Protein AF-A0A2V9PB78-F1 (afdb_monomer_lite)

Secondary structure (DSSP, 8-state):
----PPPPP-PPP-PPPP-SEEEEEEE-SSS-HHHHHHHHHHHTTHHHHHHHHHHHTT--GGG--EEEEE----SSTT-TTS--HHHHHHHHHHHHHTT---EEEEE---GGGGTBSS-SHHHHHHHHT--SB-TTS-B-EEEETTSSEEE----TTSTTTT-EEEHHHHS-SEEEEEEEEEEETTTEEE-HHHHGGGGS-HHHHHHHHHHT--HHHHHHHHHHHS--SEEEEEEEEEE-STTTTTS--EEEEEEEEEESSHHHHHHHHHHHTT--GGGSHHHHHHHHHT-S-SSEEEES--PPPTT--PPPHHHHHHHHHHHTSHHHHHHHHHHH----TTTS-BS-HHHHHHHHHHHHHHS-TTT-HHHHHHHHHHHHHHHHHHHHHHHHHHHH-GGGPPPEE---SS-GGG--HHHHHHHHHHHHHHHHHHHTSPPPTTS-EEEEETTEEEEE-----SS-HHHHHTTS-GGGTTTTSTTEEEEEEEEEEE-TTS-EEEEEEEEEE--SSGGGGGGTPPPEEEEEEEEEEEETTEEEEEEEEEEESSS--S---EEEEEE---

Sequence (566 aa):
MPSKKRNKPRRAARTRAWKADRVVIVETQSQDKRSLLRETLHQSGFWLRLKERTQQAVLRADQLRILIKPDMETFDLNSPTGTDIELVEHLIDLLHNEGYTHVAVGSAADGWDRWLENRDVRVLAELAGYHYITPCQRPYDFLDLSEELVPAEFSREGALSGRSLASAWVDAHFRINFAKNKTHEEFCFALALQNLLSVLPKADQEYLALIRVHPADLCLEILRKCPPHFNLIDAFTSNHGSAGTREPHPFETRTLIASADTLLADWAASLKMGIDPYASPVNARSLQEVGLPKDYEIAGSLSPYPGWINVPPLLVHSVRQRNEWAGFARIATPWMQTINRELFPFKSVLDDQLNAFLTEYLSHPDSNFAVYSALMALNYSVAFAGGALEAYRINYSKELLRWKETPLGFDTADYAAADYKAVVAYMMPLQRIIAETPPEPNGLRWRYLDNSVLFEFSHLTPVPFRKFVARVDITRSVQSMNDYIGGASVPIARDNKGKIIYQAERNIYLPQPNWMVFFCGKHIDVCKLEFIEYKPRSHKIFWRTIKSLNSSADFDDGIVTFAAEG

Radius of gyration: 28.36 Å; chains: 1; bounding box: 66×84×101 Å

Structure (mmCIF, N/CA/C/O backbone):
data_AF-A0A2V9PB78-F1
#
_entry.id   AF-A0A2V9PB78-F1
#
loop_
_atom_site.group_PDB
_atom_site.id
_atom_site.type_symbol
_atom_site.label_atom_id
_atom_site.label_alt_id
_atom_site.label_comp_id
_atom_site.label_asym_id
_atom_site.label_entity_id
_atom_site.label_seq_id
_atom_site.pdbx_PDB_ins_code
_atom_site.Cartn_x
_atom_site.Cartn_y
_atom_site.Cartn_z
_atom_site.occupancy
_atom_site.B_iso_or_equiv
_atom_site.auth_seq_id
_atom_site.auth_comp_id
_atom_site.auth_asym_id
_atom_site.auth_atom_id
_atom_site.pdbx_PDB_model_num
ATOM 1 N N . MET A 1 1 ? 24.397 -54.146 -53.623 1.00 40.12 1 MET A N 1
ATOM 2 C CA . MET A 1 1 ? 23.136 -53.742 -52.963 1.00 40.12 1 MET A CA 1
ATOM 3 C C . MET A 1 1 ? 23.423 -53.348 -51.515 1.00 40.12 1 MET A C 1
ATOM 5 O O . MET A 1 1 ? 23.647 -54.246 -50.715 1.00 40.12 1 MET A O 1
ATOM 9 N N . PRO A 1 2 ? 23.476 -52.050 -51.164 1.00 35.44 2 PRO A N 1
ATOM 10 C CA . PRO A 1 2 ? 23.656 -51.607 -49.784 1.00 35.44 2 PRO A CA 1
ATOM 11 C C . PRO A 1 2 ? 22.346 -51.104 -49.152 1.00 35.44 2 PRO A C 1
ATOM 13 O O . PRO A 1 2 ? 21.493 -50.497 -49.799 1.00 35.44 2 PRO A O 1
ATOM 16 N N . SER A 1 3 ? 22.200 -51.402 -47.862 1.00 32.75 3 SER A N 1
ATOM 17 C CA . SER A 1 3 ? 21.001 -51.263 -47.034 1.00 32.75 3 SER A CA 1
ATOM 18 C C . SER A 1 3 ? 20.547 -49.813 -46.807 1.00 32.75 3 SER A C 1
ATOM 20 O O . SER A 1 3 ? 21.317 -48.979 -46.327 1.00 32.75 3 SER A O 1
ATOM 22 N N . LYS A 1 4 ? 19.256 -49.544 -47.037 1.00 37.62 4 LYS A N 1
ATOM 23 C CA . LYS A 1 4 ? 18.568 -48.296 -46.665 1.00 37.62 4 LYS A CA 1
ATOM 24 C C . LYS A 1 4 ? 18.436 -48.179 -45.137 1.00 37.62 4 LYS A C 1
ATOM 26 O O . LYS A 1 4 ? 17.645 -48.897 -44.529 1.00 37.62 4 LYS A O 1
ATOM 31 N N . LYS A 1 5 ? 19.156 -47.237 -44.516 1.00 36.25 5 LYS A N 1
ATOM 32 C CA . LYS A 1 5 ? 18.896 -46.785 -43.136 1.00 36.25 5 LYS A CA 1
ATOM 33 C C . LYS A 1 5 ? 17.703 -45.821 -43.133 1.00 36.25 5 LYS A C 1
ATOM 35 O O . LYS A 1 5 ? 17.753 -44.755 -43.736 1.00 36.25 5 LYS A O 1
ATOM 40 N N . ARG A 1 6 ? 16.620 -46.213 -42.454 1.00 35.25 6 ARG A N 1
ATOM 41 C CA . ARG A 1 6 ? 15.451 -45.370 -42.150 1.00 35.25 6 ARG A CA 1
ATOM 42 C C . ARG A 1 6 ? 15.825 -44.336 -41.080 1.00 35.25 6 ARG A C 1
ATOM 44 O O . ARG A 1 6 ? 16.120 -44.712 -39.948 1.00 35.25 6 ARG A O 1
ATOM 51 N N . ASN A 1 7 ? 15.754 -43.052 -41.427 1.00 32.84 7 ASN A N 1
ATOM 52 C CA . ASN A 1 7 ? 15.768 -41.948 -40.467 1.00 32.84 7 ASN A CA 1
ATOM 53 C C . ASN A 1 7 ? 14.489 -41.987 -39.617 1.00 32.84 7 ASN A C 1
ATOM 55 O O . ASN A 1 7 ? 13.382 -41.897 -40.146 1.00 32.84 7 ASN A O 1
ATOM 59 N N . LYS A 1 8 ? 14.644 -42.125 -38.296 1.00 31.11 8 LYS A N 1
ATOM 60 C CA . LYS A 1 8 ? 13.576 -41.867 -37.319 1.00 31.11 8 LYS A CA 1
ATOM 61 C C . LYS A 1 8 ? 13.483 -40.353 -37.077 1.00 31.11 8 LYS A C 1
ATOM 63 O O . LYS A 1 8 ? 14.529 -39.716 -36.946 1.00 31.11 8 LYS A O 1
ATOM 68 N N . PRO A 1 9 ? 12.279 -39.770 -36.975 1.00 31.03 9 PRO A N 1
ATOM 69 C CA . PRO A 1 9 ? 12.132 -38.359 -36.652 1.00 31.03 9 PRO A CA 1
ATOM 70 C C . PRO A 1 9 ? 12.566 -38.107 -35.202 1.00 31.03 9 PRO A C 1
ATOM 72 O O . PRO A 1 9 ? 12.203 -38.852 -34.286 1.00 31.03 9 PRO A O 1
ATOM 75 N N . ARG A 1 10 ? 13.363 -37.050 -35.002 1.00 30.64 10 ARG A N 1
ATOM 76 C CA . ARG A 1 10 ? 13.700 -36.494 -33.686 1.00 30.64 10 ARG A CA 1
ATOM 77 C C . ARG A 1 10 ? 12.395 -36.143 -32.964 1.00 30.64 10 ARG A C 1
ATOM 79 O O . ARG A 1 10 ? 11.655 -35.274 -33.410 1.00 30.64 10 ARG A O 1
ATOM 86 N N . ARG A 1 11 ? 12.116 -36.837 -31.858 1.00 31.23 11 ARG A N 1
ATOM 87 C CA . ARG A 1 11 ? 11.050 -36.476 -30.915 1.00 31.23 11 ARG A CA 1
ATOM 88 C C . ARG A 1 11 ? 11.314 -35.057 -30.410 1.00 31.23 11 ARG A C 1
ATOM 90 O O . ARG A 1 11 ? 12.346 -34.819 -29.788 1.00 31.23 11 ARG A O 1
ATOM 97 N N . ALA A 1 12 ? 10.376 -34.157 -30.687 1.00 31.66 12 ALA A N 1
ATOM 98 C CA . ALA A 1 12 ? 10.293 -32.844 -30.069 1.00 31.66 12 ALA A CA 1
ATOM 99 C C . ALA A 1 12 ? 10.340 -32.985 -28.539 1.00 31.66 12 ALA A C 1
ATOM 101 O O . ALA A 1 12 ? 9.688 -33.866 -27.965 1.00 31.66 12 ALA A O 1
ATOM 102 N N . ALA A 1 13 ? 11.143 -32.140 -27.896 1.00 31.56 13 ALA A N 1
ATOM 103 C CA . ALA A 1 13 ? 11.184 -32.017 -26.450 1.00 31.56 13 ALA A CA 1
ATOM 104 C C . ALA A 1 13 ? 9.777 -31.653 -25.955 1.00 31.56 13 ALA A C 1
ATOM 106 O O . ALA A 1 13 ? 9.238 -30.608 -26.309 1.00 31.56 13 ALA A O 1
ATOM 107 N N . ARG A 1 14 ? 9.159 -32.542 -25.170 1.00 32.75 14 ARG A N 1
ATOM 108 C CA . ARG A 1 14 ? 7.933 -32.229 -24.430 1.00 32.75 14 ARG A CA 1
ATOM 109 C C . ARG A 1 14 ? 8.310 -31.166 -23.401 1.00 32.75 14 ARG A C 1
ATOM 111 O O . ARG A 1 14 ? 9.043 -31.467 -22.461 1.00 32.75 14 ARG A O 1
ATOM 118 N N . THR A 1 15 ? 7.845 -29.942 -23.607 1.00 35.62 15 THR A N 1
ATOM 119 C CA . THR A 1 15 ? 7.873 -28.859 -22.626 1.00 35.62 15 THR A CA 1
ATOM 120 C C . THR A 1 15 ? 7.206 -29.352 -21.343 1.00 35.62 15 THR A C 1
ATOM 122 O O . THR A 1 15 ? 6.037 -29.740 -21.341 1.00 35.62 15 THR A O 1
ATOM 125 N N . ARG A 1 16 ? 7.976 -29.424 -20.251 1.00 38.06 16 ARG A N 1
ATOM 126 C CA . ARG A 1 16 ? 7.430 -29.633 -18.906 1.00 38.06 16 ARG A CA 1
ATOM 127 C C . ARG A 1 16 ? 6.540 -28.429 -18.597 1.00 38.06 16 ARG A C 1
ATOM 129 O O . ARG A 1 16 ? 7.023 -27.304 -18.643 1.00 38.06 16 ARG A O 1
ATOM 136 N N . ALA A 1 17 ? 5.269 -28.674 -18.289 1.00 43.56 17 ALA A N 1
ATOM 137 C CA . ALA A 1 17 ? 4.449 -27.694 -17.593 1.00 43.56 17 ALA A CA 1
ATOM 138 C C . ALA A 1 17 ? 5.159 -27.350 -16.275 1.00 43.56 17 ALA A C 1
ATOM 140 O O . ALA A 1 17 ? 5.562 -28.256 -15.534 1.00 43.56 17 ALA A O 1
ATOM 141 N N . TRP A 1 18 ? 5.392 -26.063 -16.034 1.00 51.88 18 TRP A N 1
ATOM 142 C CA . TRP A 1 18 ? 6.033 -25.593 -14.813 1.00 51.88 18 TRP A CA 1
ATOM 143 C C . TRP A 1 18 ? 5.043 -25.790 -13.670 1.00 51.88 18 TRP A C 1
ATOM 145 O O . TRP A 1 18 ? 3.908 -25.333 -13.742 1.00 51.88 18 TRP A O 1
ATOM 155 N N . LYS A 1 19 ? 5.445 -26.562 -12.658 1.00 61.31 19 LYS A N 1
ATOM 156 C CA . LYS A 1 19 ? 4.567 -26.947 -11.544 1.00 61.31 19 LYS A CA 1
ATOM 157 C C . LYS A 1 19 ? 4.681 -26.000 -10.340 1.00 61.31 19 LYS A C 1
ATOM 159 O O . LYS A 1 19 ? 3.859 -26.097 -9.442 1.00 61.31 19 LYS A O 1
ATOM 164 N N . ALA A 1 20 ? 5.697 -25.138 -10.336 1.00 73.94 20 ALA A N 1
ATOM 165 C CA . ALA A 1 20 ? 6.033 -24.193 -9.275 1.00 73.94 20 ALA A CA 1
ATOM 166 C C . ALA A 1 20 ? 6.054 -22.769 -9.845 1.00 73.94 20 ALA A C 1
ATOM 168 O O . ALA A 1 20 ? 6.386 -22.586 -11.025 1.00 73.94 20 ALA A O 1
ATOM 169 N N . ASP A 1 21 ? 5.722 -21.777 -9.020 1.00 87.56 21 ASP A N 1
ATOM 170 C CA . ASP A 1 21 ? 5.887 -20.379 -9.408 1.00 87.56 21 ASP A CA 1
ATOM 171 C C . ASP A 1 21 ? 7.371 -20.023 -9.497 1.00 87.56 21 ASP A C 1
ATOM 173 O O . ASP A 1 21 ? 8.231 -20.632 -8.866 1.00 87.56 21 ASP A O 1
ATOM 177 N N . ARG A 1 22 ? 7.709 -19.073 -10.364 1.00 94.81 22 ARG A N 1
ATOM 178 C CA . ARG A 1 22 ? 9.102 -18.755 -10.672 1.00 94.81 22 ARG A CA 1
ATOM 179 C C . ARG A 1 22 ? 9.277 -17.257 -10.743 1.00 94.81 22 ARG A C 1
ATOM 181 O O . ARG A 1 22 ? 8.531 -16.597 -11.465 1.00 94.81 22 ARG A O 1
ATOM 188 N N . VAL A 1 23 ? 10.310 -16.767 -10.071 1.00 98.12 23 VAL A N 1
ATOM 189 C CA . VAL A 1 23 ? 10.873 -15.445 -10.332 1.00 98.12 23 VAL A CA 1
ATOM 190 C C . VAL A 1 23 ? 12.183 -15.599 -11.082 1.00 98.12 23 VAL A C 1
ATOM 192 O O . VAL A 1 23 ? 13.010 -16.453 -10.755 1.00 98.12 23 VAL A O 1
ATOM 195 N N . VAL A 1 24 ? 12.357 -14.789 -12.117 1.00 98.56 24 VAL A N 1
ATOM 196 C CA . VAL A 1 24 ? 13.597 -14.722 -12.888 1.00 98.56 24 VAL A CA 1
ATOM 197 C C . VAL A 1 24 ? 14.224 -13.351 -12.719 1.00 98.56 24 VAL A C 1
ATOM 199 O O . VAL A 1 24 ? 13.522 -12.344 -12.730 1.00 98.56 24 VAL A O 1
ATOM 202 N N . ILE A 1 25 ? 15.540 -13.335 -12.566 1.00 98.75 25 ILE A N 1
ATOM 203 C CA . ILE A 1 25 ? 16.384 -12.151 -12.473 1.00 98.75 25 ILE A CA 1
ATOM 204 C C . ILE A 1 25 ? 17.374 -12.275 -13.623 1.00 98.75 25 ILE A C 1
ATOM 206 O O . ILE A 1 25 ? 18.265 -13.128 -13.593 1.00 98.75 25 ILE A O 1
ATOM 210 N N . VAL A 1 26 ? 17.194 -11.459 -14.656 1.00 98.50 26 VAL A N 1
ATOM 211 C CA . VAL A 1 26 ? 18.079 -11.461 -15.821 1.00 98.50 26 VAL A CA 1
ATOM 212 C C . VAL A 1 26 ? 18.915 -10.197 -15.786 1.00 98.50 26 VAL A C 1
ATOM 214 O O . VAL A 1 26 ? 18.379 -9.095 -15.740 1.00 98.50 26 VAL A O 1
ATOM 217 N N . GLU A 1 27 ? 20.230 -10.374 -15.815 1.00 97.50 27 GLU A N 1
ATOM 218 C CA . GLU A 1 27 ? 21.219 -9.299 -15.793 1.00 97.50 27 GLU A CA 1
ATOM 219 C C . GLU A 1 27 ? 22.000 -9.308 -17.107 1.00 97.50 27 GLU A C 1
ATOM 221 O O . GLU A 1 27 ? 22.216 -10.362 -17.715 1.00 97.50 27 GLU A O 1
ATOM 226 N N . THR A 1 28 ? 22.459 -8.143 -17.553 1.00 96.69 28 THR A N 1
ATOM 227 C CA . THR A 1 28 ? 23.296 -8.043 -18.749 1.00 96.69 28 THR A CA 1
ATOM 228 C C . THR A 1 28 ? 24.375 -6.985 -18.606 1.00 96.69 28 THR A C 1
ATOM 230 O O . THR A 1 28 ? 24.238 -6.005 -17.884 1.00 96.69 28 THR A O 1
ATOM 233 N N . GLN A 1 29 ? 25.464 -7.175 -19.346 1.00 94.19 29 GLN A N 1
ATOM 234 C CA . GLN A 1 29 ? 26.477 -6.140 -19.553 1.00 94.19 29 GLN A CA 1
ATOM 235 C C . GLN A 1 29 ? 26.189 -5.304 -20.810 1.00 94.19 29 GLN A C 1
ATOM 237 O O . GLN A 1 29 ? 26.839 -4.287 -21.028 1.00 94.19 29 GLN A O 1
ATOM 242 N N . SER A 1 30 ? 25.224 -5.711 -21.639 1.00 94.81 30 SER A N 1
ATOM 243 C CA . SER A 1 30 ? 24.812 -4.980 -22.840 1.00 94.81 30 SER A CA 1
ATOM 244 C C . SER A 1 30 ? 23.937 -3.773 -22.497 1.00 94.81 30 SER A C 1
ATOM 246 O O . SER A 1 30 ? 23.193 -3.804 -21.523 1.00 94.81 30 SER A O 1
ATOM 248 N N . GLN A 1 31 ? 23.966 -2.744 -23.346 1.00 93.56 31 GLN A N 1
ATOM 249 C CA . GLN A 1 31 ? 23.009 -1.631 -23.294 1.00 93.56 31 GLN A CA 1
ATOM 250 C C . GLN A 1 31 ? 21.668 -1.955 -23.993 1.00 93.56 31 GLN A C 1
ATOM 252 O O . GLN A 1 31 ? 20.752 -1.139 -24.027 1.00 93.56 31 GLN A O 1
ATOM 257 N N . ASP A 1 32 ? 21.531 -3.156 -24.563 1.00 96.12 32 ASP A N 1
ATOM 258 C CA . ASP A 1 32 ? 20.322 -3.590 -25.268 1.00 96.12 32 ASP A CA 1
ATOM 259 C C . ASP A 1 32 ? 19.234 -4.092 -24.301 1.00 96.12 32 ASP A C 1
ATOM 261 O O . ASP A 1 32 ? 19.076 -5.296 -24.056 1.00 96.12 32 ASP A O 1
ATOM 265 N N . LYS A 1 33 ? 18.448 -3.145 -23.780 1.00 96.94 33 LYS A N 1
ATOM 266 C CA . LYS A 1 33 ? 17.302 -3.417 -22.901 1.00 96.94 33 LYS A CA 1
ATOM 267 C C . LYS A 1 33 ? 16.194 -4.244 -23.583 1.00 96.94 33 LYS A C 1
ATOM 269 O O . LYS A 1 33 ? 15.503 -5.014 -22.919 1.00 96.94 33 LYS A O 1
ATOM 274 N N . ARG A 1 34 ? 16.053 -4.173 -24.917 1.00 97.88 34 ARG A N 1
ATOM 275 C CA . ARG A 1 34 ? 15.040 -4.938 -25.674 1.00 97.88 34 ARG A CA 1
ATOM 276 C C . ARG A 1 34 ? 15.370 -6.426 -25.702 1.00 97.88 34 ARG A C 1
ATOM 278 O O . ARG A 1 34 ? 14.489 -7.264 -25.508 1.00 97.88 34 ARG A O 1
ATOM 285 N N . SER A 1 35 ? 16.638 -6.771 -25.926 1.00 97.94 35 SER A N 1
ATOM 286 C CA . SER A 1 35 ? 17.098 -8.162 -25.815 1.00 97.94 35 SER A CA 1
ATOM 287 C C . SER A 1 35 ? 16.960 -8.692 -24.393 1.00 97.94 35 SER A C 1
ATOM 289 O O . SER A 1 35 ? 16.519 -9.829 -24.221 1.00 97.94 35 SER A O 1
ATOM 291 N N . LEU A 1 36 ? 17.264 -7.867 -23.386 1.00 98.44 36 LEU A N 1
ATOM 292 C CA . LEU A 1 36 ? 17.078 -8.238 -21.984 1.00 98.44 36 LEU A CA 1
ATOM 293 C C . LEU A 1 36 ? 15.610 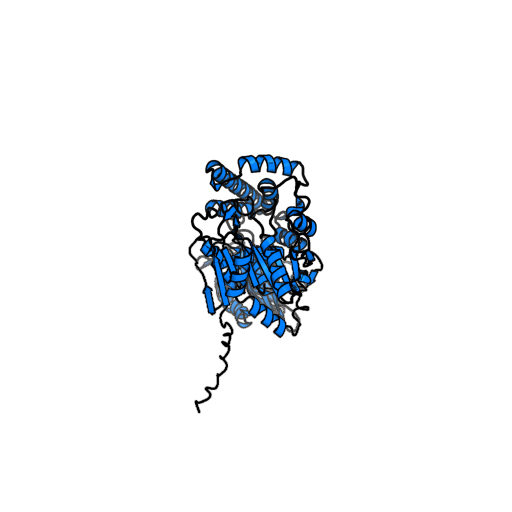-8.564 -21.672 1.00 98.44 36 LEU A C 1
ATOM 295 O O . LEU A 1 36 ? 15.330 -9.583 -21.038 1.00 98.44 36 LEU A O 1
ATOM 299 N N . LEU A 1 37 ? 14.667 -7.754 -22.167 1.00 98.75 37 LEU A N 1
ATOM 300 C CA . LEU A 1 37 ? 13.236 -8.008 -22.001 1.00 98.75 37 LEU A CA 1
ATOM 301 C C . LEU A 1 37 ? 12.811 -9.323 -22.661 1.00 98.75 37 LEU A C 1
ATOM 303 O O . LEU A 1 37 ? 12.153 -10.138 -22.017 1.00 98.75 37 LEU A O 1
ATOM 307 N N . ARG A 1 38 ? 13.227 -9.579 -23.909 1.00 98.62 38 ARG A N 1
ATOM 308 C CA . ARG A 1 38 ? 12.923 -10.845 -24.603 1.00 98.62 38 ARG A CA 1
ATOM 309 C C . ARG A 1 38 ? 13.403 -12.061 -23.814 1.00 98.62 38 ARG A C 1
ATOM 311 O O . ARG A 1 38 ? 12.644 -13.017 -23.652 1.00 98.62 38 ARG A O 1
ATOM 318 N N . GLU A 1 39 ? 14.631 -12.008 -23.305 1.00 98.44 39 GLU A N 1
ATOM 319 C CA . GLU A 1 39 ? 15.200 -13.091 -22.501 1.00 98.44 39 GLU A CA 1
ATOM 320 C C . GLU A 1 39 ? 14.431 -13.275 -21.187 1.00 98.44 39 GLU A C 1
ATOM 322 O O . GLU A 1 39 ? 14.071 -14.394 -20.825 1.00 98.44 39 GLU A O 1
ATOM 327 N N . THR A 1 40 ? 14.085 -12.177 -20.517 1.00 98.69 40 THR A N 1
ATOM 328 C CA . THR A 1 40 ? 13.307 -12.190 -19.271 1.00 98.69 40 THR A CA 1
ATOM 329 C C . THR A 1 40 ? 11.928 -12.823 -19.467 1.00 98.69 40 THR A C 1
ATOM 331 O O . THR A 1 40 ? 11.527 -13.701 -18.697 1.00 98.69 40 THR A O 1
ATOM 334 N N . LEU A 1 41 ? 11.205 -12.449 -20.527 1.00 98.56 41 LEU A N 1
ATOM 335 C CA . LEU A 1 41 ? 9.899 -13.031 -20.865 1.00 98.56 41 LEU A CA 1
ATOM 336 C C . LEU A 1 41 ? 10.014 -14.522 -21.215 1.00 98.56 41 LEU A C 1
ATOM 338 O O . LEU A 1 41 ? 9.157 -15.326 -20.841 1.00 98.56 41 LEU A O 1
ATOM 342 N N . HIS A 1 42 ? 11.085 -14.915 -21.905 1.00 97.62 42 HIS A N 1
ATOM 343 C CA . HIS A 1 42 ? 11.340 -16.315 -22.226 1.00 97.62 42 HIS A CA 1
ATOM 344 C C . HIS A 1 42 ? 11.625 -17.145 -20.963 1.00 97.62 42 HIS A C 1
ATOM 346 O O . HIS A 1 42 ? 10.954 -18.154 -20.732 1.00 97.62 42 HIS A O 1
ATOM 352 N N . GLN A 1 43 ? 12.562 -16.714 -20.111 1.00 97.25 43 GLN A N 1
ATOM 353 C CA . GLN A 1 43 ? 12.942 -17.456 -18.904 1.00 97.25 43 GLN A CA 1
ATOM 354 C C . GLN A 1 43 ? 11.812 -17.534 -17.872 1.00 97.25 43 GLN A C 1
ATOM 356 O O . GLN A 1 43 ? 11.655 -18.558 -17.206 1.00 97.25 43 GLN A O 1
ATOM 361 N N . SER A 1 44 ? 11.008 -16.481 -17.736 1.00 97.31 44 SER A N 1
ATOM 362 C CA . SER A 1 44 ? 9.880 -16.445 -16.791 1.00 97.31 44 SER A CA 1
ATOM 363 C C . SER A 1 44 ? 8.689 -17.312 -17.204 1.00 97.31 44 SER A C 1
ATOM 365 O O . SER A 1 44 ? 7.760 -17.503 -16.417 1.00 97.31 44 SER A O 1
ATOM 367 N N . GLY A 1 45 ? 8.682 -17.834 -18.435 1.00 96.25 45 GLY A N 1
ATOM 368 C CA . GLY A 1 45 ? 7.544 -18.576 -18.969 1.00 96.25 45 GLY A CA 1
ATOM 369 C C . GLY A 1 45 ? 6.332 -17.691 -19.278 1.00 96.25 45 GLY A C 1
ATOM 370 O O . GLY A 1 45 ? 5.218 -18.208 -19.361 1.00 96.25 45 GLY A O 1
ATOM 371 N N . PHE A 1 46 ? 6.532 -16.383 -19.478 1.00 98.00 46 PHE A N 1
ATOM 372 C CA . PHE A 1 46 ? 5.476 -15.414 -19.795 1.00 98.00 46 PHE A CA 1
ATOM 373 C C . PHE A 1 46 ? 4.546 -15.903 -20.916 1.00 98.00 46 PHE A C 1
ATOM 375 O O . PHE A 1 46 ? 3.328 -15.973 -20.750 1.00 98.00 46 PHE A O 1
ATOM 382 N N . TRP A 1 47 ? 5.128 -16.337 -22.038 1.00 97.81 47 TRP A N 1
ATOM 383 C CA . TRP A 1 47 ? 4.380 -16.795 -23.211 1.00 97.81 47 TRP A CA 1
ATOM 384 C C . TRP A 1 47 ? 3.545 -18.049 -22.954 1.00 97.81 47 TRP A C 1
ATOM 386 O O . TRP A 1 47 ? 2.482 -18.214 -23.553 1.00 97.81 47 TRP A O 1
ATOM 396 N N . LEU A 1 48 ? 4.016 -18.941 -22.077 1.00 95.75 48 LEU A N 1
ATOM 397 C CA . LEU A 1 48 ? 3.261 -20.129 -21.687 1.00 95.75 48 LEU A CA 1
ATOM 398 C C . LEU A 1 48 ? 2.012 -19.716 -20.907 1.00 95.75 48 LEU A C 1
ATOM 400 O O . LEU A 1 48 ? 0.916 -20.135 -21.265 1.00 95.75 48 LEU A O 1
ATOM 404 N N . ARG A 1 49 ? 2.164 -18.829 -19.918 1.00 94.75 49 ARG A N 1
ATOM 405 C CA . ARG A 1 49 ? 1.050 -18.337 -19.094 1.00 94.75 49 ARG A CA 1
ATOM 406 C C . ARG A 1 49 ? 0.021 -17.567 -19.911 1.00 94.75 49 ARG A C 1
ATOM 408 O O . ARG A 1 49 ? -1.178 -17.745 -19.717 1.00 94.75 49 ARG A O 1
ATOM 415 N N . LEU A 1 50 ? 0.473 -16.757 -20.866 1.00 96.56 50 LEU A N 1
ATOM 416 C CA . LEU A 1 50 ? -0.422 -16.035 -21.767 1.00 96.56 50 LEU A CA 1
ATOM 417 C C . LEU A 1 50 ? -1.244 -17.002 -22.640 1.00 96.56 50 LEU A C 1
ATOM 419 O O . LEU A 1 50 ? -2.461 -16.848 -22.771 1.00 96.56 50 LEU A O 1
ATOM 423 N N . LYS A 1 51 ? -0.608 -18.060 -23.167 1.00 96.94 51 LYS A N 1
ATOM 424 C CA . LYS A 1 51 ? -1.288 -19.127 -23.925 1.00 96.94 51 LYS A CA 1
ATOM 425 C C . LYS A 1 51 ? -2.272 -19.911 -23.056 1.00 96.94 51 LYS A C 1
ATOM 427 O O . LYS A 1 51 ? -3.401 -20.138 -23.484 1.00 96.94 51 LYS A O 1
ATOM 432 N N . GLU A 1 52 ? -1.879 -20.282 -21.840 1.00 95.69 52 GLU A N 1
ATOM 433 C CA . GLU A 1 52 ? -2.751 -20.957 -20.871 1.00 95.69 52 GLU A CA 1
ATOM 434 C C . GLU A 1 52 ? -3.971 -20.099 -20.533 1.00 95.69 52 GLU A C 1
ATOM 436 O O . GLU A 1 52 ? -5.097 -20.593 -20.573 1.00 95.69 52 GLU A O 1
ATOM 441 N N . ARG A 1 53 ? -3.781 -18.797 -20.288 1.00 95.56 53 ARG A N 1
ATOM 442 C CA . ARG A 1 53 ? -4.891 -17.880 -20.017 1.00 95.56 53 ARG A CA 1
ATOM 443 C C . ARG A 1 53 ? -5.838 -17.757 -21.204 1.00 95.56 53 ARG A C 1
ATOM 445 O O . ARG A 1 53 ? -7.051 -17.782 -21.019 1.00 95.56 53 ARG A O 1
ATOM 452 N N . THR A 1 54 ? -5.295 -17.665 -22.412 1.00 96.75 54 THR A N 1
ATOM 453 C CA . THR A 1 54 ? -6.079 -17.606 -23.655 1.00 96.75 54 THR A CA 1
ATOM 454 C C . THR A 1 54 ? -6.950 -18.848 -23.824 1.00 96.75 54 THR A C 1
ATOM 456 O O . THR A 1 54 ? -8.132 -18.744 -24.146 1.00 96.75 54 THR A O 1
ATOM 459 N N . GLN A 1 55 ? -6.390 -20.024 -23.532 1.00 96.00 55 GLN A N 1
ATOM 460 C CA . GLN A 1 55 ? -7.119 -21.291 -23.564 1.00 96.00 55 GLN A CA 1
ATOM 461 C C . GLN A 1 55 ? -8.190 -21.371 -22.471 1.00 96.00 55 GLN A C 1
ATOM 463 O O . GLN A 1 55 ? -9.312 -21.778 -22.757 1.00 96.00 55 GLN A O 1
ATOM 468 N N . GLN A 1 56 ? -7.872 -20.955 -21.241 1.00 95.00 56 GLN A N 1
ATOM 469 C CA . GLN A 1 56 ? -8.823 -20.926 -20.122 1.00 95.00 56 GLN A CA 1
ATOM 470 C C . GLN A 1 56 ? -9.999 -19.981 -20.380 1.00 95.00 56 GLN A C 1
ATOM 472 O O . GLN A 1 56 ? -11.130 -20.307 -20.035 1.00 95.00 56 GLN A O 1
ATOM 477 N N . ALA A 1 57 ? -9.739 -18.828 -20.998 1.00 94.56 57 ALA A N 1
ATOM 478 C CA . ALA A 1 57 ? -10.769 -17.870 -21.382 1.00 94.56 57 ALA A CA 1
ATOM 479 C C . ALA A 1 57 ? -11.561 -18.304 -22.630 1.00 94.56 57 ALA A C 1
ATOM 481 O O . ALA A 1 57 ? -12.575 -17.689 -22.942 1.00 94.56 57 ALA A O 1
ATOM 482 N N . VAL A 1 58 ? -11.123 -19.359 -23.334 1.00 96.50 58 VAL A N 1
ATOM 483 C CA . VAL A 1 58 ? -11.716 -19.840 -24.595 1.00 96.50 58 VAL A CA 1
ATOM 484 C C . VAL A 1 58 ? -11.756 -18.726 -25.653 1.00 96.50 58 VAL A C 1
ATOM 486 O O . VAL A 1 58 ? -12.754 -18.511 -26.337 1.00 96.50 58 VAL A O 1
ATOM 489 N N . LEU A 1 59 ? -10.646 -17.997 -25.782 1.00 96.56 59 LEU A N 1
ATOM 490 C CA . LEU A 1 59 ? -10.499 -16.875 -26.709 1.00 96.56 59 LEU A CA 1
ATOM 491 C C . LEU A 1 59 ? -9.431 -17.160 -27.762 1.00 96.56 59 LEU A C 1
ATOM 493 O O . LEU A 1 59 ? -8.565 -18.020 -27.593 1.00 96.56 59 LEU A O 1
ATOM 497 N N . ARG A 1 60 ? -9.469 -16.401 -28.857 1.00 96.19 60 ARG A N 1
ATOM 498 C CA . ARG A 1 60 ? -8.313 -16.263 -29.746 1.00 96.19 60 ARG A CA 1
ATOM 499 C C . ARG A 1 60 ? -7.327 -15.237 -29.177 1.00 96.19 60 ARG A C 1
ATOM 501 O O . ARG A 1 60 ? -7.706 -14.386 -28.374 1.00 96.19 60 ARG A O 1
ATOM 508 N N . ALA A 1 61 ? -6.068 -15.298 -29.615 1.00 95.94 61 ALA A N 1
ATOM 509 C CA . ALA A 1 61 ? -5.033 -14.348 -29.189 1.00 95.94 61 ALA A CA 1
ATOM 510 C C . ALA A 1 61 ? -5.435 -12.890 -29.486 1.00 95.94 61 ALA A C 1
ATOM 512 O O . ALA A 1 61 ? -5.329 -12.028 -28.617 1.00 95.94 61 ALA A O 1
ATOM 513 N N . ASP A 1 62 ? -6.028 -12.653 -30.657 1.00 96.44 62 ASP A N 1
ATOM 514 C CA . ASP A 1 62 ? -6.560 -11.362 -31.107 1.00 96.44 62 ASP A CA 1
ATOM 515 C C . ASP A 1 62 ? -7.878 -10.963 -30.421 1.00 96.44 62 ASP A C 1
ATOM 517 O O . ASP A 1 62 ? -8.526 -10.025 -30.851 1.00 96.44 62 ASP A O 1
ATOM 521 N N . GLN A 1 63 ? -8.327 -11.679 -29.392 1.00 97.44 63 GLN A N 1
ATOM 522 C CA . GLN A 1 63 ? -9.506 -11.329 -28.588 1.00 97.44 63 GLN A CA 1
ATOM 523 C C . GLN A 1 63 ? -9.166 -11.216 -27.096 1.00 97.44 63 GLN A C 1
ATOM 525 O O . GLN A 1 63 ? -10.003 -10.828 -26.275 1.00 97.44 63 GLN A O 1
ATOM 530 N N . LEU A 1 64 ? -7.940 -11.576 -26.714 1.00 98.25 64 LEU A N 1
ATOM 531 C CA . LEU A 1 64 ? -7.483 -11.481 -25.341 1.00 98.25 64 LEU A CA 1
ATOM 532 C C . LEU A 1 64 ? -7.187 -10.012 -25.010 1.00 98.25 64 LEU A C 1
ATOM 534 O O . LEU A 1 64 ? -6.244 -9.439 -25.542 1.00 98.25 64 LEU A O 1
ATOM 538 N N . ARG A 1 65 ? -7.971 -9.417 -24.106 1.00 98.50 65 ARG A N 1
ATOM 539 C CA . ARG A 1 65 ? -7.742 -8.067 -23.584 1.00 98.50 65 ARG A CA 1
ATOM 540 C C . ARG A 1 65 ? -6.579 -8.099 -22.599 1.00 98.50 65 ARG A C 1
ATOM 542 O O . ARG A 1 65 ? -6.700 -8.714 -21.534 1.00 98.50 65 ARG A O 1
ATOM 549 N N . ILE A 1 66 ? -5.475 -7.463 -22.969 1.00 98.69 66 ILE A N 1
ATOM 550 C CA . ILE A 1 66 ? -4.269 -7.340 -22.153 1.00 98.69 66 ILE A CA 1
ATOM 551 C C . ILE A 1 66 ? -4.156 -5.895 -21.680 1.00 98.69 66 ILE A C 1
ATOM 553 O O . ILE A 1 66 ? -4.145 -4.981 -22.499 1.00 98.69 66 ILE A O 1
ATOM 557 N N . LEU A 1 67 ? -4.036 -5.700 -20.368 1.00 98.81 67 LEU A N 1
ATOM 558 C CA . LEU A 1 67 ? -3.757 -4.395 -19.775 1.00 98.81 67 LEU A CA 1
ATOM 559 C C . LEU A 1 67 ? -2.346 -4.384 -19.183 1.00 98.81 67 LEU A C 1
ATOM 561 O O . LEU A 1 67 ? -2.007 -5.256 -18.378 1.00 98.81 67 LEU A O 1
ATOM 565 N N . ILE A 1 68 ? -1.545 -3.390 -19.563 1.00 98.75 68 ILE A N 1
ATOM 566 C CA . ILE A 1 68 ? -0.218 -3.117 -19.008 1.00 98.75 68 ILE A CA 1
ATOM 567 C C . ILE A 1 68 ? -0.322 -1.897 -18.088 1.00 98.75 68 ILE A C 1
ATOM 569 O O . ILE A 1 68 ? -0.704 -0.818 -18.531 1.00 98.75 68 ILE A O 1
ATOM 573 N N . LYS A 1 69 ? 0.041 -2.057 -16.813 1.00 98.31 69 LYS A N 1
ATOM 574 C CA . LYS A 1 69 ? 0.137 -0.970 -15.832 1.00 98.31 69 LYS A CA 1
ATOM 575 C C . LYS A 1 69 ? 1.605 -0.619 -15.566 1.00 98.31 69 LYS A C 1
ATOM 577 O O . LYS A 1 69 ? 2.224 -1.273 -14.724 1.00 98.31 69 LYS A O 1
ATOM 582 N N . PRO A 1 70 ? 2.179 0.377 -16.262 1.00 97.88 70 PRO A N 1
ATOM 583 C CA . PRO A 1 70 ? 3.510 0.893 -15.957 1.00 97.88 70 PRO A CA 1
ATOM 584 C C . PRO A 1 70 ? 3.489 1.755 -14.693 1.00 97.88 70 PRO A C 1
ATOM 586 O O . PRO A 1 70 ? 2.443 2.293 -14.340 1.00 97.88 70 PRO A O 1
ATOM 589 N N . ASP A 1 71 ? 4.619 1.927 -1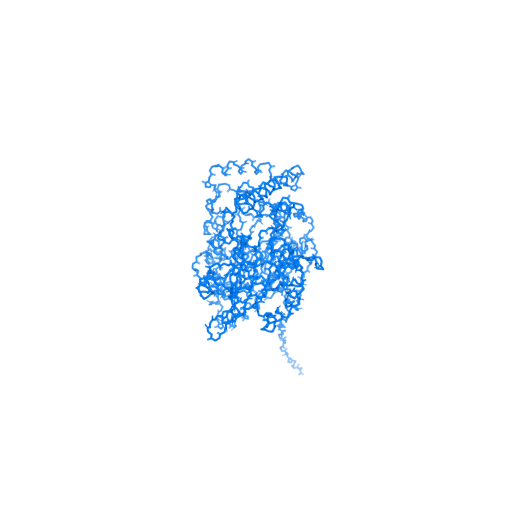4.014 1.00 96.00 71 ASP A N 1
ATOM 590 C CA . ASP A 1 71 ? 4.775 2.989 -13.016 1.00 96.00 71 ASP A CA 1
ATOM 591 C C . ASP A 1 71 ? 4.896 4.346 -13.732 1.00 96.00 71 ASP A C 1
ATOM 593 O O . ASP A 1 71 ? 5.790 4.537 -14.559 1.00 96.00 71 ASP A O 1
ATOM 597 N N . MET A 1 72 ? 3.972 5.263 -13.429 1.00 93.88 72 MET A N 1
ATOM 598 C CA . MET A 1 72 ? 3.850 6.590 -14.049 1.00 93.88 72 MET A CA 1
ATOM 599 C C . MET A 1 72 ? 4.212 7.723 -13.076 1.00 93.88 72 MET A C 1
ATOM 601 O O . MET A 1 72 ? 3.879 8.883 -13.315 1.00 93.88 72 MET A O 1
ATOM 605 N N . GLU A 1 73 ? 4.895 7.419 -11.968 1.00 91.00 73 GLU A N 1
ATOM 606 C CA . GLU A 1 73 ? 5.388 8.426 -11.025 1.00 91.00 73 GLU A CA 1
ATOM 607 C C . GLU A 1 73 ? 6.627 9.146 -11.595 1.00 91.00 73 GLU A C 1
ATOM 609 O O . GLU A 1 73 ? 7.763 8.957 -11.157 1.00 91.00 73 GLU A O 1
ATOM 614 N N . THR A 1 74 ? 6.410 9.958 -12.631 1.00 91.06 74 THR A N 1
ATOM 615 C CA . THR A 1 74 ? 7.429 10.766 -13.310 1.00 91.06 74 THR A CA 1
ATOM 616 C C . THR A 1 74 ? 7.158 12.255 -13.114 1.00 91.06 74 THR A C 1
ATOM 618 O O . THR A 1 74 ? 6.008 12.698 -13.100 1.00 91.06 74 THR A O 1
ATOM 621 N N . PHE A 1 75 ? 8.233 13.029 -12.958 1.00 91.19 75 PHE A N 1
ATOM 622 C CA . PHE A 1 75 ? 8.199 14.490 -12.796 1.00 91.19 75 PHE A CA 1
ATOM 623 C C . PHE A 1 75 ? 9.217 15.201 -13.697 1.00 91.19 75 PHE A C 1
ATOM 625 O O . PHE A 1 75 ? 9.431 16.404 -13.567 1.00 91.19 75 PHE A O 1
ATOM 632 N N . ASP A 1 76 ? 9.848 14.454 -14.602 1.00 91.00 76 ASP A N 1
ATOM 633 C CA . ASP A 1 76 ? 10.804 14.940 -15.592 1.00 91.00 76 ASP A CA 1
ATOM 634 C C . ASP A 1 76 ? 10.839 13.979 -16.795 1.00 91.00 76 ASP A C 1
ATOM 636 O O . ASP A 1 76 ? 10.387 12.830 -16.696 1.00 91.00 76 ASP A O 1
ATOM 640 N N . LEU A 1 77 ? 11.383 14.439 -17.923 1.00 86.31 77 LEU A N 1
ATOM 641 C CA . LEU A 1 77 ? 11.581 13.627 -19.125 1.00 86.31 77 LEU A CA 1
ATOM 642 C C . LEU A 1 77 ? 12.607 12.532 -18.865 1.00 86.31 77 LEU A C 1
ATOM 644 O O . LEU A 1 77 ? 13.681 12.785 -18.327 1.00 86.31 77 LEU A O 1
ATOM 648 N N . ASN A 1 78 ? 12.300 11.312 -19.310 1.00 83.25 78 ASN A N 1
ATOM 649 C CA . ASN A 1 78 ? 13.173 10.145 -19.140 1.00 83.25 78 ASN A CA 1
ATOM 650 C C . ASN A 1 78 ? 13.578 9.890 -17.674 1.00 83.25 78 ASN A C 1
ATOM 652 O O . ASN A 1 78 ? 14.651 9.342 -17.408 1.00 83.25 78 ASN A O 1
ATOM 656 N N . SER A 1 79 ? 12.731 10.292 -16.719 1.00 89.69 79 SER A N 1
ATOM 657 C CA . SER A 1 79 ? 13.016 10.116 -15.299 1.00 89.69 79 SER A CA 1
ATOM 658 C C . SER A 1 79 ? 13.169 8.627 -14.943 1.00 89.69 79 SER A C 1
ATOM 660 O O . SER A 1 79 ? 12.294 7.825 -15.282 1.00 89.69 79 SER A O 1
ATOM 662 N N . PRO A 1 80 ? 14.206 8.237 -14.175 1.00 92.06 80 PRO A N 1
ATOM 663 C CA . PRO A 1 80 ? 14.347 6.885 -13.635 1.00 92.06 80 PRO A CA 1
ATOM 664 C C . PRO A 1 80 ? 13.312 6.571 -12.540 1.00 92.06 80 PRO A C 1
ATOM 666 O O . PRO A 1 80 ? 13.345 5.486 -11.970 1.00 92.06 80 PRO A O 1
ATOM 669 N N . THR A 1 81 ? 12.406 7.492 -12.201 1.00 92.69 81 THR A N 1
ATOM 670 C CA . THR A 1 81 ? 11.360 7.270 -11.189 1.00 92.69 81 THR A CA 1
ATOM 671 C C . THR A 1 81 ? 10.145 6.506 -11.723 1.00 92.69 81 THR A C 1
ATOM 673 O O . THR A 1 81 ? 9.404 5.942 -10.918 1.00 92.69 81 THR A O 1
ATOM 676 N N . GLY A 1 82 ? 9.963 6.446 -13.048 1.00 94.50 82 GLY A N 1
ATOM 677 C CA . GLY A 1 82 ? 8.912 5.674 -13.718 1.00 94.50 82 GLY A CA 1
ATOM 678 C C . GLY A 1 82 ? 9.466 4.568 -14.615 1.00 94.50 82 GLY A C 1
ATOM 679 O O . GLY A 1 82 ? 10.677 4.464 -14.842 1.00 94.50 82 GLY A O 1
ATOM 680 N N . THR A 1 83 ? 8.571 3.718 -15.112 1.00 96.88 83 THR A N 1
ATOM 681 C CA . THR A 1 83 ? 8.920 2.608 -16.011 1.00 96.88 83 THR A CA 1
ATOM 682 C C . THR A 1 83 ? 9.386 3.129 -17.368 1.00 96.88 83 THR A C 1
ATOM 684 O O . THR A 1 83 ? 8.767 4.020 -17.946 1.00 96.88 83 THR A O 1
ATOM 687 N N . ASP A 1 84 ? 10.462 2.545 -17.898 1.00 96.69 84 ASP A N 1
ATOM 688 C CA . ASP A 1 84 ? 10.996 2.897 -19.213 1.00 96.69 84 ASP A CA 1
ATOM 689 C C . ASP A 1 84 ? 9.991 2.586 -20.339 1.00 96.69 84 ASP A C 1
ATOM 691 O O . ASP A 1 84 ? 9.596 1.436 -20.562 1.00 96.69 84 ASP A O 1
ATOM 695 N N . ILE A 1 85 ? 9.602 3.625 -21.077 1.00 96.31 85 ILE A N 1
ATOM 696 C CA . ILE A 1 85 ? 8.611 3.564 -22.161 1.00 96.31 85 ILE A CA 1
ATOM 697 C C . ILE A 1 85 ? 9.071 2.637 -23.279 1.00 96.31 85 ILE A C 1
ATOM 699 O O . ILE A 1 85 ? 8.264 1.892 -23.834 1.00 96.31 85 ILE A O 1
ATOM 703 N N . GLU A 1 86 ? 10.371 2.611 -23.574 1.00 96.75 86 GLU A N 1
ATOM 704 C CA . GLU A 1 86 ? 10.910 1.742 -24.613 1.00 96.75 86 GLU A CA 1
ATOM 705 C C . GLU A 1 86 ? 10.677 0.265 -24.270 1.00 96.75 86 GLU A C 1
ATOM 707 O O . GLU A 1 86 ? 10.425 -0.547 -25.161 1.00 96.75 86 GLU A O 1
ATOM 712 N N . LEU A 1 87 ? 10.720 -0.100 -22.985 1.00 98.31 87 LEU A N 1
ATOM 713 C CA . LEU A 1 87 ? 10.401 -1.458 -22.547 1.00 98.31 87 LEU A CA 1
ATOM 714 C C . LEU A 1 87 ? 8.906 -1.762 -22.668 1.00 98.31 87 LEU A C 1
ATOM 716 O O . LEU A 1 87 ? 8.547 -2.870 -23.073 1.00 98.31 87 LEU A O 1
ATOM 720 N N . VAL A 1 88 ? 8.042 -0.799 -22.343 1.00 98.38 88 VAL A N 1
ATOM 721 C CA . VAL A 1 88 ? 6.584 -0.950 -22.457 1.00 98.38 88 VAL A CA 1
ATOM 722 C C . VAL A 1 88 ? 6.174 -1.115 -23.919 1.00 98.38 88 VAL A C 1
ATOM 724 O O . VAL A 1 88 ? 5.521 -2.098 -24.264 1.00 98.38 88 VAL A O 1
ATOM 727 N N . GLU A 1 89 ? 6.608 -0.222 -24.806 1.00 98.38 89 GLU A N 1
ATOM 728 C CA . GLU A 1 89 ? 6.280 -0.302 -26.232 1.00 98.38 89 GLU A CA 1
ATOM 729 C C . GLU A 1 89 ? 6.915 -1.525 -26.899 1.00 98.38 89 GLU A C 1
ATOM 731 O O . GLU A 1 89 ? 6.279 -2.180 -27.727 1.00 98.38 89 GLU A O 1
ATOM 736 N N . HIS A 1 90 ? 8.123 -1.923 -26.483 1.00 98.62 90 HIS A N 1
ATOM 737 C CA . HIS A 1 90 ? 8.707 -3.163 -26.980 1.00 98.62 90 HIS A CA 1
ATOM 738 C C . HIS A 1 90 ? 7.919 -4.403 -26.530 1.00 98.62 90 HIS A C 1
ATOM 740 O O . HIS A 1 90 ? 7.791 -5.355 -27.300 1.00 98.62 90 HIS A O 1
ATOM 746 N N . LEU A 1 91 ? 7.355 -4.412 -25.317 1.00 98.81 91 LEU A N 1
ATOM 747 C CA . LEU A 1 91 ? 6.453 -5.480 -24.879 1.00 98.81 91 LEU A CA 1
ATOM 748 C C . LEU A 1 91 ? 5.195 -5.545 -25.757 1.00 98.81 91 LEU A C 1
ATOM 750 O O . LEU A 1 91 ? 4.797 -6.640 -26.153 1.00 98.81 91 LEU A O 1
ATOM 754 N N . ILE A 1 92 ? 4.606 -4.396 -26.099 1.00 98.75 92 ILE A N 1
ATOM 755 C CA . ILE A 1 92 ? 3.455 -4.313 -27.013 1.00 98.75 92 ILE A CA 1
ATOM 756 C C . ILE A 1 92 ? 3.822 -4.900 -28.382 1.00 98.75 92 ILE A C 1
ATOM 758 O O . ILE A 1 92 ? 3.096 -5.747 -28.904 1.00 98.75 92 ILE A O 1
ATOM 762 N N . ASP A 1 93 ? 4.988 -4.544 -28.929 1.00 98.69 93 ASP A N 1
ATOM 763 C CA . ASP A 1 93 ? 5.471 -5.104 -30.196 1.00 98.69 93 ASP A CA 1
ATOM 764 C C . ASP A 1 93 ? 5.604 -6.630 -30.145 1.00 98.69 93 ASP A C 1
ATOM 766 O O . ASP A 1 93 ? 5.185 -7.331 -31.071 1.00 98.69 93 ASP A O 1
ATOM 770 N N . LEU A 1 94 ? 6.167 -7.165 -29.058 1.00 98.69 94 LEU A N 1
ATOM 771 C CA . LEU A 1 94 ? 6.309 -8.607 -28.860 1.00 98.69 94 LEU A CA 1
ATOM 772 C C . LEU A 1 94 ? 4.944 -9.303 -28.753 1.00 98.69 94 LEU A C 1
ATOM 774 O O . LEU A 1 94 ? 4.757 -10.362 -29.351 1.00 98.69 94 LEU A O 1
ATOM 778 N N . LEU A 1 95 ? 3.986 -8.709 -28.037 1.00 98.69 95 LEU A N 1
ATOM 779 C CA . LEU A 1 95 ? 2.618 -9.219 -27.923 1.00 98.69 95 LEU A CA 1
ATOM 780 C C . LEU A 1 95 ? 1.917 -9.264 -29.288 1.00 98.69 95 LEU A C 1
ATOM 782 O O . LEU A 1 95 ? 1.371 -10.305 -29.662 1.00 98.69 95 LEU A O 1
ATOM 786 N N . HIS A 1 96 ? 2.005 -8.183 -30.068 1.00 98.50 96 HIS A N 1
ATOM 787 C CA . HIS A 1 96 ? 1.416 -8.113 -31.408 1.00 98.50 96 HIS A CA 1
ATOM 788 C C . HIS A 1 96 ? 2.041 -9.137 -32.362 1.00 98.50 96 HIS A C 1
ATOM 790 O O . HIS A 1 96 ? 1.330 -9.741 -33.166 1.00 98.50 96 HIS A O 1
ATOM 796 N N . ASN A 1 97 ? 3.352 -9.375 -32.265 1.00 97.94 97 ASN A N 1
ATOM 797 C CA . ASN A 1 97 ? 4.038 -10.378 -33.084 1.00 97.94 97 ASN A CA 1
ATOM 798 C C . ASN A 1 97 ? 3.575 -11.815 -32.782 1.00 97.94 97 ASN A C 1
ATOM 800 O O . ASN A 1 97 ? 3.575 -12.652 -33.682 1.00 97.94 97 ASN A O 1
ATOM 804 N N . GLU A 1 98 ? 3.124 -12.090 -31.556 1.00 97.81 98 GLU A N 1
ATOM 805 C CA . GLU A 1 98 ? 2.505 -13.367 -31.165 1.00 97.81 98 GLU A CA 1
ATOM 806 C C . GLU A 1 98 ? 0.978 -13.401 -31.405 1.00 97.81 98 GLU A C 1
ATOM 808 O O . GLU A 1 98 ? 0.316 -14.386 -31.074 1.00 97.81 98 GLU A O 1
ATOM 813 N N . GLY A 1 99 ? 0.410 -12.352 -32.012 1.00 97.62 99 GLY A N 1
ATOM 814 C CA . GLY A 1 99 ? -1.003 -12.266 -32.396 1.00 97.62 99 GLY A CA 1
ATOM 815 C C . GLY A 1 99 ? -1.933 -11.660 -31.342 1.00 97.62 99 GLY A C 1
ATOM 816 O O . GLY A 1 99 ? -3.144 -11.652 -31.553 1.00 97.62 99 GLY A O 1
ATOM 817 N N . TYR A 1 100 ? -1.403 -11.143 -30.232 1.00 98.25 100 TYR A N 1
ATOM 818 C CA . TYR A 1 100 ? -2.184 -10.446 -29.210 1.00 98.25 100 TYR A CA 1
ATOM 819 C C . TYR A 1 100 ? -2.259 -8.957 -29.541 1.00 98.25 100 TYR A C 1
ATOM 821 O O . TYR A 1 100 ? -1.317 -8.214 -29.284 1.00 98.25 100 TYR A O 1
ATOM 829 N N . THR A 1 101 ? -3.367 -8.531 -30.143 1.00 97.25 101 THR A N 1
ATOM 830 C CA . THR A 1 101 ? -3.532 -7.165 -30.674 1.00 97.25 101 THR A CA 1
ATOM 831 C C . THR A 1 101 ? -4.424 -6.265 -29.824 1.00 97.25 101 THR A C 1
ATOM 833 O O . THR A 1 101 ? -4.471 -5.066 -30.063 1.00 97.25 101 THR A O 1
ATOM 836 N N . HIS A 1 102 ? -5.149 -6.819 -28.847 1.00 97.75 102 HIS A N 1
ATOM 837 C CA . HIS A 1 102 ? -5.962 -6.043 -27.906 1.00 97.75 102 HIS A CA 1
ATOM 838 C C . HIS A 1 102 ? -5.140 -5.714 -26.661 1.00 97.75 102 HIS A C 1
ATOM 840 O O . HIS A 1 102 ? -5.362 -6.277 -25.586 1.00 97.75 102 HIS A O 1
ATOM 846 N N . VAL A 1 103 ? -4.158 -4.832 -26.839 1.00 98.19 103 VAL A N 1
ATOM 847 C CA . VAL A 1 103 ? -3.255 -4.383 -25.779 1.00 98.19 103 VAL A CA 1
ATOM 848 C C . VAL A 1 103 ? -3.540 -2.922 -25.460 1.00 98.19 103 VAL A C 1
ATOM 850 O O . VAL A 1 103 ? -3.535 -2.076 -26.349 1.00 98.19 103 VAL A O 1
ATOM 853 N N . ALA A 1 104 ? -3.773 -2.639 -24.184 1.00 98.31 104 ALA A N 1
ATOM 854 C CA . ALA A 1 104 ? -3.900 -1.288 -23.663 1.00 98.31 104 ALA A CA 1
ATOM 855 C C . ALA A 1 104 ? -2.864 -1.052 -22.563 1.00 98.31 104 ALA A C 1
ATOM 857 O O . ALA A 1 104 ? -2.468 -1.973 -21.842 1.00 98.31 104 ALA A O 1
ATOM 858 N N . VAL A 1 105 ? -2.455 0.199 -22.423 1.00 98.44 105 VAL A N 1
ATOM 859 C CA . VAL A 1 105 ? -1.694 0.708 -21.285 1.00 98.44 105 VAL A CA 1
ATOM 860 C C . VAL A 1 105 ? -2.670 1.468 -20.395 1.00 98.44 105 VAL A C 1
ATOM 862 O O . VAL A 1 105 ? -3.606 2.078 -20.899 1.00 98.44 105 VAL A O 1
ATOM 865 N N . GLY A 1 106 ? -2.513 1.430 -19.077 1.00 96.62 106 GLY A N 1
ATOM 866 C CA . GLY A 1 106 ? -3.373 2.227 -18.205 1.00 96.62 106 GLY A CA 1
ATOM 867 C C . GLY A 1 106 ? -2.683 2.689 -16.941 1.00 96.62 106 GLY A C 1
ATOM 868 O O . GLY A 1 106 ? -1.793 2.010 -16.437 1.00 96.62 106 GLY A O 1
ATOM 869 N N . SER A 1 107 ? -3.117 3.834 -16.423 1.00 95.19 107 SER A N 1
ATOM 870 C CA . SER A 1 107 ? -2.746 4.365 -15.108 1.00 95.19 107 SER A CA 1
ATOM 871 C C . SER A 1 107 ? -3.926 5.130 -14.519 1.00 95.19 107 SER A C 1
ATOM 873 O O . SER A 1 107 ? -4.768 5.603 -15.270 1.00 95.19 107 SER A O 1
ATOM 875 N N . ALA A 1 108 ? -4.019 5.250 -13.198 1.00 92.12 108 ALA A N 1
ATOM 876 C CA . ALA A 1 108 ? -4.971 6.166 -12.574 1.00 92.12 108 ALA A CA 1
ATOM 877 C C . ALA A 1 108 ? -4.347 7.555 -12.398 1.00 92.12 108 ALA A C 1
ATOM 879 O O . ALA A 1 108 ? -3.133 7.668 -12.198 1.00 92.12 108 ALA A O 1
ATOM 880 N N . ALA A 1 109 ? -5.186 8.591 -12.412 1.00 86.88 109 ALA A N 1
ATOM 881 C CA . ALA A 1 109 ? -4.825 9.900 -11.892 1.00 86.88 109 ALA A CA 1
ATOM 882 C C . ALA A 1 109 ? -4.415 9.798 -10.411 1.00 86.88 109 ALA A C 1
ATOM 884 O O . ALA A 1 109 ? -4.991 9.039 -9.624 1.00 86.88 109 ALA A O 1
ATOM 885 N N . ASP A 1 110 ? -3.404 10.574 -10.036 1.00 82.44 110 ASP A N 1
ATOM 886 C CA . ASP A 1 110 ? -2.833 10.595 -8.695 1.00 82.44 110 ASP A CA 1
ATOM 887 C C . ASP A 1 110 ? -3.191 11.886 -7.943 1.00 82.44 110 ASP A C 1
ATOM 889 O O . ASP A 1 110 ? -3.850 12.792 -8.454 1.00 82.44 110 ASP A O 1
ATOM 893 N N . GLY A 1 111 ? -2.777 11.965 -6.678 1.00 81.94 111 GLY A N 1
ATOM 894 C CA . GLY A 1 111 ? -3.006 13.145 -5.846 1.00 81.94 111 GLY A CA 1
ATOM 895 C C . GLY A 1 111 ? -2.128 14.353 -6.196 1.00 81.94 111 GLY A C 1
ATOM 896 O O . GLY A 1 111 ? -2.275 15.392 -5.544 1.00 81.94 111 GLY A O 1
ATOM 897 N N . TRP A 1 112 ? -1.205 14.236 -7.161 1.00 86.81 112 TRP A N 1
ATOM 898 C CA . TRP A 1 112 ? -0.287 15.316 -7.536 1.00 86.81 112 TRP A CA 1
ATOM 899 C C . TRP A 1 112 ? -0.980 16.397 -8.360 1.00 86.81 112 TRP A C 1
ATOM 901 O O . TRP A 1 112 ? -0.610 17.569 -8.284 1.00 86.81 112 TRP A O 1
ATOM 911 N N . ASP A 1 113 ? -2.057 16.044 -9.057 1.00 87.50 113 ASP A N 1
ATOM 912 C CA . ASP A 1 113 ? -2.866 16.982 -9.833 1.00 87.50 113 ASP A CA 1
ATOM 913 C C . ASP A 1 113 ? -3.533 18.086 -8.991 1.00 87.50 113 ASP A C 1
ATOM 915 O O . ASP A 1 113 ? -4.050 19.065 -9.523 1.00 87.50 113 ASP A O 1
ATOM 919 N N . ARG A 1 114 ? -3.522 17.968 -7.660 1.00 86.25 114 ARG A N 1
ATOM 920 C CA . ARG A 1 114 ? -4.029 19.001 -6.750 1.00 86.25 114 ARG A CA 1
ATOM 921 C C . ARG A 1 114 ? -3.169 20.255 -6.752 1.00 86.25 114 ARG A C 1
ATOM 923 O O . ARG A 1 114 ? -3.681 21.333 -6.465 1.00 86.25 114 ARG A O 1
ATOM 930 N N . TRP A 1 115 ? -1.881 20.107 -7.035 1.00 90.94 115 TRP A N 1
ATOM 931 C CA . TRP A 1 115 ? -0.900 21.183 -6.926 1.00 90.94 115 TRP A CA 1
ATOM 932 C C . TRP A 1 115 ? -0.011 21.315 -8.169 1.00 90.94 115 TRP A C 1
ATOM 934 O O . TRP A 1 115 ? 0.627 22.354 -8.318 1.00 90.94 115 TRP A O 1
ATOM 944 N N . LEU A 1 116 ? -0.048 20.348 -9.093 1.00 93.81 116 LEU A N 1
ATOM 945 C CA . LEU A 1 116 ? 0.559 20.426 -10.424 1.00 93.81 116 LEU A CA 1
ATOM 946 C C . LEU A 1 116 ? -0.491 20.461 -11.533 1.00 93.81 116 LEU A C 1
ATOM 948 O O . LEU A 1 116 ? -1.512 19.774 -11.469 1.00 93.81 116 LEU A O 1
ATOM 952 N N . GLU A 1 117 ? -0.201 21.223 -12.578 1.00 94.50 117 GLU A N 1
ATOM 953 C CA . GLU A 1 117 ? -0.850 21.094 -13.880 1.00 94.50 117 GLU A CA 1
ATOM 954 C C . GLU A 1 117 ? -0.271 19.908 -14.670 1.00 94.50 117 GLU A C 1
ATOM 956 O O . GLU A 1 117 ? 0.747 19.321 -14.299 1.00 94.50 117 GLU A O 1
ATOM 961 N N . ASN A 1 118 ? -0.928 19.551 -15.779 1.00 94.19 118 ASN A N 1
ATOM 962 C CA . ASN A 1 118 ? -0.494 18.493 -16.702 1.00 94.19 118 ASN A CA 1
ATOM 963 C C . ASN A 1 118 ? -0.351 17.093 -16.065 1.00 94.19 118 ASN A C 1
ATOM 965 O O . ASN A 1 118 ? 0.472 16.281 -16.483 1.00 94.19 118 ASN A O 1
ATOM 969 N N . ARG A 1 119 ? -1.174 16.805 -15.049 1.00 92.94 119 ARG A N 1
ATOM 970 C CA . ARG A 1 119 ? -1.254 15.499 -14.366 1.00 92.94 119 ARG A CA 1
ATOM 971 C C . ARG A 1 119 ? -2.445 14.637 -14.786 1.00 92.94 119 ARG A C 1
ATOM 973 O O . ARG A 1 119 ? -2.627 13.555 -14.236 1.00 92.94 119 ARG A O 1
ATOM 980 N N . ASP A 1 120 ? -3.246 15.102 -15.744 1.00 92.19 120 ASP A N 1
ATOM 981 C CA . ASP A 1 120 ? -4.217 14.237 -16.422 1.00 92.19 120 ASP A CA 1
ATOM 982 C C . ASP A 1 120 ? -3.493 13.018 -17.009 1.00 92.19 120 ASP A C 1
ATOM 984 O O . ASP A 1 120 ? -2.385 13.156 -17.526 1.00 92.19 120 ASP A O 1
ATOM 988 N N . VAL A 1 121 ? -4.097 11.831 -16.931 1.00 93.44 121 VAL A N 1
ATOM 989 C CA . VAL A 1 121 ? -3.419 10.576 -17.288 1.00 93.44 121 VAL A CA 1
ATOM 990 C C . VAL A 1 121 ? -2.914 10.578 -18.730 1.00 93.44 121 VAL A C 1
ATOM 992 O O . VAL A 1 121 ? -1.803 10.112 -18.989 1.00 93.44 121 VAL A O 1
ATOM 995 N N . ARG A 1 122 ? -3.694 11.116 -19.673 1.00 92.88 122 ARG A N 1
ATOM 996 C CA . ARG A 1 122 ? -3.316 11.140 -21.093 1.00 92.88 122 ARG A CA 1
ATOM 997 C C . ARG A 1 122 ? -2.251 12.194 -21.356 1.00 92.88 122 ARG A C 1
ATOM 999 O O . ARG A 1 122 ? -1.292 11.926 -22.074 1.00 92.88 122 ARG A O 1
ATOM 1006 N N . VAL A 1 123 ? -2.384 13.362 -20.728 1.00 94.12 123 VAL A N 1
ATOM 1007 C CA . VAL A 1 123 ? -1.366 14.420 -20.811 1.00 94.12 123 VAL A CA 1
ATOM 1008 C C . VAL A 1 123 ? -0.038 13.931 -20.234 1.00 94.12 123 VAL A C 1
ATOM 1010 O O . VAL A 1 123 ? 1.000 14.080 -20.870 1.00 94.12 123 VAL A O 1
ATOM 1013 N N . LEU A 1 124 ? -0.062 13.284 -19.067 1.00 93.88 124 LEU A N 1
ATOM 1014 C CA . LEU A 1 124 ? 1.121 12.707 -18.436 1.00 93.88 124 LEU A CA 1
ATOM 1015 C C . LEU A 1 124 ? 1.759 11.625 -19.313 1.00 93.88 124 LEU A C 1
ATOM 1017 O O . LEU A 1 124 ? 2.981 11.576 -19.411 1.00 93.88 124 LEU A O 1
ATOM 1021 N N . ALA A 1 125 ? 0.959 10.774 -19.962 1.00 94.56 125 ALA A N 1
ATOM 1022 C CA . ALA A 1 125 ? 1.470 9.776 -20.895 1.00 94.56 125 ALA A CA 1
ATOM 1023 C C . ALA A 1 125 ? 2.201 10.430 -22.080 1.00 94.56 125 ALA A C 1
ATOM 1025 O O . ALA A 1 125 ? 3.336 10.059 -22.381 1.00 94.56 125 ALA A O 1
ATOM 1026 N N . GLU A 1 126 ? 1.600 11.440 -22.710 1.00 94.12 126 GLU A N 1
ATOM 1027 C CA . GLU A 1 126 ? 2.224 12.169 -23.819 1.00 94.12 126 GLU A CA 1
ATOM 1028 C C . GLU A 1 126 ? 3.517 12.872 -23.382 1.00 94.12 126 GLU A C 1
ATOM 1030 O O . GLU A 1 126 ? 4.551 12.718 -24.031 1.00 94.12 126 GLU A O 1
ATOM 1035 N N . LEU A 1 127 ? 3.491 13.569 -22.240 1.00 93.19 127 LEU A N 1
ATOM 1036 C CA . LEU A 1 127 ? 4.667 14.237 -21.677 1.00 93.19 127 LEU A CA 1
ATOM 1037 C C . LEU A 1 127 ? 5.766 13.257 -21.269 1.00 93.19 127 LEU A C 1
ATOM 1039 O O . LEU A 1 127 ? 6.942 13.585 -21.387 1.00 93.19 127 LEU A O 1
ATOM 1043 N N . ALA A 1 128 ? 5.411 12.060 -20.800 1.00 90.75 128 ALA A N 1
ATOM 1044 C CA . ALA A 1 128 ? 6.390 11.026 -20.497 1.00 90.75 128 ALA A CA 1
ATOM 1045 C C . ALA A 1 128 ? 7.076 10.512 -21.776 1.00 90.75 128 ALA A C 1
ATOM 1047 O O . ALA A 1 128 ? 8.240 10.120 -21.708 1.00 90.75 128 ALA A O 1
ATOM 1048 N N . GLY A 1 129 ? 6.386 10.552 -22.923 1.00 92.44 129 GLY A N 1
ATOM 1049 C CA . GLY A 1 129 ? 6.897 10.130 -24.231 1.00 92.44 129 GLY A CA 1
ATOM 1050 C C . GLY A 1 129 ? 6.093 9.014 -24.905 1.00 92.44 129 GLY A C 1
ATOM 1051 O O . GLY A 1 129 ? 6.577 8.422 -25.866 1.00 92.44 129 GLY A O 1
ATOM 1052 N N . TYR A 1 130 ? 4.890 8.692 -24.421 1.00 94.06 130 TYR A N 1
ATOM 1053 C CA . TYR A 1 130 ? 4.000 7.757 -25.111 1.00 94.06 130 TYR A CA 1
ATOM 1054 C C . TYR A 1 130 ? 3.377 8.431 -26.337 1.00 94.06 130 TYR A C 1
ATOM 1056 O O . TYR A 1 130 ? 2.838 9.534 -26.256 1.00 94.06 130 TYR A O 1
ATOM 1064 N N . HIS A 1 131 ? 3.406 7.737 -27.474 1.00 93.38 131 HIS A N 1
ATOM 1065 C CA . HIS A 1 131 ? 2.866 8.247 -28.739 1.00 93.38 131 HIS A CA 1
ATOM 1066 C C . HIS A 1 131 ? 1.618 7.500 -29.223 1.00 93.38 131 HIS A C 1
ATOM 1068 O O . HIS A 1 131 ? 1.149 7.759 -30.331 1.00 93.38 131 HIS A O 1
ATOM 1074 N N . TYR A 1 132 ? 1.078 6.572 -28.422 1.00 95.69 132 TYR A N 1
ATOM 1075 C CA . TYR A 1 132 ? -0.099 5.745 -28.756 1.00 95.69 132 TYR A CA 1
ATOM 1076 C C . TYR A 1 132 ? 0.100 4.834 -29.986 1.00 95.69 132 TYR A C 1
ATOM 1078 O O . TYR A 1 132 ? -0.815 4.160 -30.462 1.00 95.69 132 TYR A O 1
ATOM 1086 N N . ILE A 1 133 ? 1.326 4.797 -30.506 1.00 97.00 133 ILE A N 1
ATOM 1087 C CA . ILE A 1 133 ? 1.791 3.923 -31.568 1.00 97.00 133 ILE A CA 1
ATOM 1088 C C . ILE A 1 133 ? 3.253 3.584 -31.300 1.00 97.00 133 ILE A C 1
ATOM 1090 O O . ILE A 1 133 ? 4.076 4.469 -31.082 1.00 97.00 133 ILE A O 1
ATOM 1094 N N . THR A 1 134 ? 3.584 2.298 -31.317 1.00 97.38 134 THR A N 1
ATOM 1095 C CA . THR A 1 134 ? 4.962 1.855 -31.088 1.00 97.38 134 THR A CA 1
ATOM 1096 C C . THR A 1 134 ? 5.872 2.212 -32.275 1.00 97.38 134 THR A C 1
ATOM 1098 O O . THR A 1 134 ? 5.391 2.422 -33.399 1.00 97.38 134 THR A O 1
ATOM 1101 N N . PRO A 1 135 ? 7.209 2.165 -32.111 1.00 95.62 135 PRO A N 1
ATOM 1102 C CA . PRO A 1 135 ? 8.153 2.337 -33.214 1.00 95.62 135 PRO A CA 1
ATOM 1103 C C . PRO A 1 135 ? 7.946 1.340 -34.365 1.00 95.62 135 PRO A C 1
ATOM 1105 O O . PRO A 1 135 ? 8.239 1.659 -35.518 1.00 95.62 135 PRO A O 1
ATOM 1108 N N . CYS A 1 136 ? 7.402 0.148 -34.090 1.00 96.81 136 CYS A N 1
ATOM 1109 C CA . CYS A 1 136 ? 7.025 -0.835 -35.110 1.00 96.81 136 CYS A CA 1
ATOM 1110 C C . CYS A 1 136 ? 5.605 -0.633 -35.675 1.00 96.81 136 CYS A C 1
ATOM 1112 O O . CYS A 1 136 ? 5.054 -1.554 -36.284 1.00 96.81 136 CYS A O 1
ATOM 1114 N N . GLN A 1 137 ? 5.030 0.565 -35.522 1.00 97.44 137 GLN A N 1
ATOM 1115 C CA . GLN A 1 137 ? 3.729 0.967 -36.066 1.00 97.44 137 GLN A CA 1
ATOM 1116 C C . GLN A 1 137 ? 2.560 0.126 -35.527 1.00 97.44 137 GLN A C 1
ATOM 1118 O O . GLN A 1 137 ? 1.640 -0.235 -36.266 1.00 97.44 137 GLN A O 1
ATOM 1123 N N . ARG A 1 138 ? 2.601 -0.231 -34.236 1.00 97.31 138 ARG A N 1
ATOM 1124 C CA . ARG A 1 138 ? 1.504 -0.932 -33.556 1.00 97.31 138 ARG A CA 1
ATOM 1125 C C . ARG A 1 138 ? 0.705 0.066 -32.714 1.00 97.31 138 ARG A C 1
ATOM 1127 O O . ARG A 1 138 ? 1.279 0.622 -31.783 1.00 97.31 138 ARG A O 1
ATOM 1134 N N . PRO A 1 139 ? -0.574 0.330 -33.030 1.00 96.94 139 PRO A N 1
ATOM 1135 C CA . PRO A 1 139 ? -1.388 1.222 -32.215 1.00 96.94 139 PRO A CA 1
ATOM 1136 C C . PRO A 1 139 ? -1.740 0.561 -30.879 1.00 96.94 139 PRO A C 1
ATOM 1138 O O . PRO A 1 139 ? -1.923 -0.658 -30.827 1.00 96.94 139 PRO A O 1
ATOM 1141 N N . TYR A 1 140 ? -1.862 1.370 -29.831 1.00 97.50 140 TYR A N 1
ATOM 1142 C CA . TYR A 1 140 ? -2.355 0.962 -28.517 1.00 97.50 140 TYR A CA 1
ATOM 1143 C C . TYR A 1 140 ? -3.083 2.125 -27.838 1.00 97.50 140 TYR A C 1
ATOM 1145 O O . TYR A 1 140 ? -2.793 3.293 -28.100 1.00 97.50 140 TYR A O 1
ATOM 1153 N N . ASP A 1 141 ? -4.004 1.799 -26.936 1.00 96.56 141 ASP A N 1
ATOM 1154 C CA . ASP A 1 141 ? -4.722 2.797 -26.144 1.00 96.56 141 ASP A CA 1
ATOM 1155 C C . ASP A 1 141 ? -4.009 3.062 -24.813 1.00 96.56 141 ASP A C 1
ATOM 1157 O O . ASP A 1 141 ? -3.420 2.150 -24.225 1.00 96.56 141 ASP A O 1
ATOM 1161 N N . PHE A 1 142 ? -4.112 4.296 -24.312 1.00 96.94 142 PHE A N 1
ATOM 1162 C CA . PHE A 1 142 ? -3.738 4.655 -22.942 1.00 96.94 142 PHE A CA 1
ATOM 1163 C C . PHE A 1 142 ? -4.997 5.041 -22.155 1.00 96.94 142 PHE A C 1
ATOM 1165 O O . PHE A 1 142 ? -5.667 6.022 -22.478 1.00 96.94 142 PHE A O 1
ATOM 1172 N N . LEU A 1 143 ? -5.337 4.247 -21.143 1.00 96.88 143 LEU A N 1
ATOM 1173 C CA . LEU A 1 143 ? -6.593 4.325 -20.399 1.00 96.88 143 LEU A CA 1
ATOM 1174 C C . LEU A 1 143 ? -6.391 4.985 -19.029 1.00 96.88 143 LEU A C 1
ATOM 1176 O O . LEU A 1 143 ? -5.427 4.671 -18.326 1.00 96.88 143 LEU A O 1
ATOM 1180 N N . ASP A 1 144 ? -7.332 5.841 -18.621 1.00 95.88 144 ASP A N 1
ATOM 1181 C CA . ASP A 1 144 ? -7.411 6.330 -17.241 1.00 95.88 144 ASP A CA 1
ATOM 1182 C C . ASP A 1 144 ? -8.176 5.323 -16.376 1.00 95.88 144 ASP A C 1
ATOM 1184 O O . ASP A 1 144 ? -9.368 5.081 -16.564 1.00 95.88 144 ASP A O 1
ATOM 1188 N N . LEU A 1 145 ? -7.488 4.733 -15.400 1.00 96.06 145 LEU A N 1
ATOM 1189 C CA . LEU A 1 145 ? -8.068 3.772 -14.459 1.00 96.06 145 LEU A CA 1
ATOM 1190 C C . LEU A 1 145 ? -8.907 4.436 -13.347 1.00 96.06 145 LEU A C 1
ATOM 1192 O O . LEU A 1 145 ? -9.390 3.751 -12.445 1.00 96.06 145 LEU A O 1
ATOM 1196 N N . SER A 1 146 ? -9.097 5.754 -13.405 1.00 93.31 146 SER A N 1
ATOM 1197 C CA . SER A 1 146 ? -10.058 6.503 -12.585 1.00 93.31 146 SER A CA 1
ATOM 1198 C C . SER A 1 146 ? -11.427 6.653 -13.247 1.00 93.31 146 SER A C 1
ATOM 1200 O O . SER A 1 146 ? -12.363 7.117 -12.593 1.00 93.31 146 SER A O 1
ATOM 1202 N N . GLU A 1 147 ? -11.557 6.256 -14.512 1.00 92.81 147 GLU A N 1
ATOM 1203 C CA . GLU A 1 147 ? -12.795 6.320 -15.285 1.00 92.81 147 GLU A CA 1
ATOM 1204 C C . GLU A 1 147 ? -13.437 4.929 -15.444 1.00 92.81 147 GLU A C 1
ATOM 1206 O O . GLU A 1 147 ? -12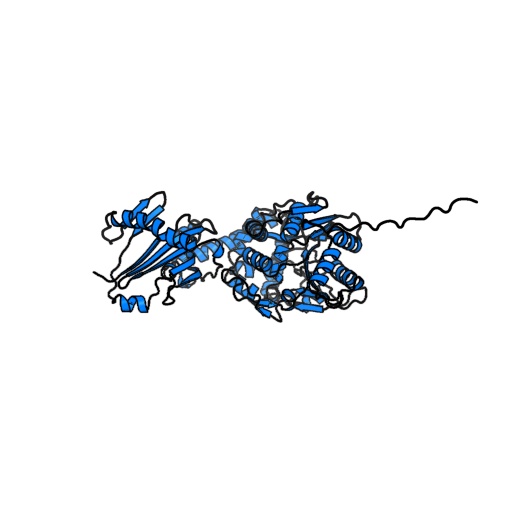.856 3.903 -15.088 1.00 92.81 147 GLU A O 1
ATOM 1211 N N . GLU A 1 148 ? -14.677 4.893 -15.947 1.00 94.56 148 GLU A N 1
ATOM 1212 C CA . GLU A 1 148 ? -15.432 3.655 -16.222 1.00 94.56 148 GLU A CA 1
ATOM 1213 C C . GLU A 1 148 ? -15.459 2.656 -15.050 1.00 94.56 148 GLU A C 1
ATOM 1215 O O . GLU A 1 148 ? -15.177 1.462 -15.182 1.00 94.56 148 GLU A O 1
ATOM 1220 N N . LEU A 1 149 ? -15.799 3.165 -13.868 1.00 95.56 149 LEU A N 1
ATOM 1221 C CA . LEU A 1 149 ? -15.764 2.394 -12.633 1.00 95.56 149 LEU A CA 1
ATOM 1222 C C . LEU A 1 149 ? -16.888 1.356 -12.566 1.00 95.56 149 LEU A C 1
ATOM 1224 O O . LEU A 1 149 ? -18.064 1.671 -12.760 1.00 95.56 149 LEU A O 1
ATOM 1228 N N . VAL A 1 150 ? -16.522 0.126 -12.211 1.00 95.44 150 VAL A N 1
ATOM 1229 C CA . VAL A 1 150 ? -17.444 -0.981 -11.944 1.00 95.44 150 VAL A CA 1
ATOM 1230 C C . VAL A 1 150 ? -17.284 -1.473 -10.504 1.00 95.44 150 VAL A C 1
ATOM 1232 O O . VAL A 1 150 ? -16.170 -1.439 -9.965 1.00 95.44 150 VAL A O 1
ATOM 1235 N N . PRO A 1 151 ? -18.366 -1.956 -9.860 1.00 92.94 151 PRO A N 1
ATOM 1236 C CA . PRO A 1 151 ? -18.273 -2.542 -8.531 1.00 92.94 151 PRO A CA 1
ATOM 1237 C C . PRO A 1 151 ? -17.243 -3.669 -8.515 1.00 92.94 151 PRO A C 1
ATOM 1239 O O . PRO A 1 151 ? -17.393 -4.677 -9.202 1.00 92.94 151 PRO A O 1
ATOM 1242 N N . ALA A 1 152 ? -16.198 -3.501 -7.709 1.00 88.81 152 ALA A N 1
ATOM 1243 C CA . ALA A 1 152 ? -15.115 -4.468 -7.633 1.00 88.81 152 ALA A CA 1
ATOM 1244 C C . ALA A 1 152 ? -15.383 -5.565 -6.599 1.00 88.81 152 ALA A C 1
ATOM 1246 O O . ALA A 1 152 ? -14.535 -6.425 -6.443 1.00 88.81 152 ALA A O 1
ATOM 1247 N N . GLU A 1 153 ? -16.533 -5.555 -5.907 1.00 88.31 153 GLU A N 1
ATOM 1248 C CA . GLU A 1 153 ? -16.977 -6.576 -4.939 1.00 88.31 153 GLU A CA 1
ATOM 1249 C C . GLU A 1 153 ? -15.912 -6.974 -3.897 1.00 88.31 153 GLU A C 1
ATOM 1251 O O . GLU A 1 153 ? -15.655 -8.161 -3.656 1.00 88.31 153 GLU A O 1
ATOM 1256 N N . PHE A 1 154 ? -15.260 -5.981 -3.294 1.00 89.12 154 PHE A N 1
ATOM 1257 C CA . PHE A 1 154 ? -14.376 -6.201 -2.150 1.00 89.12 154 PHE A CA 1
ATOM 1258 C C . PHE A 1 154 ? -15.141 -6.769 -0.942 1.00 89.12 154 PHE A C 1
ATOM 1260 O O . PHE A 1 154 ? -16.361 -6.607 -0.823 1.00 89.12 154 PHE A O 1
ATOM 1267 N N . SER A 1 155 ? -14.418 -7.453 -0.048 1.00 83.62 155 SER A N 1
ATOM 1268 C CA . SER A 1 155 ? -14.988 -8.015 1.184 1.00 83.62 155 SER A CA 1
ATOM 1269 C C . SER A 1 155 ? -15.596 -6.906 2.046 1.00 83.62 155 SER A C 1
ATOM 1271 O O . SER A 1 155 ? -15.103 -5.778 2.077 1.00 83.62 155 SER A O 1
ATOM 1273 N N . ARG A 1 156 ? -16.685 -7.227 2.756 1.00 77.62 156 ARG A N 1
ATOM 1274 C CA . ARG A 1 156 ? -17.392 -6.253 3.602 1.00 77.62 156 ARG A CA 1
ATOM 1275 C C . ARG A 1 156 ? -16.558 -5.806 4.798 1.00 77.62 156 ARG A C 1
ATOM 1277 O O . ARG A 1 156 ? -16.786 -4.723 5.326 1.00 77.62 156 ARG A O 1
ATOM 1284 N N . GLU A 1 157 ? -15.628 -6.655 5.206 1.00 77.38 157 GLU A N 1
ATOM 1285 C CA . GLU A 1 157 ? -14.705 -6.489 6.321 1.00 77.38 157 GLU A CA 1
ATOM 1286 C C . GLU A 1 157 ? -13.460 -5.666 5.931 1.00 77.38 157 GLU A C 1
ATOM 1288 O O . GLU A 1 157 ? -12.727 -5.213 6.815 1.00 77.38 157 GLU A O 1
ATOM 1293 N N . GLY A 1 158 ? -13.227 -5.486 4.624 1.00 79.25 158 GLY A N 1
ATOM 1294 C CA . GLY A 1 158 ? -12.081 -4.795 4.040 1.00 79.25 158 GLY A CA 1
ATOM 1295 C C . GLY A 1 158 ? -12.238 -3.274 3.929 1.00 79.25 158 GLY A C 1
ATOM 1296 O O . GLY A 1 158 ? -13.335 -2.719 3.931 1.00 79.25 158 GLY A O 1
ATOM 1297 N N . ALA A 1 159 ? -11.113 -2.581 3.819 1.00 80.19 159 ALA A N 1
ATOM 1298 C CA . ALA A 1 159 ? -10.986 -1.144 3.674 1.00 80.19 159 ALA A CA 1
ATOM 1299 C C . ALA A 1 159 ? -11.487 -0.638 2.317 1.00 80.19 159 ALA A C 1
ATOM 1301 O O . ALA A 1 159 ? -11.868 0.526 2.202 1.00 80.19 159 ALA A O 1
ATOM 1302 N N . LEU A 1 160 ? -11.512 -1.504 1.300 1.00 87.38 160 LEU A N 1
ATOM 1303 C CA . LEU A 1 160 ? -12.091 -1.207 -0.007 1.00 87.38 160 LEU A CA 1
ATOM 1304 C C . LEU A 1 160 ? -13.556 -1.659 -0.120 1.00 87.38 160 LEU A C 1
ATOM 1306 O O . LEU A 1 160 ? -14.120 -1.668 -1.214 1.00 87.38 160 LEU A O 1
ATOM 1310 N N . SER A 1 161 ? -14.212 -1.998 0.995 1.00 85.88 161 SER A N 1
ATOM 1311 C CA . SER A 1 161 ? -15.634 -2.359 1.021 1.00 85.88 161 SER A CA 1
ATOM 1312 C C . SER A 1 161 ? -16.503 -1.305 0.320 1.00 85.88 161 SER A C 1
ATOM 1314 O O . SER A 1 161 ? -16.429 -0.105 0.599 1.00 85.88 161 SER A O 1
ATOM 1316 N N . GLY A 1 162 ? -17.317 -1.762 -0.638 1.00 85.19 162 GLY A N 1
ATOM 1317 C CA . GLY A 1 162 ? -18.198 -0.910 -1.445 1.00 85.19 162 GLY A CA 1
ATOM 1318 C C . GLY A 1 162 ? -17.498 -0.050 -2.505 1.00 85.19 162 GLY A C 1
ATOM 1319 O O . GLY A 1 162 ? -18.174 0.725 -3.181 1.00 85.19 162 GLY A O 1
ATOM 1320 N N . ARG A 1 163 ? -16.177 -0.174 -2.673 1.00 90.00 163 ARG A N 1
ATOM 1321 C CA . ARG A 1 163 ? -15.400 0.587 -3.660 1.00 90.00 163 ARG A CA 1
ATOM 1322 C C . ARG A 1 163 ? -15.416 -0.069 -5.034 1.00 90.00 163 ARG A C 1
ATOM 1324 O O . ARG A 1 163 ? -15.732 -1.252 -5.193 1.00 90.00 163 ARG A O 1
ATOM 1331 N N . SER A 1 164 ? -15.094 0.739 -6.036 1.00 93.00 164 SER A N 1
ATOM 1332 C CA . SER A 1 164 ? -15.096 0.348 -7.445 1.00 93.00 164 SER A CA 1
ATOM 1333 C C . SER A 1 164 ? -13.688 0.432 -8.025 1.00 93.00 164 SER A C 1
ATOM 1335 O O . SER A 1 164 ? -12.829 1.129 -7.496 1.00 93.00 164 SER A O 1
ATOM 1337 N N . LEU A 1 165 ? -13.453 -0.288 -9.116 1.00 95.75 165 LEU A N 1
ATOM 1338 C CA . LEU A 1 165 ? -12.230 -0.201 -9.914 1.00 95.75 165 LEU A CA 1
ATOM 1339 C C . LEU A 1 165 ? -12.617 0.035 -11.373 1.00 95.75 165 LEU A C 1
ATOM 1341 O O . LEU A 1 165 ? -13.746 -0.267 -11.758 1.00 95.75 165 LEU A O 1
ATOM 1345 N N . ALA A 1 166 ? -11.692 0.526 -12.195 1.00 96.88 166 ALA A N 1
ATOM 1346 C CA . ALA A 1 166 ? -11.933 0.634 -13.630 1.00 96.88 166 ALA A CA 1
ATOM 1347 C C . ALA A 1 166 ? -12.270 -0.729 -14.252 1.00 96.88 166 ALA A C 1
ATOM 1349 O O . ALA A 1 166 ? -11.584 -1.732 -14.003 1.00 96.88 166 ALA A O 1
ATOM 1350 N N . SER A 1 167 ? -13.286 -0.736 -15.117 1.00 97.00 167 SER A N 1
ATOM 1351 C CA . SER A 1 167 ? -13.672 -1.882 -15.949 1.00 97.00 167 SER A CA 1
ATOM 1352 C C . SER A 1 167 ? -12.457 -2.462 -16.676 1.00 97.00 167 SER A C 1
ATOM 1354 O O . SER A 1 167 ? -12.238 -3.669 -16.653 1.00 97.00 167 SER A O 1
ATOM 1356 N N . ALA A 1 168 ? -11.586 -1.600 -17.210 1.00 97.12 168 ALA A N 1
ATOM 1357 C CA . ALA A 1 168 ? -10.363 -1.986 -17.901 1.00 97.12 168 ALA A CA 1
ATOM 1358 C C . ALA A 1 168 ? -9.451 -2.889 -17.054 1.00 97.12 168 ALA A C 1
ATOM 1360 O O . ALA A 1 168 ? -8.858 -3.823 -17.590 1.00 97.12 168 ALA A O 1
ATOM 1361 N N . TRP A 1 169 ? -9.353 -2.661 -15.738 1.00 97.50 169 TRP A N 1
ATOM 1362 C CA . TRP A 1 169 ? -8.572 -3.521 -14.843 1.00 97.50 169 TRP A CA 1
ATOM 1363 C C . TRP A 1 169 ? -9.327 -4.798 -14.469 1.00 97.50 169 TRP A C 1
ATOM 1365 O O . TRP A 1 169 ? -8.757 -5.894 -14.499 1.00 97.50 169 TRP A O 1
ATOM 1375 N N . VAL A 1 170 ? -10.606 -4.673 -14.108 1.00 96.50 170 VAL A N 1
ATOM 1376 C CA . VAL A 1 170 ? -11.434 -5.799 -13.647 1.00 96.50 170 VAL A CA 1
ATOM 1377 C C . VAL A 1 170 ? -11.646 -6.822 -14.766 1.00 96.50 170 VAL A C 1
ATOM 1379 O O . VAL A 1 170 ? -11.406 -8.014 -14.558 1.00 96.50 170 VAL A O 1
ATOM 1382 N N . ASP A 1 171 ? -11.989 -6.344 -15.961 1.00 96.06 171 ASP A N 1
ATOM 1383 C CA . ASP A 1 171 ? -12.390 -7.141 -17.122 1.00 96.06 171 ASP A CA 1
ATOM 1384 C C . ASP A 1 171 ? -11.213 -7.581 -18.007 1.00 96.06 171 ASP A C 1
ATOM 1386 O O . ASP A 1 171 ? -11.397 -8.375 -18.943 1.00 96.06 171 ASP A O 1
ATOM 1390 N N . ALA A 1 172 ? -9.997 -7.089 -17.740 1.00 97.75 172 ALA A N 1
ATOM 1391 C CA . ALA A 1 172 ? -8.798 -7.534 -18.440 1.00 97.75 172 ALA A CA 1
ATOM 1392 C C . ALA A 1 172 ? -8.626 -9.053 -18.305 1.00 97.75 172 ALA A C 1
ATOM 1394 O O . ALA A 1 172 ? -8.562 -9.618 -17.207 1.00 97.75 172 ALA A O 1
ATOM 1395 N N . HIS A 1 173 ? -8.478 -9.729 -19.445 1.00 98.31 173 HIS A N 1
ATOM 1396 C CA . HIS A 1 173 ? -8.228 -11.166 -19.463 1.00 98.31 173 HIS A CA 1
ATOM 1397 C C . HIS A 1 173 ? -6.810 -11.477 -18.982 1.00 98.31 173 HIS A C 1
ATOM 1399 O O . HIS A 1 173 ? -6.597 -12.518 -18.364 1.00 98.31 173 HIS A O 1
ATOM 1405 N N . PHE A 1 174 ? -5.857 -10.574 -19.221 1.00 98.56 174 PHE A N 1
ATOM 1406 C CA . PHE A 1 174 ? -4.491 -10.668 -18.721 1.00 98.56 174 PHE A CA 1
ATOM 1407 C C . PHE A 1 174 ? -4.010 -9.293 -18.238 1.00 98.56 174 PHE A C 1
ATOM 1409 O O . PHE A 1 174 ? -4.184 -8.291 -18.923 1.00 98.56 174 PHE A O 1
ATOM 1416 N N . ARG A 1 175 ? -3.412 -9.246 -17.045 1.00 98.62 175 ARG A N 1
ATOM 1417 C CA . ARG A 1 175 ? -2.985 -8.016 -16.359 1.00 98.62 175 ARG A CA 1
ATOM 1418 C C . ARG A 1 175 ? -1.488 -8.089 -16.137 1.00 98.62 175 ARG A C 1
ATOM 1420 O O . ARG A 1 175 ? -1.035 -9.027 -15.478 1.00 98.62 175 ARG A O 1
ATOM 1427 N N . ILE A 1 176 ? -0.755 -7.124 -16.671 1.00 98.81 176 ILE A N 1
ATOM 1428 C CA . ILE A 1 176 ? 0.694 -7.013 -16.534 1.00 98.81 176 ILE A CA 1
ATOM 1429 C C . ILE A 1 176 ? 0.979 -5.791 -15.675 1.00 98.81 176 ILE A C 1
ATOM 1431 O O . ILE A 1 176 ? 0.672 -4.671 -16.065 1.00 98.81 176 ILE A O 1
ATOM 1435 N N . ASN A 1 177 ? 1.566 -6.007 -14.509 1.00 98.81 177 ASN A N 1
ATOM 1436 C CA . ASN A 1 177 ? 2.045 -4.941 -13.645 1.00 98.81 177 ASN A CA 1
ATOM 1437 C C . ASN A 1 177 ? 3.528 -4.702 -13.945 1.00 98.81 177 ASN A C 1
ATOM 1439 O O . ASN A 1 177 ? 4.337 -5.598 -13.717 1.00 98.81 177 ASN A O 1
ATOM 1443 N N . PHE A 1 178 ? 3.881 -3.544 -14.497 1.00 98.69 178 PHE A N 1
ATOM 1444 C CA . PHE A 1 178 ? 5.242 -3.228 -14.925 1.00 98.69 178 PHE A CA 1
ATOM 1445 C C . PHE A 1 178 ? 5.816 -2.106 -14.056 1.00 98.69 178 PHE A C 1
ATOM 1447 O O . PHE A 1 178 ? 5.783 -0.938 -14.429 1.00 98.69 178 PHE A O 1
ATOM 1454 N N . ALA A 1 179 ? 6.304 -2.464 -12.874 1.00 98.38 179 ALA A N 1
ATOM 1455 C CA . ALA A 1 179 ? 6.772 -1.515 -11.874 1.00 98.38 179 ALA A CA 1
ATOM 1456 C C . ALA A 1 179 ? 8.208 -1.045 -12.128 1.00 98.38 179 ALA A C 1
ATOM 1458 O O . ALA A 1 179 ? 8.975 -1.705 -12.833 1.00 98.38 179 ALA A O 1
ATOM 1459 N N . LYS A 1 180 ? 8.586 0.067 -11.493 1.00 98.06 180 LYS A N 1
ATOM 1460 C CA . LYS A 1 180 ? 9.957 0.570 -11.476 1.00 98.06 180 LYS A CA 1
ATOM 1461 C C . LYS A 1 180 ? 10.725 0.057 -10.258 1.00 98.06 180 LYS A C 1
ATOM 1463 O O . LYS A 1 180 ? 10.167 -0.040 -9.171 1.00 98.06 180 LYS A O 1
ATOM 1468 N N . ASN A 1 181 ? 12.011 -0.249 -10.418 1.00 98.44 181 ASN A N 1
ATOM 1469 C CA . ASN A 1 181 ? 12.913 -0.566 -9.312 1.00 98.44 181 ASN A CA 1
ATOM 1470 C C . ASN A 1 181 ? 13.444 0.718 -8.664 1.00 98.44 181 ASN A C 1
ATOM 1472 O O . ASN A 1 181 ? 14.399 1.319 -9.172 1.00 98.44 181 ASN A O 1
ATOM 1476 N N . LYS A 1 182 ? 12.836 1.134 -7.545 1.00 97.88 182 LYS A N 1
ATOM 1477 C CA . LYS A 1 182 ? 13.262 2.342 -6.830 1.00 97.88 182 LYS A CA 1
ATOM 1478 C C . LYS A 1 182 ? 13.218 2.247 -5.308 1.00 97.88 182 LYS A C 1
ATOM 1480 O O . LYS A 1 182 ? 12.437 1.483 -4.736 1.00 97.88 182 LYS A O 1
ATOM 1485 N N . THR A 1 183 ? 14.055 3.040 -4.642 1.00 98.00 183 THR A N 1
ATOM 1486 C CA . THR A 1 183 ? 13.912 3.302 -3.203 1.00 98.00 183 THR A CA 1
ATOM 1487 C C . THR A 1 183 ? 12.675 4.167 -2.929 1.00 98.00 183 THR A C 1
ATOM 1489 O O . THR A 1 183 ? 12.168 4.853 -3.812 1.00 98.00 183 THR A O 1
ATOM 1492 N N . HIS A 1 184 ? 12.162 4.120 -1.698 1.00 96.25 184 HIS A N 1
ATOM 1493 C CA . HIS A 1 184 ? 11.018 4.929 -1.272 1.00 96.25 184 HIS A CA 1
ATOM 1494 C C . HIS A 1 184 ? 11.214 5.382 0.173 1.00 96.25 184 HIS A C 1
ATOM 1496 O O . HIS A 1 184 ? 11.471 4.576 1.062 1.00 96.25 184 HIS A O 1
ATOM 1502 N N . GLU A 1 185 ? 11.048 6.669 0.442 1.00 93.88 185 GLU A N 1
ATOM 1503 C CA . GLU A 1 185 ? 11.437 7.279 1.714 1.00 93.88 185 GLU A CA 1
ATOM 1504 C C . GLU A 1 185 ? 10.562 6.819 2.879 1.00 93.88 185 GLU A C 1
ATOM 1506 O O . GLU A 1 185 ? 11.041 6.676 3.994 1.00 93.88 185 GLU A O 1
ATOM 1511 N N . GLU A 1 186 ? 9.284 6.541 2.630 1.00 93.06 186 GLU A N 1
ATOM 1512 C CA . GLU A 1 186 ? 8.381 5.960 3.630 1.00 93.06 186 GLU A CA 1
ATOM 1513 C C . GLU A 1 186 ? 8.443 4.422 3.709 1.00 93.06 186 GLU A C 1
ATOM 1515 O O . GLU A 1 186 ? 8.399 3.844 4.800 1.00 93.06 186 GLU A O 1
ATOM 1520 N N . PHE A 1 187 ? 8.548 3.732 2.570 1.00 95.00 187 PHE A N 1
ATOM 1521 C CA . PHE A 1 187 ? 8.399 2.274 2.482 1.00 95.00 187 PHE A CA 1
ATOM 1522 C C . PHE A 1 187 ? 9.719 1.520 2.282 1.00 95.00 187 PHE A C 1
ATOM 1524 O O . PHE A 1 187 ? 9.699 0.313 2.085 1.00 95.00 187 PHE A O 1
ATOM 1531 N N . CYS A 1 188 ? 10.862 2.203 2.361 1.00 97.38 188 CYS A N 1
ATOM 1532 C CA . CYS A 1 188 ? 12.206 1.729 1.998 1.00 97.38 188 CYS A CA 1
ATOM 1533 C C . CYS A 1 188 ? 12.393 1.497 0.487 1.00 97.38 188 CYS A C 1
ATOM 1535 O O . CYS A 1 188 ? 13.396 1.933 -0.077 1.00 97.38 188 CYS A O 1
ATOM 1537 N N . PHE A 1 189 ? 11.422 0.869 -0.178 1.00 97.81 189 PHE A N 1
ATOM 1538 C CA . PHE A 1 189 ? 11.396 0.620 -1.620 1.00 97.81 189 PHE A CA 1
ATOM 1539 C C . PHE A 1 189 ? 9.972 0.717 -2.185 1.00 97.81 189 PHE A C 1
ATOM 1541 O O . PHE A 1 189 ? 8.994 0.553 -1.453 1.00 97.81 189 PHE A O 1
ATOM 1548 N N . ALA A 1 190 ? 9.862 0.958 -3.491 1.00 96.69 190 ALA A N 1
ATOM 1549 C CA . ALA A 1 190 ? 8.622 0.861 -4.257 1.00 96.69 190 ALA A CA 1
ATOM 1550 C C . ALA A 1 190 ? 8.845 -0.046 -5.470 1.00 96.69 190 ALA A C 1
ATOM 1552 O O . ALA A 1 190 ? 9.828 0.108 -6.192 1.00 96.69 190 ALA A O 1
ATOM 1553 N N . LEU A 1 191 ? 7.962 -1.035 -5.618 1.00 98.12 191 LEU A N 1
ATOM 1554 C CA . LEU A 1 191 ? 8.059 -2.146 -6.568 1.00 98.12 191 LEU A CA 1
ATOM 1555 C C . LEU A 1 191 ? 6.648 -2.554 -7.041 1.00 98.12 191 LEU A C 1
ATOM 1557 O O . LEU A 1 191 ? 5.748 -1.716 -7.112 1.00 98.12 191 LEU A O 1
ATOM 1561 N N . ALA A 1 192 ? 6.420 -3.827 -7.372 1.00 98.31 192 ALA A N 1
ATOM 1562 C CA . ALA A 1 192 ? 5.185 -4.300 -7.979 1.00 98.31 192 ALA A CA 1
ATOM 1563 C C . ALA A 1 192 ? 3.973 -4.145 -7.053 1.00 98.31 192 ALA A C 1
ATOM 1565 O O . ALA A 1 192 ? 2.930 -3.679 -7.514 1.00 98.31 192 ALA A O 1
ATOM 1566 N N . LEU A 1 193 ? 4.080 -4.480 -5.763 1.00 98.00 193 LEU A N 1
ATOM 1567 C CA . LEU A 1 193 ? 2.933 -4.394 -4.854 1.00 98.00 193 LEU A CA 1
ATOM 1568 C C . LEU A 1 193 ? 2.473 -2.947 -4.633 1.00 98.00 193 LEU A C 1
ATOM 1570 O O . LEU A 1 193 ? 1.274 -2.671 -4.679 1.00 98.00 193 LEU A O 1
ATOM 1574 N N . GLN A 1 194 ? 3.415 -2.022 -4.426 1.00 96.19 194 GLN A N 1
ATOM 1575 C CA . GLN A 1 194 ? 3.104 -0.600 -4.250 1.00 96.19 194 GLN A CA 1
ATOM 1576 C C . GLN A 1 194 ? 2.501 0.000 -5.527 1.00 96.19 194 GLN A C 1
ATOM 1578 O O . GLN A 1 194 ? 1.542 0.766 -5.426 1.00 96.19 194 GLN A O 1
ATOM 1583 N N . ASN A 1 195 ? 2.973 -0.404 -6.715 1.00 96.56 195 ASN A N 1
ATOM 1584 C CA . ASN A 1 195 ? 2.450 0.103 -7.988 1.00 96.56 195 ASN A CA 1
ATOM 1585 C C . ASN A 1 195 ? 0.937 -0.167 -8.145 1.00 96.56 195 ASN A C 1
ATOM 1587 O O . ASN A 1 195 ? 0.241 0.589 -8.822 1.00 96.56 195 ASN A O 1
ATOM 1591 N N . LEU A 1 196 ? 0.388 -1.184 -7.461 1.00 95.44 196 LEU A N 1
ATOM 1592 C CA . LEU A 1 196 ? -1.053 -1.470 -7.460 1.00 95.44 196 LEU A CA 1
ATOM 1593 C C . LEU A 1 196 ? -1.907 -0.373 -6.817 1.00 95.44 196 LEU A C 1
ATOM 1595 O O . LEU A 1 196 ? -3.090 -0.284 -7.137 1.00 95.44 196 LEU A O 1
ATOM 1599 N N . LEU A 1 197 ? -1.346 0.489 -5.961 1.00 91.94 197 LEU A N 1
ATOM 1600 C CA . LEU A 1 197 ? -2.095 1.617 -5.389 1.00 91.94 197 LEU A CA 1
ATOM 1601 C C . LEU A 1 197 ? -2.644 2.541 -6.479 1.00 91.94 197 LEU A C 1
ATOM 1603 O O . LEU A 1 197 ? -3.756 3.044 -6.359 1.00 91.94 197 LEU A O 1
ATOM 1607 N N . SER A 1 198 ? -1.901 2.691 -7.574 1.00 88.75 198 SER A N 1
ATOM 1608 C CA . SER A 1 198 ? -2.281 3.517 -8.726 1.00 88.75 198 SER A CA 1
ATOM 1609 C C . SER A 1 198 ? -3.229 2.818 -9.716 1.00 88.75 198 SER A C 1
ATOM 1611 O O . SER A 1 198 ? -3.387 3.258 -10.853 1.00 88.75 198 SER A O 1
ATOM 1613 N N . VAL A 1 199 ? -3.860 1.718 -9.291 1.00 93.12 199 VAL A N 1
ATOM 1614 C CA . VAL A 1 199 ? -5.061 1.147 -9.926 1.00 93.12 199 VAL A CA 1
ATOM 1615 C C . VAL A 1 199 ? -6.336 1.687 -9.271 1.00 93.12 199 VAL A C 1
ATOM 1617 O O . VAL A 1 199 ? -7.403 1.643 -9.880 1.00 93.12 199 VAL A O 1
ATOM 1620 N N . LEU A 1 200 ? -6.253 2.194 -8.034 1.00 91.75 200 LEU A N 1
ATOM 1621 C CA . LEU A 1 200 ? -7.408 2.779 -7.361 1.00 91.75 200 LEU A CA 1
ATOM 1622 C C . LEU A 1 200 ? -7.831 4.075 -8.056 1.00 91.75 200 LEU A C 1
ATOM 1624 O O . LEU A 1 200 ? -6.967 4.890 -8.383 1.00 91.75 200 LEU A O 1
ATOM 1628 N N . PRO A 1 201 ? -9.138 4.329 -8.207 1.00 89.06 201 PRO A N 1
ATOM 1629 C CA . PRO A 1 201 ? -9.611 5.589 -8.754 1.00 89.06 201 PRO A CA 1
ATOM 1630 C C . PRO A 1 201 ? -9.182 6.760 -7.877 1.00 89.06 201 PRO A C 1
ATOM 1632 O O . PRO A 1 201 ? -9.193 6.657 -6.645 1.00 89.06 201 PRO A O 1
ATOM 1635 N N . LYS A 1 202 ? -8.879 7.904 -8.495 1.00 83.00 202 LYS A N 1
ATOM 1636 C CA . LYS A 1 202 ? -8.454 9.111 -7.777 1.00 83.00 202 LYS A CA 1
ATOM 1637 C C . LYS A 1 202 ? -9.357 9.458 -6.588 1.00 83.00 202 LYS A C 1
ATOM 1639 O O . LYS A 1 202 ? -8.866 9.662 -5.482 1.00 83.00 202 LYS A O 1
ATOM 1644 N N . ALA A 1 203 ? -10.676 9.494 -6.790 1.00 75.69 203 ALA A N 1
ATOM 1645 C CA . ALA A 1 203 ? -11.630 9.850 -5.735 1.00 75.69 203 ALA A CA 1
ATOM 1646 C C . ALA A 1 203 ? -11.504 8.943 -4.497 1.00 75.69 203 ALA A C 1
ATOM 1648 O O . ALA A 1 203 ? -11.562 9.423 -3.362 1.00 75.69 203 ALA A O 1
ATOM 1649 N N . ASP A 1 204 ? -11.266 7.649 -4.714 1.00 77.38 204 ASP A N 1
ATOM 1650 C CA . ASP A 1 204 ? -11.065 6.694 -3.633 1.00 77.38 204 ASP A CA 1
ATOM 1651 C C . ASP A 1 204 ? -9.687 6.868 -2.992 1.00 77.38 204 ASP A C 1
ATOM 1653 O O . ASP A 1 204 ? -9.619 6.936 -1.768 1.00 77.38 204 ASP A O 1
ATOM 1657 N N . GLN A 1 205 ? -8.606 7.048 -3.762 1.00 75.69 205 GLN A N 1
ATOM 1658 C CA . GLN A 1 205 ? -7.284 7.365 -3.192 1.00 75.69 205 GLN A CA 1
ATOM 1659 C C . GLN A 1 205 ? -7.351 8.595 -2.270 1.00 75.69 205 GLN A C 1
ATOM 1661 O O . GLN A 1 205 ? -6.829 8.598 -1.153 1.00 75.69 205 GLN A O 1
ATOM 1666 N N . GLU A 1 206 ? -8.046 9.641 -2.713 1.00 75.31 206 GLU A N 1
ATOM 1667 C CA . GLU A 1 206 ? -8.210 10.880 -1.966 1.00 75.31 206 GLU A CA 1
ATOM 1668 C C . GLU A 1 206 ? -9.027 10.709 -0.684 1.00 75.31 206 GLU A C 1
ATOM 1670 O O . GLU A 1 206 ? -8.647 11.245 0.367 1.00 75.31 206 GLU A O 1
ATOM 1675 N N . TYR A 1 207 ? -10.146 9.990 -0.775 1.00 72.25 207 TYR A N 1
ATOM 1676 C CA . TYR A 1 207 ? -11.025 9.702 0.350 1.00 72.25 207 TYR A CA 1
ATOM 1677 C C . TYR A 1 207 ? -10.348 8.783 1.371 1.00 72.25 207 TYR A C 1
ATOM 1679 O O . TYR A 1 207 ? -10.326 9.094 2.560 1.00 72.25 207 TYR A O 1
ATOM 1687 N N . LEU A 1 208 ? -9.718 7.699 0.922 1.00 73.31 208 LEU A N 1
ATOM 1688 C CA . LEU A 1 208 ? -9.020 6.738 1.779 1.00 73.31 208 LEU A CA 1
ATOM 1689 C C . LEU A 1 208 ? -7.838 7.400 2.500 1.00 73.31 208 LEU A C 1
ATOM 1691 O O . LEU A 1 208 ? -7.627 7.168 3.692 1.00 73.31 208 LEU A O 1
ATOM 1695 N N . ALA A 1 209 ? -7.142 8.328 1.833 1.00 68.94 209 ALA A N 1
ATOM 1696 C CA . ALA A 1 209 ? -6.147 9.181 2.475 1.00 68.94 209 ALA A CA 1
ATOM 1697 C C . ALA A 1 209 ? -6.759 10.164 3.497 1.00 68.94 209 ALA A C 1
ATOM 1699 O O . ALA A 1 209 ? -6.087 10.544 4.456 1.00 68.94 209 ALA A O 1
ATOM 1700 N N . LEU A 1 210 ? -8.010 10.620 3.316 1.00 63.03 210 LEU A N 1
ATOM 1701 C CA . LEU A 1 210 ? -8.710 11.474 4.293 1.00 63.03 210 LEU A CA 1
ATOM 1702 C C . LEU A 1 210 ? -9.088 10.706 5.565 1.00 63.03 210 LEU A C 1
ATOM 1704 O O . LEU A 1 210 ? -8.916 11.252 6.658 1.00 63.03 210 LEU A O 1
ATOM 1708 N N . ILE A 1 211 ? -9.580 9.471 5.425 1.00 63.97 211 ILE A N 1
ATOM 1709 C CA . ILE A 1 211 ? -9.972 8.607 6.552 1.00 63.97 211 ILE A CA 1
ATOM 1710 C C . ILE A 1 211 ? -8.806 7.788 7.134 1.00 63.97 211 ILE A C 1
ATOM 1712 O O . ILE A 1 211 ? -8.981 7.088 8.127 1.00 63.97 211 ILE A O 1
ATOM 1716 N N . ARG A 1 212 ? -7.594 7.961 6.585 1.00 69.25 212 ARG A N 1
ATOM 1717 C CA . ARG A 1 212 ? -6.324 7.370 7.044 1.00 69.25 212 ARG A CA 1
ATOM 1718 C C . ARG A 1 212 ? -6.280 5.840 6.980 1.00 69.25 212 ARG A C 1
ATOM 1720 O O . ARG A 1 212 ? -5.752 5.196 7.887 1.00 69.25 212 ARG A O 1
ATOM 1727 N N . VAL A 1 213 ? -6.787 5.258 5.897 1.00 75.31 213 VAL A N 1
ATOM 1728 C CA . VAL A 1 213 ? -6.537 3.839 5.620 1.00 75.31 213 VAL A CA 1
ATOM 1729 C C . VAL A 1 213 ? -5.065 3.648 5.259 1.00 75.31 213 VAL A C 1
ATOM 1731 O O . VAL A 1 213 ? -4.504 4.409 4.470 1.00 75.31 213 VAL A O 1
ATOM 1734 N N . HIS A 1 214 ? -4.432 2.632 5.842 1.00 82.56 214 HIS A N 1
ATOM 1735 C CA . HIS A 1 214 ? -3.025 2.353 5.597 1.00 82.56 214 HIS A CA 1
ATOM 1736 C C . HIS A 1 214 ? -2.828 1.753 4.186 1.00 82.56 214 HIS A C 1
ATOM 1738 O O . HIS A 1 214 ? -3.523 0.792 3.846 1.00 82.56 214 HIS A O 1
ATOM 1744 N N . PRO A 1 215 ? -1.860 2.228 3.372 1.00 87.69 215 PRO A N 1
ATOM 1745 C CA . PRO A 1 215 ? -1.643 1.728 2.005 1.00 87.69 215 PRO A CA 1
ATOM 1746 C C . PRO A 1 215 ? -1.434 0.210 1.914 1.00 87.69 215 PRO A C 1
ATOM 1748 O O . PRO A 1 215 ? -1.851 -0.429 0.955 1.00 87.69 215 PRO A O 1
ATOM 1751 N N . ALA A 1 216 ? -0.834 -0.380 2.948 1.00 89.31 216 ALA A N 1
ATOM 1752 C CA . ALA A 1 216 ? -0.640 -1.825 3.046 1.00 89.31 216 ALA A CA 1
ATOM 1753 C C . ALA A 1 216 ? -1.953 -2.634 3.001 1.00 89.31 216 ALA A C 1
ATOM 1755 O O . ALA A 1 216 ? -1.982 -3.694 2.379 1.00 89.31 216 ALA A O 1
ATOM 1756 N N . ASP A 1 217 ? -3.029 -2.139 3.623 1.00 87.50 217 ASP A N 1
ATOM 1757 C CA . ASP A 1 217 ? -4.334 -2.813 3.597 1.00 87.50 217 ASP A CA 1
ATOM 1758 C C . ASP A 1 217 ? -4.977 -2.701 2.205 1.00 87.50 217 ASP A C 1
ATOM 1760 O O . ASP A 1 217 ? -5.527 -3.675 1.692 1.00 87.50 217 ASP A O 1
ATOM 1764 N N . LEU A 1 218 ? -4.807 -1.551 1.540 1.00 90.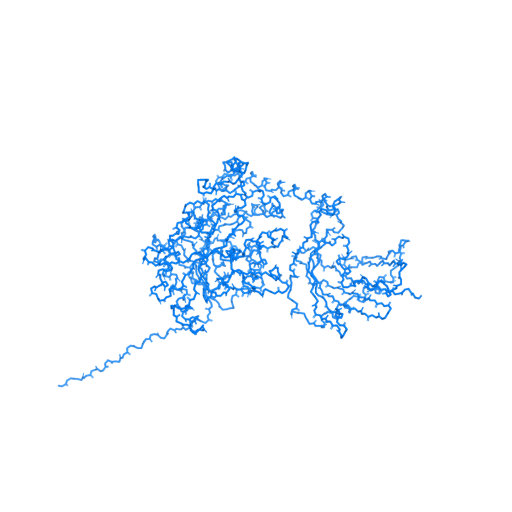94 218 LEU A N 1
ATOM 1765 C CA . LEU A 1 218 ? -5.286 -1.329 0.172 1.00 90.94 218 LEU A CA 1
ATOM 1766 C C . LEU A 1 218 ? -4.618 -2.288 -0.821 1.00 90.94 218 LEU A C 1
ATOM 1768 O O . LEU A 1 218 ? -5.301 -2.973 -1.582 1.00 90.94 218 LEU A O 1
ATOM 1772 N N . CYS A 1 219 ? -3.285 -2.375 -0.786 1.00 93.25 219 CYS A N 1
ATOM 1773 C CA . CYS A 1 219 ? -2.520 -3.294 -1.628 1.00 93.25 219 CYS A CA 1
ATOM 1774 C C . CYS A 1 219 ? -2.938 -4.751 -1.411 1.00 93.25 219 CYS A C 1
ATOM 1776 O O . CYS A 1 219 ? -3.120 -5.481 -2.385 1.00 93.25 219 CYS A O 1
ATOM 1778 N N . LEU A 1 220 ? -3.112 -5.170 -0.153 1.00 92.31 220 LEU A N 1
ATOM 1779 C CA . LEU A 1 220 ? -3.531 -6.529 0.186 1.00 92.31 220 LEU A CA 1
ATOM 1780 C C . LEU A 1 220 ? -4.905 -6.865 -0.410 1.00 92.31 220 LEU A C 1
ATOM 1782 O O . LEU A 1 220 ? -5.095 -7.953 -0.956 1.00 92.31 220 LEU A O 1
ATOM 1786 N N . GLU A 1 221 ? -5.863 -5.944 -0.339 1.00 92.62 221 GLU A N 1
ATOM 1787 C CA . GLU A 1 221 ? -7.203 -6.169 -0.884 1.00 92.62 221 GLU A CA 1
ATOM 1788 C C . GLU A 1 221 ? -7.234 -6.197 -2.408 1.00 92.62 221 GLU A C 1
ATOM 1790 O O . GLU A 1 221 ? -7.883 -7.074 -2.985 1.00 92.62 221 GLU A O 1
ATOM 1795 N N . ILE A 1 222 ? -6.489 -5.306 -3.071 1.00 94.44 222 ILE A N 1
ATOM 1796 C CA . ILE A 1 222 ? -6.341 -5.338 -4.532 1.00 94.44 222 ILE A CA 1
ATOM 1797 C C . ILE A 1 222 ? -5.691 -6.657 -4.959 1.00 94.44 222 ILE A C 1
ATOM 1799 O O . ILE A 1 222 ? -6.186 -7.309 -5.879 1.00 94.44 222 ILE A O 1
ATOM 1803 N N . LEU A 1 223 ? -4.635 -7.087 -4.261 1.00 95.06 223 LEU A N 1
ATOM 1804 C CA . LEU A 1 223 ? -3.943 -8.345 -4.532 1.00 95.06 223 LEU A CA 1
ATOM 1805 C C . LEU A 1 223 ? -4.866 -9.560 -4.349 1.00 95.06 223 LEU A C 1
ATOM 1807 O O . LEU A 1 223 ? -4.845 -10.469 -5.173 1.00 95.06 223 LEU A O 1
ATOM 1811 N N . ARG A 1 224 ? -5.708 -9.579 -3.308 1.00 93.19 224 ARG A N 1
ATOM 1812 C CA . ARG A 1 224 ? -6.668 -10.673 -3.073 1.00 93.19 224 ARG A CA 1
ATOM 1813 C C . ARG A 1 224 ? -7.792 -10.698 -4.109 1.00 93.19 224 ARG A C 1
ATOM 1815 O O . ARG A 1 224 ? -8.209 -11.779 -4.520 1.00 93.19 224 ARG A O 1
ATOM 1822 N N . LYS A 1 225 ? -8.306 -9.533 -4.517 1.00 93.44 225 LYS A N 1
ATOM 1823 C CA . LYS A 1 225 ? -9.502 -9.453 -5.369 1.00 93.44 225 LYS A CA 1
ATOM 1824 C C . LYS A 1 225 ? -9.188 -9.488 -6.862 1.00 93.44 225 LYS A C 1
ATOM 1826 O O . LYS A 1 225 ? -9.803 -10.258 -7.597 1.00 93.44 225 LYS A O 1
ATOM 1831 N N . CYS A 1 226 ? -8.239 -8.671 -7.308 1.00 94.00 226 CYS A N 1
ATOM 1832 C CA . CYS A 1 226 ? -7.899 -8.490 -8.719 1.00 94.00 226 CYS A CA 1
ATOM 1833 C C . CYS A 1 226 ? -6.373 -8.493 -8.923 1.00 94.00 226 CYS A C 1
ATOM 1835 O O . CYS A 1 226 ? -5.825 -7.485 -9.385 1.00 94.00 226 CYS A O 1
ATOM 1837 N N . PRO A 1 227 ? -5.677 -9.608 -8.618 1.00 96.31 227 PRO A N 1
ATOM 1838 C CA . PRO A 1 227 ? -4.227 -9.675 -8.747 1.00 96.31 227 PRO A CA 1
ATOM 1839 C C . PRO A 1 227 ? -3.777 -9.481 -10.203 1.00 96.31 227 PRO A C 1
ATOM 1841 O O . PRO A 1 227 ? -4.489 -9.892 -11.140 1.00 96.31 227 PRO A O 1
ATOM 1844 N N . PRO A 1 228 ? -2.577 -8.913 -10.422 1.00 97.88 228 PRO A N 1
ATOM 1845 C CA . PRO A 1 228 ? -1.879 -9.046 -11.692 1.00 97.88 228 PRO A CA 1
ATOM 1846 C C . PRO A 1 228 ? -1.716 -10.519 -12.063 1.00 97.88 228 PRO A C 1
ATOM 1848 O O . PRO A 1 228 ? -1.515 -11.374 -11.206 1.00 97.88 228 PRO A O 1
ATOM 1851 N N . HIS A 1 229 ? -1.774 -10.816 -13.357 1.00 98.00 229 HIS A N 1
ATOM 1852 C CA . HIS A 1 229 ? -1.460 -12.154 -13.861 1.00 98.00 229 HIS A CA 1
ATOM 1853 C C . HIS A 1 229 ? 0.047 -12.325 -14.086 1.00 98.00 229 HIS A C 1
ATOM 1855 O O . HIS A 1 229 ? 0.549 -13.446 -14.188 1.00 98.00 229 HIS A O 1
ATOM 1861 N N . PHE A 1 230 ? 0.756 -11.203 -14.218 1.00 98.56 230 PHE A N 1
ATOM 1862 C CA . PHE A 1 230 ? 2.186 -11.171 -14.427 1.00 98.56 230 PHE A CA 1
ATOM 1863 C C . PHE A 1 230 ? 2.782 -9.852 -13.939 1.00 98.56 230 PHE A C 1
ATOM 1865 O O . PHE A 1 230 ? 2.169 -8.796 -14.096 1.00 98.56 230 PHE A O 1
ATOM 1872 N N . ASN A 1 231 ? 3.983 -9.912 -13.374 1.00 98.81 231 ASN A N 1
ATOM 1873 C CA . ASN A 1 231 ? 4.721 -8.762 -12.876 1.00 98.81 231 ASN A CA 1
ATOM 1874 C C . ASN A 1 231 ? 6.073 -8.684 -13.584 1.00 98.81 231 ASN A C 1
ATOM 1876 O O . ASN A 1 231 ? 6.779 -9.687 -13.719 1.00 98.81 231 ASN A O 1
ATOM 1880 N N . LEU A 1 232 ? 6.417 -7.477 -14.009 1.00 98.88 232 LEU A N 1
ATOM 1881 C CA . LEU A 1 232 ? 7.718 -7.078 -14.516 1.00 98.88 232 LEU A CA 1
ATOM 1882 C C . LEU A 1 232 ? 8.222 -5.937 -13.636 1.00 98.88 232 LEU A C 1
ATOM 1884 O O . LEU A 1 232 ? 7.459 -5.042 -13.282 1.00 98.88 232 LEU A O 1
ATOM 1888 N N . ILE A 1 233 ? 9.501 -5.962 -13.298 1.00 98.88 233 ILE A N 1
ATOM 1889 C CA . ILE A 1 233 ? 10.169 -4.873 -12.596 1.00 98.88 233 ILE A CA 1
ATOM 1890 C C . ILE A 1 233 ? 11.279 -4.375 -13.512 1.00 98.88 233 ILE A C 1
ATOM 1892 O O . ILE A 1 233 ? 12.230 -5.103 -13.817 1.00 98.88 233 ILE A O 1
ATOM 1896 N N . ASP A 1 234 ? 11.127 -3.135 -13.961 1.00 98.62 234 ASP A N 1
ATOM 1897 C CA . ASP A 1 234 ? 12.153 -2.397 -14.677 1.00 98.62 234 ASP A CA 1
ATOM 1898 C C . ASP A 1 234 ? 13.257 -1.988 -13.699 1.00 98.62 234 ASP A C 1
ATOM 1900 O O . ASP A 1 234 ? 13.114 -1.043 -12.925 1.00 98.62 234 ASP A O 1
ATOM 1904 N N . ALA A 1 235 ? 14.365 -2.720 -13.747 1.00 98.25 235 ALA A N 1
ATOM 1905 C CA . ALA A 1 235 ? 15.609 -2.390 -13.073 1.00 98.25 235 ALA A CA 1
ATOM 1906 C C . ALA A 1 235 ? 16.729 -2.199 -14.106 1.00 98.25 235 ALA A C 1
ATOM 1908 O O . ALA A 1 235 ? 17.878 -2.571 -13.857 1.00 98.25 235 ALA A O 1
ATOM 1909 N N . PHE A 1 236 ? 16.429 -1.706 -15.313 1.00 98.19 236 PHE A N 1
ATOM 1910 C CA . PHE A 1 236 ? 17.492 -1.461 -16.285 1.00 98.19 236 PHE A CA 1
ATOM 1911 C C . PHE A 1 236 ? 18.310 -0.241 -15.849 1.00 98.19 236 PHE A C 1
ATOM 1913 O O . PHE A 1 236 ? 19.506 -0.352 -15.567 1.00 98.19 236 PHE A O 1
ATOM 1920 N N . THR A 1 237 ? 17.609 0.874 -15.658 1.00 97.50 237 THR A N 1
ATOM 1921 C CA . THR A 1 237 ? 18.089 2.055 -14.936 1.00 97.50 237 THR A CA 1
ATOM 1922 C C . THR A 1 237 ? 17.187 2.248 -13.731 1.00 97.50 237 THR A C 1
ATOM 1924 O O . THR A 1 237 ? 16.040 2.656 -13.879 1.00 97.50 237 THR A O 1
ATOM 1927 N N . SER A 1 238 ? 17.681 1.907 -12.551 1.00 97.56 238 SER A N 1
ATOM 1928 C CA . SER A 1 238 ? 16.949 2.039 -11.291 1.00 97.56 238 SER A CA 1
ATOM 1929 C C . SER A 1 238 ? 17.031 3.459 -10.731 1.00 97.56 238 SER A C 1
ATOM 1931 O O . SER A 1 238 ? 17.877 4.235 -11.169 1.00 97.56 238 SER A O 1
ATOM 1933 N N . ASN A 1 239 ? 16.215 3.772 -9.721 1.00 97.38 239 ASN A N 1
ATOM 1934 C CA . ASN A 1 239 ? 16.359 4.996 -8.926 1.00 97.38 239 ASN A CA 1
ATOM 1935 C C . ASN A 1 239 ? 16.689 4.657 -7.471 1.00 97.38 239 ASN A C 1
ATOM 1937 O O . ASN A 1 239 ? 15.899 3.998 -6.802 1.00 97.38 239 ASN A O 1
ATOM 1941 N N . HIS A 1 240 ? 17.850 5.066 -6.970 1.00 97.06 240 HIS A N 1
ATOM 1942 C CA . HIS A 1 240 ? 18.286 4.697 -5.616 1.00 97.06 240 HIS A CA 1
ATOM 1943 C C . HIS A 1 240 ? 18.573 5.921 -4.741 1.00 97.06 240 HIS A C 1
ATOM 1945 O O . HIS A 1 240 ? 18.518 7.049 -5.210 1.00 97.06 240 HIS A O 1
ATOM 1951 N N . GLY A 1 241 ? 18.909 5.715 -3.471 1.00 96.00 241 GLY A N 1
ATOM 1952 C CA . GLY A 1 241 ? 19.228 6.800 -2.545 1.00 96.00 241 GLY A CA 1
ATOM 1953 C C . GLY A 1 241 ? 18.085 7.183 -1.611 1.00 96.00 241 GLY A C 1
ATOM 1954 O O . GLY A 1 241 ? 17.012 6.574 -1.593 1.00 96.00 241 GLY A O 1
ATOM 1955 N N . SER A 1 242 ? 18.343 8.198 -0.797 1.00 94.44 242 SER A N 1
ATOM 1956 C CA . SER A 1 242 ? 17.498 8.668 0.303 1.00 94.44 242 SER A CA 1
ATOM 1957 C C . SER A 1 242 ? 16.243 9.423 -0.136 1.00 94.44 242 SER A C 1
ATOM 1959 O O . SER A 1 242 ? 15.420 9.752 0.716 1.00 94.44 242 SER A O 1
ATOM 1961 N N . ALA A 1 243 ? 16.100 9.726 -1.429 1.00 91.62 243 ALA A N 1
ATOM 1962 C CA . ALA A 1 243 ? 15.003 10.512 -1.992 1.00 91.62 243 ALA A CA 1
ATOM 1963 C C . ALA A 1 243 ? 14.339 9.828 -3.210 1.00 91.62 243 ALA A C 1
ATOM 1965 O O . ALA A 1 243 ? 13.968 10.490 -4.171 1.00 91.62 243 ALA A O 1
ATOM 1966 N N . GLY A 1 244 ? 14.233 8.494 -3.195 1.00 90.00 244 GLY A N 1
ATOM 1967 C CA . GLY A 1 244 ? 13.924 7.677 -4.377 1.00 90.00 244 GLY A CA 1
ATOM 1968 C C . GLY A 1 244 ? 12.591 7.925 -5.097 1.00 90.00 244 GLY A C 1
ATOM 1969 O O . GLY A 1 244 ? 12.487 7.564 -6.270 1.00 90.00 244 GLY A O 1
ATOM 1970 N N . THR A 1 245 ? 11.587 8.546 -4.469 1.00 87.88 245 THR A N 1
ATOM 1971 C CA . THR A 1 245 ? 10.393 9.026 -5.198 1.00 87.88 245 THR A CA 1
ATOM 1972 C C . THR A 1 245 ? 10.426 10.525 -5.481 1.00 87.88 245 THR A C 1
ATOM 1974 O O . THR A 1 245 ? 9.806 10.990 -6.440 1.00 87.88 245 THR A O 1
ATOM 1977 N N . ARG A 1 246 ? 11.185 11.290 -4.689 1.00 88.44 246 ARG A N 1
ATOM 1978 C CA . ARG A 1 246 ? 11.258 12.751 -4.801 1.00 88.44 246 ARG A CA 1
ATOM 1979 C C . ARG A 1 246 ? 12.284 13.258 -5.799 1.00 88.44 246 ARG A C 1
ATOM 1981 O O . ARG A 1 246 ? 12.121 14.363 -6.305 1.00 88.44 246 ARG A O 1
ATOM 1988 N N . GLU A 1 247 ? 13.339 12.495 -6.048 1.00 89.81 247 GLU A N 1
ATOM 1989 C CA . GLU A 1 247 ? 14.508 12.960 -6.782 1.00 89.81 247 GLU A CA 1
ATOM 1990 C C . GLU A 1 247 ? 15.091 11.863 -7.690 1.00 89.81 247 GLU A C 1
ATOM 1992 O O . GLU A 1 247 ? 15.317 10.732 -7.243 1.00 89.81 247 GLU A O 1
ATOM 1997 N N . PRO A 1 248 ? 15.367 12.181 -8.967 1.00 92.25 248 PRO A N 1
ATOM 1998 C CA . PRO A 1 248 ? 16.148 11.322 -9.843 1.00 92.25 248 PRO A CA 1
ATOM 1999 C C . PRO A 1 248 ? 17.594 11.160 -9.361 1.00 92.25 248 PRO A C 1
ATOM 2001 O O . PRO A 1 248 ? 18.382 12.100 -9.344 1.00 92.25 248 PRO A O 1
ATOM 2004 N N . HIS A 1 249 ? 17.967 9.929 -9.058 1.00 94.25 249 HIS A N 1
ATOM 2005 C CA . HIS A 1 249 ? 19.322 9.480 -8.798 1.00 94.25 249 HIS A CA 1
ATOM 2006 C C . HIS A 1 249 ? 19.521 8.130 -9.525 1.00 94.25 249 HIS A C 1
ATOM 2008 O O . HIS A 1 249 ? 19.400 7.049 -8.931 1.00 94.25 249 HIS A O 1
ATOM 2014 N N . PRO A 1 250 ? 19.710 8.188 -10.862 1.00 95.62 250 PRO A N 1
ATOM 2015 C CA . PRO A 1 250 ? 19.716 7.013 -11.725 1.00 95.62 250 PRO A CA 1
ATOM 2016 C C . PRO A 1 250 ? 20.903 6.097 -11.428 1.00 95.62 250 PRO A C 1
ATOM 2018 O O . PRO A 1 250 ? 22.040 6.547 -11.295 1.00 95.62 250 PRO A O 1
ATOM 2021 N N . PHE A 1 251 ? 20.650 4.790 -11.420 1.00 96.25 251 PHE A N 1
ATOM 2022 C CA . PHE A 1 251 ? 21.668 3.769 -11.212 1.00 96.25 251 PHE A CA 1
ATOM 2023 C C . PHE A 1 251 ? 21.512 2.623 -12.221 1.00 96.25 251 PHE A C 1
ATOM 2025 O O . PHE A 1 251 ? 20.500 1.918 -12.234 1.00 96.25 251 PHE A O 1
ATOM 2032 N N . GLU A 1 252 ? 22.508 2.439 -13.094 1.00 96.62 252 GLU A N 1
ATOM 2033 C CA . GLU A 1 252 ? 22.494 1.393 -14.125 1.00 96.62 252 GLU A CA 1
ATOM 2034 C C . GLU A 1 252 ? 22.705 0.003 -13.514 1.00 96.62 252 GLU A C 1
ATOM 2036 O O . GLU A 1 252 ? 23.827 -0.474 -13.344 1.00 96.62 252 GLU A O 1
ATOM 2041 N N . THR A 1 253 ? 21.604 -0.678 -13.221 1.00 97.12 253 THR A N 1
ATOM 2042 C CA . THR A 1 253 ? 21.598 -2.058 -12.721 1.00 97.12 253 THR A CA 1
ATOM 2043 C C . THR A 1 253 ? 21.496 -3.091 -13.840 1.00 97.12 253 THR A C 1
ATOM 2045 O O . THR A 1 253 ? 21.813 -4.257 -13.612 1.00 97.12 253 THR A O 1
ATOM 2048 N N . ARG A 1 254 ? 21.059 -2.689 -15.046 1.00 97.75 254 ARG A N 1
ATOM 2049 C CA . ARG A 1 254 ? 20.930 -3.524 -16.261 1.00 97.75 254 ARG A CA 1
ATOM 2050 C C . ARG A 1 254 ? 20.255 -4.871 -15.998 1.00 97.75 254 ARG A C 1
ATOM 2052 O O . ARG A 1 254 ? 20.700 -5.921 -16.469 1.00 97.75 254 ARG A O 1
ATOM 2059 N N . THR A 1 255 ? 19.186 -4.821 -15.212 1.00 98.69 255 THR A N 1
ATOM 2060 C CA . THR A 1 255 ? 18.475 -5.988 -14.701 1.00 98.69 255 THR A CA 1
ATOM 2061 C C . THR A 1 255 ? 16.994 -5.901 -15.056 1.00 98.69 255 THR A C 1
ATOM 2063 O O . THR A 1 255 ? 16.408 -4.825 -15.073 1.00 98.69 255 THR A O 1
ATOM 2066 N N . LEU A 1 256 ? 16.358 -7.034 -15.328 1.00 98.81 256 LEU A N 1
ATOM 2067 C CA . LEU A 1 256 ? 14.902 -7.146 -15.314 1.00 98.81 256 LEU A CA 1
ATOM 2068 C C . LEU A 1 256 ? 14.505 -8.314 -14.428 1.00 98.81 256 LEU A C 1
ATOM 2070 O O . LEU A 1 256 ? 15.151 -9.366 -14.431 1.00 98.81 256 LEU A O 1
ATOM 2074 N N . ILE A 1 257 ? 13.434 -8.114 -13.666 1.00 98.88 257 ILE A N 1
ATOM 2075 C CA . ILE A 1 257 ? 12.895 -9.129 -12.764 1.00 98.88 257 ILE A CA 1
ATOM 2076 C C . ILE A 1 257 ? 11.461 -9.415 -13.182 1.00 98.88 257 ILE A C 1
ATOM 2078 O O . ILE A 1 257 ? 10.702 -8.492 -13.475 1.00 98.88 257 ILE A O 1
ATOM 2082 N N . ALA A 1 258 ? 11.088 -10.689 -13.244 1.00 98.81 258 ALA A N 1
ATOM 2083 C CA . ALA A 1 258 ? 9.758 -11.086 -13.687 1.00 98.81 258 ALA A CA 1
ATOM 2084 C C . ALA A 1 258 ? 9.227 -12.292 -12.921 1.00 98.81 258 ALA A C 1
ATOM 2086 O O . ALA A 1 258 ? 9.966 -13.240 -12.657 1.00 98.81 258 ALA A O 1
ATOM 2087 N N . SER A 1 259 ? 7.936 -12.271 -12.600 1.00 98.44 259 SER A N 1
ATOM 2088 C CA . SER A 1 259 ? 7.241 -13.358 -11.905 1.00 98.44 259 SER A CA 1
ATOM 2089 C C . SER A 1 259 ? 5.735 -13.259 -12.133 1.00 98.44 259 SER A C 1
ATOM 2091 O O . SER A 1 259 ? 5.190 -12.169 -12.299 1.00 98.44 259 SER A O 1
ATOM 2093 N N . ALA A 1 260 ? 5.035 -14.391 -12.090 1.00 97.12 260 ALA A N 1
ATOM 2094 C CA . ALA A 1 260 ? 3.572 -14.384 -12.033 1.00 97.12 260 ALA A CA 1
ATOM 2095 C C . ALA A 1 260 ? 3.037 -13.994 -10.647 1.00 97.12 260 ALA A C 1
ATOM 2097 O O . ALA A 1 260 ? 1.941 -13.456 -10.548 1.00 97.12 260 ALA A O 1
ATOM 2098 N N . ASP A 1 261 ? 3.829 -14.219 -9.600 1.00 97.81 261 ASP A N 1
ATOM 2099 C CA . ASP A 1 261 ? 3.501 -13.849 -8.227 1.00 97.81 261 ASP A CA 1
ATOM 2100 C C . ASP A 1 261 ? 4.133 -12.496 -7.867 1.00 97.81 261 ASP A C 1
ATOM 2102 O O . ASP A 1 261 ? 5.349 -12.313 -8.011 1.00 97.81 261 ASP A O 1
ATOM 2106 N N . THR A 1 262 ? 3.299 -11.548 -7.428 1.00 98.31 262 THR A N 1
ATOM 2107 C CA . THR A 1 262 ? 3.701 -10.172 -7.091 1.00 98.31 262 THR A CA 1
ATOM 2108 C C . THR A 1 262 ? 4.629 -10.126 -5.879 1.00 98.31 262 THR A C 1
ATOM 2110 O O . THR A 1 262 ? 5.614 -9.392 -5.900 1.00 98.31 262 THR A O 1
ATOM 2113 N N . LEU A 1 263 ? 4.361 -10.923 -4.839 1.00 98.44 263 LEU A N 1
ATOM 2114 C CA . LEU A 1 263 ? 5.158 -10.905 -3.611 1.00 98.44 263 LEU A CA 1
ATOM 2115 C C . LEU A 1 263 ? 6.531 -11.537 -3.832 1.00 98.44 263 LEU A C 1
ATOM 2117 O O . LEU A 1 263 ? 7.520 -11.033 -3.312 1.00 98.44 263 LEU A O 1
ATOM 2121 N N . LEU A 1 264 ? 6.615 -12.586 -4.649 1.00 98.44 264 LEU A N 1
ATOM 2122 C CA . LEU A 1 264 ? 7.872 -13.215 -5.037 1.00 98.44 264 LEU A CA 1
ATOM 2123 C C . LEU A 1 264 ? 8.724 -12.297 -5.930 1.00 98.44 264 LEU A C 1
ATOM 2125 O O . LEU A 1 264 ? 9.948 -12.282 -5.785 1.00 98.44 264 LEU A O 1
ATOM 2129 N N . ALA A 1 265 ? 8.097 -11.520 -6.827 1.00 98.56 265 ALA A N 1
ATOM 2130 C CA . ALA A 1 265 ? 8.794 -10.504 -7.623 1.00 98.56 265 ALA A CA 1
ATOM 2131 C C . ALA A 1 265 ? 9.454 -9.460 -6.714 1.00 98.56 265 ALA A C 1
ATOM 2133 O O . ALA A 1 265 ? 10.658 -9.215 -6.816 1.00 98.56 265 ALA A O 1
ATOM 2134 N N . ASP A 1 266 ? 8.670 -8.898 -5.792 1.00 98.69 266 ASP A N 1
ATOM 2135 C CA . ASP A 1 266 ? 9.151 -7.878 -4.870 1.00 98.69 266 ASP A CA 1
ATOM 2136 C C . ASP A 1 266 ? 10.186 -8.427 -3.892 1.00 98.69 266 ASP A C 1
ATOM 2138 O O . ASP A 1 266 ? 11.164 -7.748 -3.601 1.00 98.69 266 ASP A O 1
ATOM 2142 N N . TRP A 1 267 ? 10.008 -9.662 -3.418 1.00 98.50 267 TRP A N 1
ATOM 2143 C CA . TRP A 1 267 ? 10.967 -10.335 -2.547 1.00 98.50 267 TRP A CA 1
ATOM 2144 C C . TRP A 1 267 ? 12.336 -10.458 -3.219 1.00 98.50 267 TRP A C 1
ATOM 2146 O O . TRP A 1 267 ? 13.363 -10.139 -2.623 1.00 98.50 267 TRP A O 1
ATOM 2156 N N . ALA A 1 268 ? 12.374 -10.904 -4.477 1.00 98.56 268 ALA A N 1
ATOM 2157 C CA . ALA A 1 268 ? 13.620 -10.991 -5.229 1.00 98.56 268 ALA A CA 1
ATOM 2158 C C . ALA A 1 268 ? 14.250 -9.605 -5.441 1.00 98.56 268 ALA A C 1
ATOM 2160 O O . ALA A 1 268 ? 15.449 -9.434 -5.222 1.00 98.56 268 ALA A O 1
ATOM 2161 N N . ALA A 1 269 ? 13.448 -8.613 -5.829 1.00 98.69 269 ALA A N 1
ATOM 2162 C CA . ALA A 1 269 ? 13.917 -7.255 -6.082 1.00 98.69 269 ALA A CA 1
ATOM 2163 C C . ALA A 1 269 ? 14.416 -6.541 -4.813 1.00 98.69 269 ALA A C 1
ATOM 2165 O O . ALA A 1 269 ? 15.469 -5.907 -4.853 1.00 98.69 269 ALA A O 1
ATOM 2166 N N . SER A 1 270 ? 13.754 -6.696 -3.663 1.00 98.50 270 SER A N 1
ATOM 2167 C CA . SER A 1 270 ? 14.222 -6.101 -2.405 1.00 98.50 270 SER A CA 1
ATOM 2168 C C . SER A 1 270 ? 15.549 -6.718 -1.950 1.00 98.50 270 SER A C 1
ATOM 2170 O O . SER A 1 270 ? 16.441 -6.000 -1.498 1.00 98.50 270 SER A O 1
ATOM 2172 N N . LEU A 1 271 ? 15.743 -8.028 -2.155 1.00 98.50 271 LEU A N 1
ATOM 2173 C CA . LEU A 1 271 ? 17.028 -8.684 -1.897 1.00 98.50 271 LEU A CA 1
ATOM 2174 C C . LEU A 1 271 ? 18.138 -8.167 -2.824 1.00 98.50 271 LEU A C 1
ATOM 2176 O O . LEU A 1 271 ? 19.264 -7.972 -2.364 1.00 98.50 271 LEU A O 1
ATOM 2180 N N . LYS A 1 272 ? 17.830 -7.846 -4.091 1.00 98.44 272 LYS A N 1
ATOM 2181 C CA . LYS A 1 272 ? 18.770 -7.148 -4.988 1.00 98.44 272 LYS A CA 1
ATOM 2182 C C . LYS A 1 272 ? 19.140 -5.752 -4.490 1.00 98.44 272 LYS A C 1
ATOM 2184 O O . LYS A 1 272 ? 20.258 -5.311 -4.722 1.00 98.44 272 LYS A O 1
ATOM 2189 N N . MET A 1 273 ? 18.260 -5.072 -3.764 1.00 98.44 273 MET A N 1
ATOM 2190 C CA . MET A 1 273 ? 18.585 -3.811 -3.083 1.00 98.44 273 MET A CA 1
ATOM 2191 C C . MET A 1 273 ? 19.359 -4.016 -1.767 1.00 98.44 273 MET A C 1
ATOM 2193 O O . MET A 1 273 ? 19.786 -3.049 -1.139 1.00 98.44 273 MET A O 1
ATOM 2197 N N . GLY A 1 274 ? 19.536 -5.261 -1.312 1.00 98.00 274 GLY A N 1
ATOM 2198 C CA . GLY A 1 274 ? 20.106 -5.568 0.001 1.00 98.00 274 GLY A CA 1
ATOM 2199 C C . GLY A 1 274 ? 19.181 -5.202 1.168 1.00 98.00 274 GLY A C 1
ATOM 2200 O O . GLY A 1 274 ? 19.671 -4.945 2.266 1.00 98.00 274 GLY A O 1
ATOM 2201 N N . ILE A 1 275 ? 17.864 -5.148 0.936 1.00 97.38 275 ILE A N 1
ATOM 2202 C CA . ILE A 1 275 ? 16.846 -4.826 1.943 1.00 97.38 275 ILE A CA 1
ATOM 2203 C C . ILE A 1 275 ? 16.047 -6.086 2.309 1.00 97.38 275 ILE A C 1
ATOM 2205 O O . ILE A 1 275 ? 15.677 -6.883 1.444 1.00 97.38 275 ILE A O 1
ATOM 2209 N N . ASP A 1 276 ? 15.732 -6.236 3.599 1.00 97.50 276 ASP A N 1
ATOM 2210 C CA . ASP A 1 276 ? 14.759 -7.221 4.083 1.00 97.50 276 ASP A CA 1
ATOM 2211 C C . ASP A 1 276 ? 13.371 -6.963 3.446 1.00 97.50 276 ASP A C 1
ATOM 2213 O O . ASP A 1 276 ? 12.831 -5.865 3.609 1.00 97.50 276 ASP A O 1
ATOM 2217 N N . PRO A 1 277 ? 12.757 -7.944 2.756 1.00 96.75 277 PRO A N 1
ATOM 2218 C CA . PRO A 1 277 ? 11.407 -7.819 2.200 1.00 96.75 277 PRO A CA 1
ATOM 2219 C C . PRO A 1 277 ? 10.334 -7.324 3.193 1.00 96.75 277 PRO A C 1
ATOM 2221 O O . PRO A 1 277 ? 9.365 -6.689 2.773 1.00 96.75 277 PRO A O 1
ATOM 2224 N N . TYR A 1 278 ? 10.500 -7.562 4.501 1.00 96.75 278 TYR A N 1
ATOM 2225 C CA . TYR A 1 278 ? 9.595 -7.086 5.558 1.00 96.75 278 TYR A CA 1
ATOM 2226 C C . TYR A 1 278 ? 9.869 -5.642 6.022 1.00 96.75 278 TYR A C 1
ATOM 2228 O O . TYR A 1 278 ? 9.115 -5.108 6.836 1.00 96.75 278 TYR A O 1
ATOM 2236 N N . ALA A 1 279 ? 10.913 -4.971 5.525 1.00 95.81 279 ALA A N 1
ATOM 2237 C CA . ALA A 1 279 ? 11.213 -3.582 5.892 1.00 95.81 279 ALA A CA 1
ATOM 2238 C C . ALA A 1 279 ? 10.160 -2.585 5.363 1.00 95.81 279 ALA A C 1
ATOM 2240 O O . ALA A 1 279 ? 9.904 -1.546 5.990 1.00 95.81 279 ALA A O 1
ATOM 2241 N N . SER A 1 280 ? 9.544 -2.907 4.220 1.00 95.94 280 SER A N 1
ATOM 2242 C CA . SER A 1 280 ? 8.400 -2.173 3.679 1.00 95.94 280 SER A CA 1
ATOM 2243 C C . SER A 1 280 ? 7.121 -2.604 4.402 1.00 95.94 280 SER A C 1
ATOM 2245 O O . SER A 1 280 ? 6.764 -3.781 4.334 1.00 95.94 280 SER A O 1
ATOM 2247 N N . PRO A 1 281 ? 6.373 -1.691 5.051 1.00 92.75 281 PRO A N 1
ATOM 2248 C CA . PRO A 1 281 ? 5.124 -2.042 5.723 1.00 92.75 281 PRO A CA 1
ATOM 2249 C C . PRO A 1 281 ? 4.049 -2.508 4.730 1.00 92.75 281 PRO A C 1
ATOM 2251 O O . PRO A 1 281 ? 3.186 -3.304 5.095 1.00 92.75 281 PRO A O 1
ATOM 2254 N N . VAL A 1 282 ? 4.125 -2.059 3.470 1.00 92.88 282 VAL A N 1
ATOM 2255 C CA . VAL A 1 282 ? 3.241 -2.498 2.380 1.00 92.88 282 VAL A CA 1
ATOM 2256 C C . VAL A 1 282 ? 3.464 -3.983 2.079 1.00 92.88 282 VAL A C 1
ATOM 2258 O O . VAL A 1 282 ? 2.511 -4.766 2.074 1.00 92.88 282 VAL A O 1
ATOM 2261 N N . ASN A 1 283 ? 4.724 -4.397 1.921 1.00 96.19 283 ASN A N 1
ATOM 2262 C CA . ASN A 1 283 ? 5.068 -5.791 1.640 1.00 96.19 283 ASN A CA 1
ATOM 2263 C C . ASN A 1 283 ? 4.918 -6.680 2.870 1.00 96.19 283 ASN A C 1
ATOM 2265 O O . ASN A 1 283 ? 4.355 -7.765 2.756 1.00 96.19 283 ASN A O 1
ATOM 2269 N N . ALA A 1 284 ? 5.350 -6.217 4.045 1.00 95.75 284 ALA A N 1
ATOM 2270 C CA . ALA A 1 284 ? 5.268 -6.973 5.290 1.00 95.75 284 ALA A CA 1
ATOM 2271 C C . ALA A 1 284 ? 3.840 -7.444 5.580 1.00 95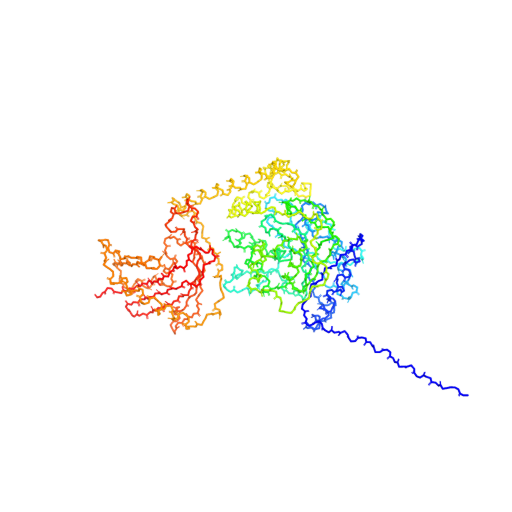.75 284 ALA A C 1
ATOM 2273 O O . ALA A 1 284 ? 3.634 -8.618 5.885 1.00 95.75 284 ALA A O 1
ATOM 2274 N N . ARG A 1 285 ? 2.851 -6.554 5.418 1.00 92.06 285 ARG A N 1
ATOM 2275 C CA . ARG A 1 285 ? 1.433 -6.882 5.605 1.00 92.06 285 ARG A CA 1
ATOM 2276 C C . ARG A 1 285 ? 0.995 -8.020 4.687 1.00 92.06 285 ARG A C 1
ATOM 2278 O O . ARG A 1 285 ? 0.423 -8.995 5.160 1.00 92.06 285 ARG A O 1
ATOM 2285 N N . SER A 1 286 ? 1.294 -7.920 3.393 1.00 94.44 286 SER A N 1
ATOM 2286 C CA . SER A 1 286 ? 0.880 -8.933 2.414 1.00 94.44 286 SER A CA 1
ATOM 2287 C C . SER A 1 286 ? 1.644 -10.250 2.574 1.00 94.44 286 SER A C 1
ATOM 2289 O O . SER A 1 286 ? 1.055 -11.318 2.447 1.00 94.44 286 SER A O 1
ATOM 2291 N N . LEU A 1 287 ? 2.925 -10.205 2.940 1.00 96.25 287 LEU A N 1
ATOM 2292 C CA . LEU A 1 287 ? 3.728 -11.395 3.233 1.00 96.25 287 LEU A CA 1
ATOM 2293 C C . LEU A 1 287 ? 3.262 -12.128 4.498 1.00 96.25 287 LEU A C 1
ATOM 2295 O O . LEU A 1 287 ? 3.333 -13.350 4.543 1.00 96.25 287 LEU A O 1
ATOM 2299 N N . GLN A 1 288 ? 2.785 -11.416 5.521 1.00 93.12 288 GLN A N 1
ATOM 2300 C CA . GLN A 1 288 ? 2.217 -12.032 6.729 1.00 93.12 288 GLN A CA 1
ATOM 2301 C C . GLN A 1 288 ? 0.862 -12.699 6.460 1.00 93.12 288 GLN A C 1
ATOM 2303 O O . GLN A 1 288 ? 0.549 -13.722 7.059 1.00 93.12 288 GLN A O 1
ATOM 2308 N N . GLU A 1 289 ? 0.062 -12.103 5.578 1.00 89.12 289 GLU A N 1
ATOM 2309 C CA . GLU A 1 289 ? -1.342 -12.463 5.355 1.00 89.12 289 GLU A CA 1
ATOM 2310 C C . GLU A 1 289 ? -1.562 -13.440 4.190 1.00 89.12 289 GLU A C 1
ATOM 2312 O O . GLU A 1 289 ? -2.530 -14.197 4.191 1.00 89.12 289 GLU A O 1
ATOM 2317 N N . VAL A 1 290 ? -0.702 -13.399 3.172 1.00 93.44 290 VAL A N 1
ATOM 2318 C CA . VAL A 1 290 ? -0.767 -14.262 1.978 1.00 93.44 290 VAL A CA 1
ATOM 2319 C C . VAL A 1 290 ? 0.421 -15.219 1.944 1.00 93.44 290 VAL A C 1
ATOM 2321 O O . VAL A 1 290 ? 0.254 -16.401 1.648 1.00 93.44 290 VAL A O 1
ATOM 2324 N N . GLY A 1 291 ? 1.609 -14.726 2.298 1.00 94.62 291 GLY A N 1
ATOM 2325 C CA . GLY A 1 291 ? 2.853 -15.482 2.198 1.00 94.62 291 GLY A CA 1
ATOM 2326 C C . GLY A 1 291 ? 3.365 -15.610 0.765 1.00 94.62 291 GLY A C 1
ATOM 2327 O O . GLY A 1 291 ? 2.739 -15.163 -0.194 1.00 94.62 291 GLY A O 1
ATOM 2328 N N . LEU A 1 292 ? 4.541 -16.217 0.631 1.00 96.38 292 LEU A N 1
ATOM 2329 C CA . LEU A 1 292 ? 5.053 -16.641 -0.669 1.00 96.38 292 LEU A CA 1
ATOM 2330 C C . LEU A 1 292 ? 4.304 -17.899 -1.148 1.00 96.38 292 LEU A C 1
ATOM 2332 O O . LEU A 1 292 ? 3.789 -18.661 -0.319 1.00 96.38 292 LEU A O 1
ATOM 2336 N N . PRO A 1 293 ? 4.276 -18.169 -2.466 1.00 94.12 293 PRO A N 1
ATOM 2337 C CA . PRO A 1 293 ? 3.817 -19.454 -2.989 1.00 94.12 293 PRO A CA 1
ATOM 2338 C C . PRO A 1 293 ? 4.525 -20.625 -2.286 1.00 94.12 293 PRO A C 1
ATOM 2340 O O . PRO A 1 293 ? 5.679 -20.518 -1.885 1.00 94.12 293 PRO A O 1
ATOM 2343 N N . LYS A 1 294 ? 3.841 -21.765 -2.120 1.00 90.62 294 LYS A N 1
ATOM 2344 C CA . LYS A 1 294 ? 4.404 -22.927 -1.396 1.00 90.62 294 LYS A CA 1
ATOM 2345 C C . LYS A 1 294 ? 5.601 -23.550 -2.113 1.00 90.62 294 LYS A C 1
ATOM 2347 O O . LYS A 1 294 ? 6.578 -23.914 -1.470 1.00 90.62 294 LYS A O 1
ATOM 2352 N N . ASP A 1 295 ? 5.496 -23.662 -3.434 1.00 92.69 295 ASP A N 1
ATOM 2353 C CA . ASP A 1 295 ? 6.533 -24.195 -4.307 1.00 92.69 295 ASP A CA 1
ATOM 2354 C C . ASP A 1 295 ? 6.981 -23.076 -5.247 1.00 92.69 295 ASP A C 1
ATOM 2356 O O . ASP A 1 295 ? 6.217 -22.665 -6.127 1.00 92.69 295 ASP A O 1
ATOM 2360 N N . TYR A 1 296 ? 8.212 -22.590 -5.071 1.00 95.31 296 TYR A N 1
ATOM 2361 C CA . TYR A 1 296 ? 8.786 -21.584 -5.958 1.00 95.31 296 TYR A CA 1
ATOM 2362 C C . TYR A 1 296 ? 10.259 -21.800 -6.284 1.00 95.31 296 TYR A C 1
ATOM 2364 O O . TYR A 1 296 ? 11.007 -22.433 -5.541 1.00 95.31 296 TYR A O 1
ATOM 2372 N N . GLU A 1 297 ? 10.673 -21.237 -7.416 1.00 96.31 297 GLU A N 1
ATOM 2373 C CA . GLU A 1 297 ? 12.057 -21.194 -7.879 1.00 96.31 297 GLU A CA 1
ATOM 2374 C C . GLU A 1 297 ? 12.502 -19.740 -8.082 1.00 96.31 297 GLU A C 1
ATOM 2376 O O . GLU A 1 297 ? 11.778 -18.927 -8.662 1.00 96.31 297 GLU A O 1
ATOM 2381 N N . ILE A 1 298 ? 13.722 -19.428 -7.645 1.00 97.25 298 ILE A N 1
ATOM 2382 C CA . ILE A 1 298 ? 14.409 -18.177 -7.969 1.00 97.25 298 ILE A CA 1
ATOM 2383 C C . ILE A 1 298 ? 15.506 -18.511 -8.977 1.00 97.25 298 ILE A C 1
ATOM 2385 O O . ILE A 1 298 ? 16.432 -19.258 -8.662 1.00 97.25 298 ILE A O 1
ATOM 2389 N N . ALA A 1 299 ? 15.402 -17.966 -10.185 1.00 97.69 299 ALA A N 1
ATOM 2390 C CA . ALA A 1 299 ? 16.401 -18.140 -11.230 1.00 97.69 299 ALA A CA 1
ATOM 2391 C C . ALA A 1 299 ? 17.151 -16.832 -11.479 1.00 97.69 299 ALA A C 1
ATOM 2393 O O . ALA A 1 299 ? 16.539 -15.817 -11.792 1.00 97.69 299 ALA A O 1
ATOM 2394 N N . GLY A 1 300 ? 18.476 -16.868 -11.364 1.00 97.19 300 GLY A N 1
ATOM 2395 C CA . GLY A 1 300 ? 19.334 -15.687 -11.451 1.00 97.19 300 GLY A CA 1
ATOM 2396 C C . GLY A 1 300 ? 20.014 -15.369 -10.120 1.00 97.19 300 GLY A C 1
ATOM 2397 O O . GLY A 1 300 ? 19.919 -16.134 -9.158 1.00 97.19 300 GLY A O 1
ATOM 2398 N N . SER A 1 301 ? 20.754 -14.263 -10.078 1.00 97.00 301 SER A N 1
ATOM 2399 C CA . SER A 1 301 ? 21.556 -13.884 -8.913 1.00 97.00 301 SER A CA 1
ATOM 2400 C C . SER A 1 301 ? 20.779 -12.986 -7.956 1.00 97.00 301 SER A C 1
ATOM 2402 O O . SER A 1 301 ? 20.349 -11.909 -8.353 1.00 97.00 301 SER A O 1
ATOM 2404 N N . LEU A 1 302 ? 20.689 -13.376 -6.681 1.00 96.94 302 LEU A N 1
ATOM 2405 C CA . LEU A 1 302 ? 20.169 -12.537 -5.590 1.00 96.94 302 LEU A CA 1
ATOM 2406 C C . LEU A 1 302 ? 21.232 -11.632 -4.955 1.00 96.94 302 LEU A C 1
ATOM 2408 O O . LEU A 1 302 ? 20.932 -10.934 -3.991 1.00 96.94 302 LEU A O 1
ATOM 2412 N N . SER A 1 303 ? 22.477 -11.648 -5.446 1.00 97.56 303 SER A N 1
ATOM 2413 C CA . SER A 1 303 ? 23.516 -10.768 -4.907 1.00 97.56 303 SER A CA 1
ATOM 2414 C C . SER A 1 303 ? 23.063 -9.309 -5.001 1.00 97.56 303 SER A C 1
ATOM 2416 O O . SER A 1 303 ? 22.622 -8.905 -6.082 1.00 97.56 303 SER A O 1
ATOM 2418 N N . PRO A 1 304 ? 23.173 -8.518 -3.920 1.00 98.19 304 PRO A N 1
ATOM 2419 C CA . PRO A 1 304 ? 22.792 -7.118 -3.961 1.00 98.19 304 PRO A CA 1
ATOM 2420 C C . PRO A 1 304 ? 23.527 -6.353 -5.063 1.00 98.19 304 PRO A C 1
ATOM 2422 O O . PRO A 1 304 ? 24.668 -6.678 -5.403 1.00 98.19 304 PRO A O 1
ATOM 2425 N N . TYR A 1 305 ? 22.879 -5.329 -5.606 1.00 98.00 305 TYR A N 1
ATOM 2426 C CA . TYR A 1 305 ? 23.473 -4.415 -6.566 1.00 98.00 305 TYR A CA 1
ATOM 2427 C C . TYR A 1 305 ? 24.695 -3.723 -5.931 1.00 98.00 305 TYR A C 1
ATOM 2429 O O . TYR A 1 305 ? 24.556 -3.039 -4.910 1.00 98.00 305 TYR A O 1
ATOM 2437 N N . PRO A 1 306 ? 25.904 -3.886 -6.497 1.00 95.81 306 PRO A N 1
ATOM 2438 C CA . PRO A 1 306 ? 27.095 -3.239 -5.959 1.00 95.81 306 PRO A CA 1
ATOM 2439 C C . PRO A 1 306 ? 26.943 -1.717 -5.993 1.00 95.81 306 PRO A C 1
ATOM 2441 O O . PRO A 1 306 ? 26.639 -1.166 -7.040 1.00 95.81 306 PRO A O 1
ATOM 2444 N N . GLY A 1 307 ? 27.168 -1.032 -4.870 1.00 95.06 307 GLY A N 1
ATOM 2445 C CA . GLY A 1 307 ? 27.048 0.432 -4.802 1.00 95.06 307 GLY A CA 1
ATOM 2446 C C . GLY A 1 307 ? 25.615 0.959 -4.676 1.00 95.06 307 GLY A C 1
ATOM 2447 O O . GLY A 1 307 ? 25.402 2.164 -4.772 1.00 95.06 307 GLY A O 1
ATOM 2448 N N . TRP A 1 308 ? 24.632 0.087 -4.440 1.00 97.56 308 TRP A N 1
ATOM 2449 C CA . TRP A 1 308 ? 23.268 0.517 -4.155 1.00 97.56 308 TRP A CA 1
ATOM 2450 C C . TRP A 1 308 ? 23.171 1.301 -2.843 1.00 97.56 308 TRP A C 1
ATOM 2452 O O . TRP A 1 308 ? 23.688 0.867 -1.812 1.00 97.56 308 TRP A O 1
ATOM 2462 N N . ILE A 1 309 ? 22.470 2.437 -2.878 1.00 97.12 309 ILE A N 1
ATOM 2463 C CA . ILE A 1 309 ? 22.229 3.287 -1.713 1.00 97.12 309 ILE A CA 1
ATOM 2464 C C . ILE A 1 309 ? 20.770 3.120 -1.293 1.00 97.12 309 ILE A C 1
ATOM 2466 O O . ILE A 1 309 ? 19.853 3.421 -2.055 1.00 97.12 309 ILE A O 1
ATOM 2470 N N . ASN A 1 310 ? 20.560 2.634 -0.072 1.00 97.25 310 ASN A N 1
ATOM 2471 C CA . ASN A 1 310 ? 19.239 2.523 0.539 1.00 97.25 310 ASN A CA 1
ATOM 2472 C C . ASN A 1 310 ? 18.900 3.773 1.346 1.00 97.25 310 ASN A C 1
ATOM 2474 O O . ASN A 1 310 ? 19.795 4.455 1.843 1.00 97.25 310 ASN A O 1
ATOM 2478 N N . VAL A 1 311 ? 17.605 4.015 1.553 1.00 96.88 311 VAL A N 1
ATOM 2479 C CA . VAL A 1 311 ? 17.149 5.066 2.468 1.00 96.88 311 VAL A CA 1
ATOM 2480 C C . VAL A 1 311 ? 17.609 4.731 3.896 1.00 96.88 311 VAL A C 1
ATOM 2482 O O . VAL A 1 311 ? 17.298 3.643 4.395 1.00 96.88 311 VAL A O 1
ATOM 2485 N N . PRO A 1 312 ? 18.315 5.636 4.594 1.00 95.69 312 PRO A N 1
ATOM 2486 C CA . PRO A 1 312 ? 18.733 5.410 5.968 1.00 95.69 312 PRO A CA 1
ATOM 2487 C C . PRO A 1 312 ? 17.531 5.181 6.902 1.00 95.69 312 PRO A C 1
ATOM 2489 O O . PRO A 1 312 ? 16.559 5.942 6.838 1.00 95.69 312 PRO A O 1
ATOM 2492 N N . PRO A 1 313 ? 17.583 4.208 7.834 1.00 95.25 313 PRO A N 1
ATOM 2493 C CA . PRO A 1 313 ? 16.447 3.877 8.701 1.00 95.25 313 PRO A CA 1
ATOM 2494 C C . PRO A 1 313 ? 15.890 5.058 9.507 1.00 95.25 313 PRO A C 1
ATOM 2496 O O . PRO A 1 313 ? 14.682 5.159 9.712 1.00 95.25 313 PRO A O 1
ATOM 2499 N N . LEU A 1 314 ? 16.756 5.978 9.946 1.00 95.56 314 LEU A N 1
ATOM 2500 C CA . LEU A 1 314 ? 16.331 7.169 10.685 1.00 95.56 314 LEU A CA 1
ATOM 2501 C C . LEU A 1 314 ? 15.567 8.165 9.807 1.00 95.56 314 LEU A C 1
ATOM 2503 O O . LEU A 1 314 ? 14.630 8.802 10.294 1.00 95.56 314 LEU A O 1
ATOM 2507 N N . LEU A 1 315 ? 15.930 8.279 8.527 1.00 95.12 315 LEU A N 1
ATOM 2508 C CA . LEU A 1 315 ? 15.184 9.090 7.575 1.00 95.12 315 LEU A CA 1
ATOM 2509 C C . LEU A 1 315 ? 13.821 8.455 7.298 1.00 95.12 315 LEU A C 1
ATOM 2511 O O . LEU A 1 315 ? 12.818 9.158 7.412 1.00 95.12 315 LEU A O 1
ATOM 2515 N N . VAL A 1 316 ? 13.774 7.136 7.069 1.00 95.56 316 VAL A N 1
ATOM 2516 C CA . VAL A 1 316 ? 12.514 6.386 6.916 1.00 95.56 316 VAL A CA 1
ATOM 2517 C C . VAL A 1 316 ? 11.586 6.619 8.102 1.00 95.56 316 VAL A C 1
ATOM 2519 O O . VAL A 1 316 ? 10.421 6.978 7.934 1.00 95.56 316 VAL A O 1
ATOM 2522 N N . HIS A 1 317 ? 12.113 6.475 9.318 1.00 94.88 317 HIS A N 1
ATOM 2523 C CA . HIS A 1 317 ? 11.352 6.731 10.534 1.00 94.88 317 HIS A CA 1
ATOM 2524 C C . HIS A 1 317 ? 10.840 8.177 10.591 1.00 94.88 317 HIS A C 1
ATOM 2526 O O . HIS A 1 317 ? 9.655 8.392 10.829 1.00 94.88 317 HIS A O 1
ATOM 2532 N N . SER A 1 318 ? 11.693 9.170 10.311 1.00 94.56 318 SER A N 1
ATOM 2533 C CA . SER A 1 318 ? 11.283 10.581 10.324 1.00 94.56 318 SER A CA 1
ATOM 2534 C C . SER A 1 318 ? 10.175 10.885 9.304 1.00 94.56 318 SER A C 1
ATOM 2536 O O . SER A 1 318 ? 9.226 11.601 9.622 1.00 94.56 318 SER A O 1
ATOM 2538 N N . VAL A 1 319 ? 10.244 10.300 8.102 1.00 92.50 319 VAL A N 1
ATOM 2539 C CA . VAL A 1 319 ? 9.232 10.475 7.051 1.00 92.50 319 VAL A CA 1
ATOM 2540 C C . VAL A 1 319 ? 7.912 9.828 7.457 1.00 92.50 319 VAL A C 1
ATOM 2542 O O . VAL A 1 319 ? 6.872 10.464 7.310 1.00 92.50 319 VAL A O 1
ATOM 2545 N N . ARG A 1 320 ? 7.939 8.624 8.042 1.00 91.06 320 ARG A N 1
ATOM 2546 C CA . ARG A 1 320 ? 6.738 7.975 8.597 1.00 91.06 320 ARG A CA 1
ATOM 2547 C C . ARG A 1 320 ? 6.090 8.836 9.679 1.00 91.06 320 ARG A C 1
ATOM 2549 O O . ARG A 1 320 ? 4.900 9.109 9.595 1.00 91.06 320 ARG A O 1
ATOM 2556 N N . GLN A 1 321 ? 6.879 9.341 10.629 1.00 89.31 321 GLN A N 1
ATOM 2557 C CA . GLN A 1 321 ? 6.389 10.221 11.697 1.00 89.31 321 GLN A CA 1
ATOM 2558 C C . GLN A 1 321 ? 5.743 11.502 11.149 1.00 89.31 321 GLN A C 1
ATOM 2560 O O . GLN A 1 321 ? 4.699 11.936 11.633 1.00 89.31 321 GLN A O 1
ATOM 2565 N N . ARG A 1 322 ? 6.317 12.102 10.098 1.00 89.81 322 ARG A N 1
ATOM 2566 C CA . ARG A 1 322 ? 5.693 13.234 9.397 1.00 89.81 322 ARG A CA 1
ATOM 2567 C C . ARG A 1 322 ? 4.380 12.817 8.724 1.00 89.81 322 ARG A C 1
ATOM 2569 O O . ARG A 1 322 ? 3.387 13.538 8.819 1.00 89.81 322 ARG A O 1
ATOM 2576 N N . ASN A 1 323 ? 4.378 11.674 8.039 1.00 86.94 323 ASN A N 1
ATOM 2577 C CA . ASN A 1 323 ? 3.258 11.213 7.221 1.00 86.94 323 ASN A CA 1
ATOM 2578 C C . ASN A 1 323 ? 2.073 10.657 8.035 1.00 86.94 323 ASN A C 1
ATOM 2580 O O . ASN A 1 323 ? 0.951 10.666 7.528 1.00 86.94 323 ASN A O 1
ATOM 2584 N N . GLU A 1 324 ? 2.258 10.308 9.316 1.00 80.44 324 GLU A N 1
ATOM 2585 C CA . GLU A 1 324 ? 1.154 10.029 10.259 1.00 80.44 324 GLU A CA 1
ATOM 2586 C C . GLU A 1 324 ? 0.126 11.181 10.311 1.00 80.44 324 GLU A C 1
ATOM 2588 O O . GLU A 1 324 ? -1.074 10.973 10.549 1.00 80.44 324 GLU A O 1
ATOM 2593 N N . TRP A 1 325 ? 0.578 12.401 10.007 1.00 78.44 325 TRP A N 1
ATOM 2594 C CA . TRP A 1 325 ? -0.230 13.611 9.936 1.00 78.44 325 TRP A CA 1
ATOM 2595 C C . TRP A 1 325 ? -0.593 13.964 8.499 1.00 78.44 325 TRP A C 1
ATOM 2597 O O . TRP A 1 325 ? 0.015 14.844 7.894 1.00 78.44 325 TRP A O 1
ATOM 2607 N N . ALA A 1 326 ? -1.658 13.356 7.973 1.00 71.19 326 ALA A N 1
ATOM 2608 C CA . ALA A 1 326 ? -2.103 13.543 6.586 1.00 71.19 326 ALA A CA 1
ATOM 2609 C C . ALA A 1 326 ? -2.198 15.016 6.126 1.00 71.19 326 ALA A C 1
ATOM 2611 O O . ALA A 1 326 ? -1.925 15.315 4.968 1.00 71.19 326 ALA A O 1
ATOM 2612 N N . GLY A 1 327 ? -2.569 15.948 7.014 1.00 75.06 327 GLY A N 1
ATOM 2613 C CA . GLY A 1 327 ? -2.594 17.380 6.695 1.00 75.06 327 GLY A CA 1
ATOM 2614 C C . GLY A 1 327 ? -1.204 17.951 6.405 1.00 75.06 327 GLY A C 1
ATOM 2615 O O . GLY A 1 327 ? -1.017 18.610 5.389 1.00 75.06 327 GLY A O 1
ATOM 2616 N N . PHE A 1 328 ? -0.223 17.649 7.256 1.00 76.88 328 PHE A N 1
ATOM 2617 C CA . PHE A 1 328 ? 1.155 18.085 7.052 1.00 76.88 328 PHE A CA 1
ATOM 2618 C C . PHE A 1 328 ? 1.847 17.316 5.933 1.00 76.88 328 PHE A C 1
ATOM 2620 O O . PHE A 1 328 ? 2.566 17.926 5.153 1.00 76.88 328 PHE A O 1
ATOM 2627 N N . ALA A 1 329 ? 1.586 16.013 5.804 1.00 77.44 329 ALA A N 1
ATOM 2628 C CA . ALA A 1 329 ? 2.074 15.209 4.690 1.00 77.44 329 ALA A CA 1
ATOM 2629 C C . ALA A 1 329 ? 1.676 15.839 3.346 1.00 77.44 329 ALA A C 1
ATOM 2631 O O . ALA A 1 329 ? 2.530 16.086 2.504 1.00 77.44 329 ALA A O 1
ATOM 2632 N N . ARG A 1 330 ? 0.393 16.203 3.192 1.00 77.69 330 ARG A N 1
ATOM 2633 C CA . ARG A 1 330 ? -0.142 16.847 1.979 1.00 77.69 330 ARG A CA 1
ATOM 2634 C C . ARG A 1 330 ? 0.516 18.179 1.648 1.00 77.69 330 ARG A C 1
ATOM 2636 O O . ARG A 1 330 ? 0.654 18.489 0.475 1.00 77.69 330 ARG A O 1
ATOM 2643 N N . ILE A 1 331 ? 0.862 18.961 2.664 1.00 81.62 331 ILE A N 1
ATOM 2644 C CA . ILE A 1 331 ? 1.492 20.270 2.485 1.00 81.62 331 ILE A CA 1
ATOM 2645 C C . ILE A 1 331 ? 2.986 20.111 2.194 1.00 81.62 331 ILE A C 1
ATOM 2647 O O . ILE A 1 331 ? 3.542 20.843 1.389 1.00 81.62 331 ILE A O 1
ATOM 2651 N N . ALA A 1 332 ? 3.646 19.144 2.825 1.00 83.06 332 ALA A N 1
ATOM 2652 C CA . ALA A 1 332 ? 5.078 18.969 2.670 1.00 83.06 332 ALA A CA 1
ATOM 2653 C C . ALA A 1 332 ? 5.435 18.402 1.288 1.00 83.06 332 ALA A C 1
ATOM 2655 O O . ALA A 1 332 ? 6.450 18.797 0.717 1.00 83.06 332 ALA A O 1
ATOM 2656 N N . THR A 1 333 ? 4.620 17.500 0.730 1.00 84.25 333 THR A N 1
ATOM 2657 C CA . THR A 1 333 ? 4.944 16.866 -0.554 1.00 84.25 333 THR A CA 1
ATOM 2658 C C . THR A 1 333 ? 5.185 17.834 -1.722 1.00 84.25 333 THR A C 1
ATOM 2660 O O . THR A 1 333 ? 6.253 17.709 -2.323 1.00 84.25 333 THR A O 1
ATOM 2663 N N . PRO A 1 334 ? 4.308 18.816 -2.036 1.00 86.25 334 PRO A N 1
ATOM 2664 C CA . PRO A 1 334 ? 4.570 19.772 -3.118 1.00 86.25 334 PRO A CA 1
ATOM 2665 C C . PRO A 1 334 ? 5.886 20.529 -2.934 1.00 86.25 334 PRO A C 1
ATOM 2667 O O . PRO A 1 334 ? 6.535 20.897 -3.904 1.00 86.25 334 PRO A O 1
ATOM 2670 N N . TRP A 1 335 ? 6.312 20.748 -1.693 1.00 89.00 335 TRP A N 1
ATOM 2671 C CA . TRP A 1 335 ? 7.482 21.560 -1.377 1.00 89.00 335 TRP A CA 1
ATOM 2672 C C . TRP A 1 335 ? 8.810 20.800 -1.438 1.00 89.00 335 TRP A C 1
ATOM 2674 O O . TRP A 1 335 ? 9.865 21.422 -1.491 1.00 89.00 335 TRP A O 1
ATOM 2684 N N . MET A 1 336 ? 8.773 19.468 -1.401 1.00 87.94 336 MET A N 1
ATOM 2685 C CA . MET A 1 336 ? 9.972 18.623 -1.317 1.00 87.94 336 MET A CA 1
ATOM 2686 C C . MET A 1 336 ? 10.213 17.751 -2.553 1.00 87.94 336 MET A C 1
ATOM 2688 O O . MET A 1 336 ? 11.204 17.018 -2.571 1.00 87.94 336 MET A O 1
ATOM 2692 N N . GLN A 1 337 ? 9.303 17.772 -3.526 1.00 91.06 337 GLN A N 1
ATOM 2693 C CA . GLN A 1 337 ? 9.400 17.009 -4.768 1.00 91.06 337 GLN A CA 1
ATOM 2694 C C . GLN A 1 337 ? 10.256 17.768 -5.793 1.00 91.06 337 GLN A C 1
ATOM 2696 O O . GLN A 1 337 ? 9.998 18.943 -6.052 1.00 91.06 337 GLN A O 1
ATOM 2701 N N . THR A 1 338 ? 11.235 17.106 -6.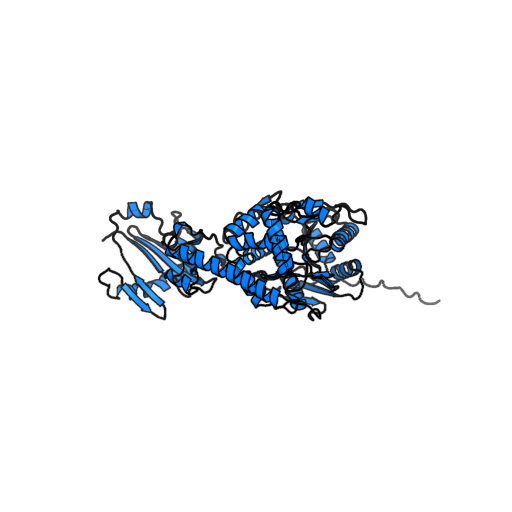411 1.00 90.62 338 THR A N 1
ATOM 2702 C CA . THR A 1 338 ? 11.981 17.657 -7.553 1.00 90.62 338 THR A CA 1
ATOM 2703 C C . THR A 1 338 ? 11.155 17.489 -8.824 1.00 90.62 338 THR A C 1
ATOM 2705 O O . THR A 1 338 ? 10.649 16.399 -9.100 1.00 90.62 338 THR A O 1
ATOM 2708 N N . ILE A 1 339 ? 10.970 18.582 -9.571 1.00 92.00 339 ILE A N 1
ATOM 2709 C CA . ILE A 1 339 ? 10.002 18.660 -10.674 1.00 92.00 339 ILE A CA 1
ATOM 2710 C C . ILE A 1 339 ? 10.553 19.509 -11.810 1.00 92.00 339 ILE A C 1
ATOM 2712 O O . ILE A 1 339 ? 11.080 20.601 -11.585 1.00 92.00 339 ILE A O 1
ATOM 2716 N N . ASN A 1 340 ? 10.344 19.047 -13.039 1.00 93.44 340 ASN A N 1
ATOM 2717 C CA . ASN A 1 340 ? 10.486 19.863 -14.229 1.00 93.44 340 ASN A CA 1
ATOM 2718 C C . ASN A 1 340 ? 9.287 20.813 -14.361 1.00 93.44 340 ASN A C 1
ATOM 2720 O O . ASN A 1 340 ? 8.199 20.428 -14.792 1.00 93.44 340 ASN A O 1
ATOM 2724 N N . ARG A 1 341 ? 9.497 22.071 -13.978 1.00 92.69 341 ARG A N 1
ATOM 2725 C CA . ARG A 1 341 ? 8.453 23.107 -13.903 1.00 92.69 341 ARG A CA 1
ATOM 2726 C C . ARG A 1 341 ? 7.905 23.538 -15.256 1.00 92.69 341 ARG A C 1
ATOM 2728 O O . ARG A 1 341 ? 6.814 24.093 -15.308 1.00 92.69 341 ARG A O 1
ATOM 2735 N N . GLU A 1 342 ? 8.656 23.311 -16.331 1.00 93.38 342 GLU A N 1
ATOM 2736 C CA . GLU A 1 342 ? 8.183 23.608 -17.685 1.00 93.38 342 GLU A CA 1
ATOM 2737 C C . GLU A 1 342 ? 7.101 22.611 -18.105 1.00 93.38 342 GLU A C 1
ATOM 2739 O O . GLU A 1 342 ? 6.130 22.981 -18.762 1.00 93.38 342 GLU A O 1
ATOM 2744 N N . LEU A 1 343 ? 7.244 21.355 -17.681 1.00 93.12 343 LEU A N 1
ATOM 2745 C CA . LEU A 1 343 ? 6.325 20.271 -18.024 1.00 93.12 343 LEU A CA 1
ATOM 2746 C C . LEU A 1 343 ? 5.183 20.148 -17.019 1.00 93.12 343 LEU A C 1
ATOM 2748 O O . LEU A 1 343 ? 4.044 19.911 -17.413 1.00 93.12 343 LEU A O 1
ATOM 2752 N N . PHE A 1 344 ? 5.476 20.350 -15.735 1.00 94.31 344 PHE A N 1
ATOM 2753 C CA . PHE A 1 344 ? 4.522 20.242 -14.635 1.00 94.31 344 PHE A CA 1
ATOM 2754 C C . PHE A 1 344 ? 4.536 21.532 -13.804 1.00 94.31 344 PHE A C 1
ATOM 2756 O O . PHE A 1 344 ? 5.145 21.575 -12.731 1.00 94.31 344 PHE A O 1
ATOM 2763 N N . PRO A 1 345 ? 3.914 22.619 -14.290 1.00 95.81 345 PRO A N 1
ATOM 2764 C CA . PRO A 1 345 ? 3.880 23.862 -13.540 1.00 95.81 345 PRO A CA 1
ATOM 2765 C C . PRO A 1 345 ? 2.983 23.725 -12.307 1.00 95.81 345 PRO A C 1
ATOM 2767 O O . PRO A 1 345 ? 1.981 23.007 -12.306 1.00 95.81 345 PRO A O 1
ATOM 2770 N N . PHE A 1 346 ? 3.334 24.444 -11.244 1.00 95.62 346 PHE A N 1
ATOM 2771 C CA . PHE A 1 346 ? 2.522 24.501 -10.035 1.00 95.62 346 PHE A CA 1
ATOM 2772 C C . PHE A 1 346 ? 1.240 25.305 -10.266 1.00 95.62 346 PHE A C 1
ATOM 2774 O O . PHE A 1 346 ? 1.255 26.375 -10.874 1.00 95.62 346 PHE A O 1
ATOM 2781 N N . LYS A 1 347 ? 0.138 24.843 -9.672 1.00 95.19 347 LYS A N 1
ATOM 2782 C CA . LYS A 1 347 ? -1.148 25.563 -9.654 1.00 95.19 347 LYS A CA 1
ATOM 2783 C C . LYS A 1 347 ? -1.120 26.812 -8.772 1.00 95.19 347 LYS A C 1
ATOM 2785 O O . LYS A 1 347 ? -1.912 27.735 -8.950 1.00 95.19 347 LYS A O 1
ATOM 2790 N N . SER A 1 348 ? -0.228 26.821 -7.784 1.00 94.25 348 SER A N 1
ATOM 2791 C CA . SER A 1 348 ? -0.100 27.855 -6.762 1.00 94.25 348 SER A CA 1
ATOM 2792 C C . SER A 1 348 ? 1.291 28.471 -6.816 1.00 94.25 348 SER A C 1
ATOM 2794 O O . SER A 1 348 ? 2.295 27.776 -6.679 1.00 94.25 348 SER A O 1
ATOM 2796 N N . VAL A 1 349 ? 1.346 29.799 -6.941 1.00 94.00 349 VAL A N 1
ATOM 2797 C CA . VAL A 1 349 ? 2.606 30.563 -6.913 1.00 94.00 349 VAL A CA 1
ATOM 2798 C C . VAL A 1 349 ? 3.344 30.374 -5.584 1.00 94.00 349 VAL A C 1
ATOM 2800 O O . VAL A 1 349 ? 4.570 30.348 -5.555 1.00 94.00 349 VAL A O 1
ATOM 2803 N N . LEU A 1 350 ? 2.607 30.216 -4.479 1.00 93.06 350 LEU A N 1
ATOM 2804 C CA . LEU A 1 350 ? 3.203 29.968 -3.168 1.00 93.06 350 LEU A CA 1
ATOM 2805 C C . LEU A 1 350 ? 3.941 28.622 -3.149 1.00 93.06 350 LEU A C 1
ATOM 2807 O O . LEU A 1 350 ? 5.071 28.556 -2.671 1.00 93.06 350 LEU A O 1
ATOM 2811 N N . ASP A 1 351 ? 3.310 27.569 -3.675 1.00 92.94 351 ASP A N 1
ATOM 2812 C CA . ASP A 1 351 ? 3.907 26.232 -3.694 1.00 92.94 351 ASP A CA 1
ATOM 2813 C C . ASP A 1 351 ? 5.125 26.190 -4.618 1.00 92.94 351 ASP A C 1
ATOM 2815 O O . ASP A 1 351 ? 6.137 25.609 -4.240 1.00 92.94 351 ASP A O 1
ATOM 2819 N N . ASP A 1 352 ? 5.078 26.885 -5.759 1.00 94.00 352 ASP A N 1
ATOM 2820 C CA . ASP A 1 352 ? 6.218 27.026 -6.676 1.00 94.00 352 ASP A CA 1
ATOM 2821 C C . ASP A 1 352 ? 7.435 27.691 -6.011 1.00 94.00 352 ASP A C 1
ATOM 2823 O O . ASP A 1 352 ? 8.569 27.210 -6.112 1.00 94.00 352 ASP A O 1
ATOM 2827 N N . GLN A 1 353 ? 7.201 28.795 -5.293 1.00 94.00 353 GLN A N 1
ATOM 2828 C CA . GLN A 1 353 ? 8.246 29.545 -4.594 1.00 94.00 353 GLN A CA 1
ATOM 2829 C C . GLN A 1 353 ? 8.838 28.745 -3.433 1.00 94.00 353 GLN A C 1
ATOM 2831 O O . GLN A 1 353 ? 10.060 28.674 -3.291 1.00 94.00 353 GLN A O 1
ATOM 2836 N N . LEU A 1 354 ? 7.985 28.120 -2.615 1.00 92.88 354 LEU A N 1
ATOM 2837 C CA . LEU A 1 354 ? 8.427 27.286 -1.498 1.00 92.88 354 LEU A CA 1
ATOM 2838 C C . LEU A 1 354 ? 9.173 26.050 -1.989 1.00 92.88 354 LEU A C 1
ATOM 2840 O O . LEU A 1 354 ? 10.220 25.727 -1.435 1.00 92.88 354 LEU A O 1
ATOM 2844 N N . ASN A 1 355 ? 8.685 25.403 -3.048 1.00 94.56 355 ASN A N 1
ATOM 2845 C CA . ASN A 1 355 ? 9.392 24.306 -3.691 1.00 94.56 355 ASN A CA 1
ATOM 2846 C C . ASN A 1 355 ? 10.759 24.760 -4.215 1.00 94.56 355 ASN A C 1
ATOM 2848 O O . ASN A 1 355 ? 11.737 24.056 -4.000 1.00 94.56 355 ASN A O 1
ATOM 2852 N N . ALA A 1 356 ? 10.860 25.937 -4.851 1.00 91.38 356 ALA A N 1
ATOM 2853 C CA . ALA A 1 356 ? 12.132 26.440 -5.401 1.00 91.38 356 ALA A CA 1
ATOM 2854 C C . ALA A 1 356 ? 13.180 26.585 -4.317 1.00 91.38 356 ALA A C 1
ATOM 2856 O O . ALA A 1 356 ? 14.278 26.051 -4.419 1.00 91.38 356 ALA A O 1
ATOM 2857 N N . PHE A 1 357 ? 12.775 27.259 -3.248 1.00 91.62 357 PHE A N 1
ATOM 2858 C CA . PHE A 1 357 ? 13.617 27.478 -2.099 1.00 91.62 357 PHE A CA 1
ATOM 2859 C C . PHE A 1 357 ? 14.008 26.148 -1.444 1.00 91.62 357 PHE A C 1
ATOM 2861 O O . PHE A 1 357 ? 15.182 25.876 -1.229 1.00 91.62 357 PHE A O 1
ATOM 2868 N N . LEU A 1 358 ? 13.042 25.281 -1.137 1.00 90.00 358 LEU A N 1
ATOM 2869 C CA . LEU A 1 358 ? 13.316 24.062 -0.378 1.00 90.00 358 LEU A CA 1
ATOM 2870 C C . LEU A 1 358 ? 14.088 23.016 -1.182 1.00 90.00 358 LEU A C 1
ATOM 2872 O O . LEU A 1 358 ? 14.976 22.389 -0.617 1.00 90.00 358 LEU A O 1
ATOM 2876 N N . THR A 1 359 ? 13.805 22.832 -2.472 1.00 88.50 359 THR A N 1
ATOM 2877 C CA . THR A 1 359 ? 14.550 21.876 -3.311 1.00 88.50 359 THR A CA 1
ATOM 2878 C C . THR A 1 359 ? 15.993 22.321 -3.549 1.00 88.50 359 THR A C 1
ATOM 2880 O O . THR A 1 359 ? 16.879 21.471 -3.574 1.00 88.50 359 THR A O 1
ATOM 2883 N N . GLU A 1 360 ? 16.274 23.626 -3.610 1.00 86.38 360 GLU A N 1
ATOM 2884 C CA . GLU A 1 360 ? 17.647 24.149 -3.654 1.00 86.38 360 GLU A CA 1
ATOM 2885 C C . GLU A 1 360 ? 18.462 23.743 -2.411 1.00 86.38 360 GLU A C 1
ATOM 2887 O O . GLU A 1 360 ? 19.618 23.343 -2.533 1.00 86.38 360 GLU A O 1
ATOM 2892 N N . TYR A 1 361 ? 17.859 23.788 -1.216 1.00 85.88 361 TYR A N 1
ATOM 2893 C CA . TYR A 1 361 ? 18.564 23.507 0.044 1.00 85.88 361 TYR A CA 1
ATOM 2894 C C . TYR A 1 361 ? 18.436 22.070 0.563 1.00 85.88 361 TYR A C 1
ATOM 2896 O O . TYR A 1 361 ? 19.230 21.671 1.416 1.00 85.88 361 TYR A O 1
ATOM 2904 N N . LEU A 1 362 ? 17.432 21.308 0.120 1.00 86.06 362 LEU A N 1
ATOM 2905 C CA . LEU A 1 362 ? 17.109 19.972 0.641 1.00 86.06 362 LEU A CA 1
ATOM 2906 C C . LEU A 1 362 ? 17.275 18.839 -0.386 1.00 86.06 362 LEU A C 1
ATOM 2908 O O . LEU A 1 362 ? 16.934 17.692 -0.078 1.00 86.06 362 LEU A O 1
ATOM 2912 N N . SER A 1 363 ? 17.788 19.142 -1.580 1.00 83.88 363 SER A N 1
ATOM 2913 C CA . SER A 1 363 ? 18.163 18.152 -2.596 1.00 83.88 363 SER A CA 1
ATOM 2914 C C . SER A 1 363 ? 19.443 17.402 -2.227 1.00 83.88 363 SER A C 1
ATOM 2916 O O . SER A 1 363 ? 20.263 17.860 -1.427 1.00 83.88 363 SER A O 1
ATOM 2918 N N . HIS A 1 364 ? 19.620 16.223 -2.819 1.00 85.56 364 HIS A N 1
ATOM 2919 C CA . HIS A 1 364 ? 20.824 15.401 -2.688 1.00 85.56 364 HIS A CA 1
ATOM 2920 C C . HIS A 1 364 ? 21.225 15.031 -1.238 1.00 85.56 364 HIS A C 1
ATOM 2922 O O . HIS A 1 364 ? 22.404 15.135 -0.873 1.00 85.56 364 HIS A O 1
ATOM 2928 N N . PRO A 1 365 ? 20.301 14.543 -0.384 1.00 90.50 365 PRO A N 1
ATOM 2929 C CA . PRO A 1 365 ? 20.615 14.182 1.005 1.00 90.50 365 PRO A CA 1
ATOM 2930 C C . PRO A 1 365 ? 21.712 13.112 1.146 1.00 90.50 365 PRO A C 1
ATOM 2932 O O . PRO A 1 365 ? 22.359 13.043 2.188 1.00 90.50 365 PRO A O 1
ATOM 2935 N N . ASP A 1 366 ? 21.961 12.302 0.114 1.00 90.94 366 ASP A N 1
ATOM 2936 C CA . ASP A 1 366 ? 22.999 11.263 0.132 1.00 90.94 366 ASP A CA 1
ATOM 2937 C C . ASP A 1 366 ? 24.430 11.815 0.040 1.00 90.94 366 ASP A C 1
ATOM 2939 O O . ASP A 1 366 ? 25.373 11.161 0.485 1.00 90.94 366 ASP A O 1
ATOM 2943 N N . SER A 1 367 ? 24.614 13.016 -0.519 1.00 89.12 367 SER A N 1
ATOM 2944 C CA . SER A 1 367 ? 25.940 13.620 -0.709 1.00 89.12 367 SER A CA 1
ATOM 2945 C C . SER A 1 367 ? 26.303 14.639 0.375 1.00 89.12 367 SER A C 1
ATOM 2947 O O . SER A 1 367 ? 27.477 14.982 0.531 1.00 89.12 367 SER A O 1
ATOM 2949 N N . ASN A 1 368 ? 25.322 15.107 1.155 1.00 91.19 368 ASN A N 1
ATOM 2950 C CA . ASN A 1 368 ? 25.512 16.162 2.143 1.00 91.19 368 ASN A CA 1
ATOM 2951 C C . ASN A 1 368 ? 24.839 15.834 3.486 1.00 91.19 368 ASN A C 1
ATOM 2953 O O . ASN A 1 368 ? 23.624 15.944 3.655 1.00 91.19 368 ASN A O 1
ATOM 2957 N N . PHE A 1 369 ? 25.661 15.523 4.492 1.00 92.19 369 PHE A N 1
ATOM 2958 C CA . PHE A 1 369 ? 25.190 15.205 5.842 1.00 92.19 369 PHE A CA 1
ATOM 2959 C C . PHE A 1 369 ? 24.399 16.347 6.506 1.00 92.19 369 PHE A C 1
ATOM 2961 O O . PHE A 1 369 ? 23.489 16.084 7.297 1.00 92.19 369 PHE A O 1
ATOM 2968 N N . ALA A 1 370 ? 24.715 17.610 6.196 1.00 93.12 370 ALA A N 1
ATOM 2969 C CA . ALA A 1 370 ? 23.972 18.750 6.726 1.00 93.12 370 ALA A CA 1
ATOM 2970 C C . ALA A 1 370 ? 22.549 18.794 6.154 1.00 93.12 370 ALA A C 1
ATOM 2972 O O . ALA A 1 370 ? 21.604 19.012 6.910 1.00 93.12 370 ALA A O 1
ATOM 2973 N N . VAL A 1 371 ? 22.389 18.500 4.858 1.00 91.75 371 VAL A N 1
ATOM 2974 C CA . VAL A 1 371 ? 21.075 18.393 4.203 1.00 91.75 371 VAL A CA 1
ATOM 2975 C C . VAL A 1 371 ? 20.279 17.223 4.771 1.00 91.75 371 VAL A C 1
ATOM 2977 O O . VAL A 1 371 ? 19.135 17.402 5.183 1.00 91.75 371 VAL A O 1
ATOM 2980 N N . TYR A 1 372 ? 20.900 16.046 4.879 1.00 93.06 372 TYR A N 1
ATOM 2981 C CA . TYR A 1 372 ? 20.296 14.876 5.519 1.00 93.06 372 TYR A CA 1
ATOM 2982 C C . TYR A 1 372 ? 19.781 15.194 6.934 1.00 93.06 372 TYR A C 1
ATOM 2984 O O . TYR A 1 372 ? 18.628 14.911 7.271 1.00 93.06 372 TYR A O 1
ATOM 2992 N N . SER A 1 373 ? 20.616 15.843 7.751 1.00 93.94 373 SER A N 1
ATOM 2993 C CA . SER A 1 373 ? 20.273 16.221 9.125 1.00 93.94 373 SER A CA 1
ATOM 2994 C C . SER A 1 373 ? 19.158 17.266 9.175 1.00 93.94 373 SER A C 1
ATOM 2996 O O . SER A 1 373 ? 18.253 17.154 10.003 1.00 93.94 373 SER A O 1
ATOM 2998 N N . ALA A 1 374 ? 19.188 18.258 8.281 1.00 93.00 374 ALA A N 1
ATOM 2999 C CA . ALA A 1 374 ? 18.154 19.282 8.176 1.00 93.00 374 ALA A CA 1
ATOM 3000 C C . ALA A 1 374 ? 16.801 18.682 7.769 1.00 93.00 374 ALA A C 1
ATOM 3002 O O . ALA A 1 374 ? 15.788 18.978 8.402 1.00 93.00 374 ALA A O 1
ATOM 3003 N N . LEU A 1 375 ? 16.785 17.783 6.780 1.00 91.94 375 LEU A N 1
ATOM 3004 C CA . LEU A 1 375 ? 15.579 17.081 6.339 1.00 91.94 375 LEU A CA 1
ATOM 3005 C C . LEU A 1 375 ? 14.978 16.235 7.470 1.00 91.94 375 LEU A C 1
ATOM 3007 O O . LEU A 1 375 ? 13.774 16.295 7.719 1.00 91.94 375 LEU A O 1
ATOM 3011 N N . MET A 1 376 ? 15.812 15.489 8.200 1.00 94.38 376 MET A N 1
ATOM 3012 C CA . MET A 1 376 ? 15.363 14.743 9.376 1.00 94.38 376 MET A CA 1
ATOM 3013 C C . MET A 1 376 ? 14.788 15.660 10.461 1.00 94.38 376 MET A C 1
ATOM 3015 O O . MET A 1 376 ? 13.711 15.381 10.992 1.00 94.38 376 MET A O 1
ATOM 3019 N N . ALA A 1 377 ? 15.487 16.747 10.799 1.00 94.38 377 ALA A N 1
ATOM 3020 C CA . ALA A 1 377 ? 15.047 17.698 11.817 1.00 94.38 377 ALA A CA 1
ATOM 3021 C C . ALA A 1 377 ? 13.709 18.349 11.442 1.00 94.38 377 ALA A C 1
ATOM 3023 O O . ALA A 1 377 ? 12.831 18.483 12.297 1.00 94.38 377 ALA A O 1
ATOM 3024 N N . LEU A 1 378 ? 13.531 18.693 10.164 1.00 91.62 378 LEU A N 1
ATOM 3025 C CA . LEU A 1 378 ? 12.282 19.217 9.622 1.00 91.62 378 LEU A CA 1
ATOM 3026 C C . LEU A 1 378 ? 11.152 18.189 9.743 1.00 91.62 378 LEU A C 1
ATOM 3028 O O . LEU A 1 378 ? 10.103 18.507 10.302 1.00 91.62 378 LEU A O 1
ATOM 3032 N N . ASN A 1 379 ? 11.376 16.950 9.296 1.00 92.88 379 ASN A N 1
ATOM 3033 C CA . ASN A 1 379 ? 10.389 15.874 9.398 1.00 92.88 379 ASN A CA 1
ATOM 3034 C C . ASN A 1 379 ? 9.935 15.652 10.852 1.00 92.88 379 ASN A C 1
ATOM 3036 O O . ASN A 1 379 ? 8.733 15.609 11.117 1.00 92.88 379 ASN A O 1
ATOM 3040 N N . TYR A 1 380 ? 10.872 15.576 11.804 1.00 94.06 380 TYR A N 1
ATOM 3041 C CA . TYR A 1 380 ? 10.537 15.411 13.222 1.00 94.06 380 TYR A CA 1
ATOM 3042 C C . TYR A 1 380 ? 9.853 16.633 13.826 1.00 94.06 380 TYR A C 1
ATOM 3044 O O . TYR A 1 380 ? 8.962 16.475 14.653 1.00 94.06 380 TYR A O 1
ATOM 3052 N N . SER A 1 381 ? 10.227 17.842 13.414 1.00 91.81 381 SER A N 1
ATOM 3053 C CA . SER A 1 381 ? 9.596 19.073 13.897 1.00 91.81 381 SER A CA 1
ATOM 3054 C C . SER A 1 381 ? 8.143 19.168 13.434 1.00 91.81 381 SER A C 1
ATOM 3056 O O . SER A 1 381 ? 7.260 19.511 14.220 1.00 91.81 381 SER A O 1
ATOM 3058 N N . VAL A 1 382 ? 7.870 18.785 12.184 1.00 89.81 382 VAL A N 1
ATOM 3059 C CA . VAL A 1 382 ? 6.506 18.682 11.652 1.00 89.81 382 VAL A CA 1
ATOM 3060 C C . VAL A 1 382 ? 5.715 17.593 12.381 1.00 89.81 382 VAL A C 1
ATOM 3062 O O . VAL A 1 382 ? 4.582 17.838 12.797 1.00 89.81 382 VAL A O 1
ATOM 3065 N N . ALA A 1 383 ? 6.313 16.418 12.596 1.00 89.31 383 ALA A N 1
ATOM 3066 C CA . ALA A 1 383 ? 5.685 15.338 13.356 1.00 89.31 383 ALA A CA 1
ATOM 3067 C C . ALA A 1 383 ? 5.359 15.757 14.799 1.00 89.31 383 ALA A C 1
ATOM 3069 O O . ALA A 1 383 ? 4.254 15.516 15.280 1.00 89.31 383 ALA A O 1
ATOM 3070 N N . PHE A 1 384 ? 6.286 16.444 15.471 1.00 90.38 384 PHE A N 1
ATOM 3071 C CA . PHE A 1 384 ? 6.106 16.965 16.824 1.00 90.38 384 PHE A CA 1
ATOM 3072 C C . PHE A 1 384 ? 4.989 18.010 16.887 1.00 90.38 384 PHE A C 1
ATOM 3074 O O . PHE A 1 384 ? 4.133 17.935 17.766 1.00 90.38 384 PHE A O 1
ATOM 3081 N N . ALA A 1 385 ? 4.947 18.953 15.941 1.00 90.44 385 ALA A N 1
ATOM 3082 C CA . ALA A 1 385 ? 3.876 19.943 15.863 1.00 90.44 385 ALA A CA 1
ATOM 3083 C C . ALA A 1 385 ? 2.503 19.283 15.636 1.00 90.44 385 ALA A C 1
ATOM 3085 O O . ALA A 1 385 ? 1.520 19.664 16.276 1.00 90.44 385 ALA A O 1
ATOM 3086 N N . GLY A 1 386 ? 2.442 18.260 14.775 1.00 87.56 386 GLY A N 1
ATOM 3087 C CA . GLY A 1 386 ? 1.253 17.427 14.579 1.00 87.56 386 GLY A CA 1
ATOM 3088 C C . GLY A 1 386 ? 0.810 16.722 15.860 1.00 87.56 386 GLY A C 1
ATOM 3089 O O . GLY A 1 386 ? -0.346 16.858 16.263 1.00 87.56 386 GLY A O 1
ATOM 3090 N N . GLY A 1 387 ? 1.744 16.055 16.542 1.00 87.62 387 GLY A N 1
ATOM 3091 C CA . GLY A 1 387 ? 1.500 15.356 17.804 1.00 87.62 387 GLY A CA 1
ATOM 3092 C C . GLY A 1 387 ? 1.032 16.282 18.918 1.00 87.62 387 GLY A C 1
ATOM 3093 O O . GLY A 1 387 ? 0.052 15.983 19.593 1.00 87.62 387 GLY A O 1
ATOM 3094 N N . ALA A 1 388 ? 1.660 17.449 19.068 1.00 89.31 388 ALA A N 1
ATOM 3095 C CA . ALA A 1 388 ? 1.253 18.454 20.044 1.00 89.31 388 ALA A CA 1
ATOM 3096 C C . ALA A 1 388 ? -0.166 18.981 19.768 1.00 89.31 388 ALA A C 1
ATOM 3098 O O . ALA A 1 388 ? -0.958 19.153 20.698 1.00 89.31 388 ALA A O 1
ATOM 3099 N N . LEU A 1 389 ? -0.515 19.197 18.495 1.00 89.69 389 LEU A N 1
ATOM 3100 C CA . LEU A 1 389 ? -1.849 19.645 18.102 1.00 89.69 389 LEU A CA 1
ATOM 3101 C C . LEU A 1 389 ? -2.923 18.578 18.368 1.00 89.69 389 LEU A C 1
ATOM 3103 O O . LEU A 1 389 ? -4.014 18.914 18.829 1.00 89.69 389 LEU A O 1
ATOM 3107 N N . GLU A 1 390 ? -2.648 17.302 18.093 1.00 87.00 390 GLU A N 1
ATOM 3108 C CA . GLU A 1 390 ? -3.582 16.218 18.428 1.00 87.00 390 GLU A CA 1
ATOM 3109 C C . GLU A 1 390 ? -3.686 16.006 19.932 1.00 87.00 390 GLU A C 1
ATOM 3111 O O . GLU A 1 390 ? -4.798 15.907 20.436 1.00 87.00 390 GLU A O 1
ATOM 3116 N N . ALA A 1 391 ? -2.573 16.042 20.666 1.00 90.00 391 ALA A N 1
ATOM 3117 C CA . ALA A 1 391 ? -2.573 15.972 22.122 1.00 90.00 391 ALA A CA 1
ATOM 3118 C C . ALA A 1 391 ? -3.439 17.076 22.746 1.00 90.00 391 ALA A C 1
ATOM 3120 O O . ALA A 1 391 ? -4.242 16.813 23.648 1.00 90.00 391 ALA A O 1
ATOM 3121 N N . TYR A 1 392 ? -3.335 18.300 22.219 1.00 91.81 392 TYR A N 1
ATOM 3122 C CA . TYR A 1 392 ? -4.209 19.405 22.593 1.00 91.81 392 TYR A CA 1
ATOM 3123 C C . TYR A 1 392 ? -5.681 19.091 22.289 1.00 91.81 392 TYR A C 1
ATOM 3125 O O . TYR A 1 392 ? -6.524 19.209 23.176 1.00 91.81 392 TYR A O 1
ATOM 3133 N N . ARG A 1 393 ? -6.004 18.627 21.074 1.00 91.69 393 ARG A N 1
ATOM 3134 C CA . ARG A 1 393 ? -7.386 18.277 20.690 1.00 91.69 393 ARG A CA 1
ATOM 3135 C C . ARG A 1 393 ? -7.968 17.153 21.545 1.00 91.69 393 ARG A C 1
ATOM 3137 O O . ARG A 1 393 ? -9.103 17.262 21.987 1.00 91.69 393 ARG A O 1
ATOM 3144 N N . ILE A 1 394 ? -7.188 16.119 21.841 1.00 90.88 394 ILE A N 1
ATOM 3145 C CA . ILE A 1 394 ? -7.593 14.993 22.692 1.00 90.88 394 ILE A CA 1
ATOM 3146 C C . ILE A 1 394 ? -8.009 15.460 24.087 1.00 90.88 394 ILE A C 1
ATOM 3148 O O . ILE A 1 394 ? -8.979 14.946 24.642 1.00 90.88 394 ILE A O 1
ATOM 3152 N N . ASN A 1 395 ? -7.309 16.443 24.652 1.00 92.00 395 ASN A N 1
ATOM 3153 C CA . ASN A 1 395 ? -7.578 16.906 26.012 1.00 92.00 395 ASN A CA 1
ATOM 3154 C C . ASN A 1 395 ? -8.601 18.049 26.075 1.00 92.00 395 ASN A C 1
ATOM 3156 O O . ASN A 1 395 ? -9.359 18.116 27.040 1.00 92.00 395 ASN A O 1
ATOM 3160 N N . TYR A 1 396 ? -8.642 18.924 25.067 1.00 92.12 396 TYR A N 1
ATOM 3161 C CA . TYR A 1 396 ? -9.362 20.201 25.153 1.00 92.12 396 TYR A CA 1
ATOM 3162 C C . TYR A 1 396 ? -10.371 20.458 24.026 1.00 92.12 396 TYR A C 1
ATOM 3164 O O . TYR A 1 396 ? -11.184 21.369 24.159 1.00 92.12 396 TYR A O 1
ATOM 3172 N N . SER A 1 397 ? -10.338 19.696 22.928 1.00 90.06 397 SER A N 1
ATOM 3173 C CA . SER A 1 397 ? -11.189 19.933 21.747 1.00 90.06 397 SER A CA 1
ATOM 3174 C C . SER A 1 397 ? -11.554 18.625 21.040 1.00 90.06 397 SER A C 1
ATOM 3176 O O . SER A 1 397 ? -11.230 18.416 19.863 1.00 90.06 397 SER A O 1
ATOM 3178 N N . LYS A 1 398 ? -12.180 17.699 21.777 1.00 87.94 398 LYS A N 1
ATOM 3179 C CA . LYS A 1 398 ? -12.509 16.353 21.278 1.00 87.94 398 LYS A CA 1
ATOM 3180 C C . LYS A 1 398 ? -13.466 16.383 20.089 1.00 87.94 398 LYS A C 1
ATOM 3182 O O . LYS A 1 398 ? -13.407 15.513 19.231 1.00 87.94 398 LYS A O 1
ATOM 3187 N N . GLU A 1 399 ? -14.295 17.412 19.995 1.00 84.62 399 GLU A N 1
ATOM 3188 C CA . GLU A 1 399 ? -15.202 17.668 18.877 1.00 84.62 399 GLU A CA 1
ATOM 3189 C C . GLU A 1 399 ? -14.483 17.913 17.542 1.00 84.62 399 GLU A C 1
ATOM 3191 O O . GLU A 1 399 ? -15.079 17.731 16.483 1.00 84.62 399 GLU A O 1
ATOM 3196 N N . LEU A 1 400 ? -13.203 18.305 17.574 1.00 85.00 400 LEU A N 1
ATOM 3197 C CA . LEU A 1 400 ? -12.373 18.477 16.378 1.00 85.00 400 LEU A CA 1
ATOM 3198 C C . LEU A 1 400 ? -11.641 17.193 15.973 1.00 85.00 400 LEU A C 1
ATOM 3200 O O . LEU A 1 400 ? -10.964 17.170 14.936 1.00 85.00 400 LEU A O 1
ATOM 3204 N N . LEU A 1 401 ? -11.725 16.140 16.788 1.00 83.75 401 LEU A N 1
ATOM 3205 C CA . LEU A 1 401 ? -11.151 14.849 16.450 1.00 83.75 401 LEU A CA 1
ATOM 3206 C C . LEU A 1 401 ? -11.967 14.213 15.336 1.00 83.75 401 LEU A C 1
ATOM 3208 O O . LEU A 1 401 ? -13.196 14.225 15.321 1.00 83.75 401 LEU A O 1
ATOM 3212 N N . ARG A 1 402 ? -11.247 13.658 14.369 1.00 75.06 402 ARG A N 1
ATOM 3213 C CA . ARG A 1 402 ? -11.867 12.982 13.240 1.00 75.06 402 ARG A CA 1
ATOM 3214 C C . ARG A 1 402 ? -12.097 11.526 13.586 1.00 75.06 402 ARG A C 1
ATOM 3216 O O . ARG A 1 402 ? -11.216 10.878 14.151 1.00 75.06 402 ARG A O 1
ATOM 3223 N N . TRP A 1 403 ? -13.250 11.033 13.166 1.00 79.75 403 TRP A N 1
ATOM 3224 C CA . TRP A 1 403 ? -13.547 9.614 13.190 1.00 79.75 403 TRP A CA 1
ATOM 3225 C C . TRP A 1 403 ? -12.632 8.861 12.219 1.00 79.75 403 TRP A C 1
ATOM 3227 O O . TRP A 1 403 ? -12.302 9.369 11.143 1.00 79.75 403 TRP A O 1
ATOM 3237 N N . LYS A 1 404 ? -12.205 7.666 12.621 1.00 78.12 404 LYS A N 1
ATOM 3238 C CA . LYS A 1 404 ? -11.374 6.751 11.839 1.00 78.12 404 LYS A CA 1
ATOM 3239 C C . LYS A 1 404 ? -12.239 5.595 11.350 1.00 78.12 404 LYS A C 1
ATOM 3241 O O . LYS A 1 404 ? -12.651 4.752 12.140 1.00 78.12 404 LYS A O 1
ATOM 3246 N N . GLU A 1 405 ? -12.498 5.548 10.052 1.00 71.31 405 GLU A N 1
ATOM 3247 C CA . GLU A 1 405 ? -13.067 4.354 9.428 1.00 71.31 405 GLU A CA 1
ATOM 3248 C C . GLU A 1 405 ? -11.925 3.401 9.091 1.00 71.31 405 GLU A C 1
ATOM 3250 O O . GLU A 1 405 ? -10.982 3.768 8.387 1.00 71.31 405 GLU A O 1
ATOM 3255 N N . THR A 1 406 ? -11.977 2.188 9.632 1.00 76.31 406 THR A N 1
ATOM 3256 C CA . THR A 1 406 ? -10.938 1.180 9.421 1.00 76.31 406 THR A CA 1
ATOM 3257 C C . THR A 1 406 ? -11.562 -0.178 9.134 1.00 76.31 406 THR A C 1
ATOM 3259 O O . THR A 1 406 ? -12.653 -0.460 9.625 1.00 76.31 406 THR A O 1
ATOM 3262 N N . PRO A 1 407 ? -10.895 -1.046 8.352 1.00 81.94 407 PRO A N 1
ATOM 3263 C CA . PRO A 1 407 ? -11.344 -2.424 8.190 1.00 81.94 407 PRO A CA 1
ATOM 3264 C C . PRO A 1 407 ? -11.337 -3.154 9.527 1.00 81.94 407 PRO A C 1
ATOM 3266 O O . PRO A 1 407 ? -10.556 -2.818 10.423 1.00 81.94 407 PRO A O 1
ATOM 3269 N N . LEU A 1 408 ? -12.124 -4.226 9.617 1.00 86.25 408 LEU A N 1
ATOM 3270 C CA . LEU A 1 408 ? -12.227 -5.054 10.818 1.00 86.25 408 LEU A CA 1
ATOM 3271 C C . LEU A 1 408 ? -10.860 -5.617 11.257 1.00 86.25 408 LEU A C 1
ATOM 3273 O O . LEU A 1 408 ? -10.612 -5.793 12.443 1.00 86.25 408 LEU A O 1
ATOM 3277 N N . GLY A 1 409 ? -9.942 -5.844 10.311 1.00 82.88 409 GLY A N 1
ATOM 3278 C CA . GLY A 1 409 ? -8.549 -6.208 10.598 1.00 82.88 409 GLY A CA 1
ATOM 3279 C C . GLY A 1 409 ? -8.309 -7.690 10.916 1.00 82.88 409 GLY A C 1
ATOM 3280 O O . GLY A 1 409 ? -7.174 -8.071 11.225 1.00 82.88 409 GLY A O 1
ATOM 3281 N N . PHE A 1 410 ? -9.349 -8.519 10.800 1.00 85.12 410 PHE A N 1
ATOM 3282 C CA . PHE A 1 410 ? -9.300 -9.981 10.840 1.00 85.12 410 PHE A CA 1
ATOM 3283 C C . PHE A 1 410 ? -10.419 -10.580 9.976 1.00 85.12 410 PHE A C 1
ATOM 3285 O O . PHE A 1 410 ? -11.407 -9.899 9.692 1.00 85.12 410 PHE A O 1
ATOM 3292 N N . ASP A 1 411 ? -10.259 -11.839 9.561 1.00 85.44 411 ASP A N 1
ATOM 3293 C CA . ASP A 1 411 ? -11.297 -12.571 8.835 1.00 85.44 411 ASP A CA 1
ATOM 3294 C C . ASP A 1 411 ? -12.296 -13.185 9.824 1.00 85.44 411 ASP A C 1
ATOM 3296 O O . ASP A 1 411 ? -11.932 -13.883 10.771 1.00 85.44 411 ASP A O 1
ATOM 3300 N N . THR A 1 412 ? -13.581 -12.911 9.618 1.00 90.25 412 THR A N 1
ATOM 3301 C CA . THR A 1 412 ? -14.645 -13.452 10.472 1.00 90.25 412 THR A CA 1
ATOM 3302 C C . THR A 1 412 ? -14.892 -14.936 10.217 1.00 90.25 412 THR A C 1
ATOM 3304 O O . THR A 1 412 ? -15.416 -15.614 11.102 1.00 90.25 412 THR A O 1
ATOM 3307 N N . ALA A 1 413 ? -14.481 -15.457 9.055 1.00 88.94 413 ALA A N 1
ATOM 3308 C CA . ALA A 1 413 ? -14.578 -16.871 8.708 1.00 88.94 413 ALA A CA 1
ATOM 3309 C C . ALA A 1 413 ? -13.662 -17.764 9.563 1.00 88.94 413 ALA A C 1
ATOM 3311 O O . ALA A 1 413 ? -13.942 -18.955 9.707 1.00 88.94 413 ALA A O 1
ATOM 3312 N N . ASP A 1 414 ? -12.626 -17.187 10.181 1.00 90.69 414 ASP A N 1
ATOM 3313 C CA . ASP A 1 414 ? -11.721 -17.892 11.096 1.00 90.69 414 ASP A CA 1
ATOM 3314 C C . ASP A 1 414 ? -12.385 -18.247 12.440 1.00 90.69 414 ASP A C 1
ATOM 3316 O O . ASP A 1 414 ? -11.824 -19.013 13.225 1.00 90.69 414 ASP A O 1
ATOM 3320 N N . TYR A 1 415 ? -13.581 -17.713 12.717 1.00 95.56 415 TYR A N 1
ATOM 3321 C CA . TYR A 1 415 ? -14.264 -17.851 14.002 1.00 95.56 415 TYR A CA 1
ATOM 3322 C C . TYR A 1 415 ? -15.630 -18.519 13.850 1.00 95.56 415 TYR A C 1
ATOM 3324 O O . TYR A 1 415 ? -16.525 -18.049 13.145 1.00 95.56 415 TYR A O 1
ATOM 3332 N N . ALA A 1 416 ? -15.835 -19.606 14.587 1.00 96.56 416 ALA A N 1
ATOM 3333 C CA . ALA A 1 416 ? -17.100 -20.314 14.640 1.00 96.56 416 ALA A CA 1
ATOM 3334 C C . ALA A 1 416 ? -18.041 -19.704 15.690 1.00 96.56 416 ALA A C 1
ATOM 3336 O O . ALA A 1 416 ? -17.637 -19.039 16.642 1.00 96.56 416 ALA A O 1
ATOM 3337 N N . ALA A 1 417 ? -19.334 -20.032 15.606 1.00 96.31 417 ALA A N 1
ATOM 3338 C CA . ALA A 1 417 ? -20.329 -19.634 16.611 1.00 96.31 417 ALA A CA 1
ATOM 3339 C C . ALA A 1 417 ? -19.966 -20.056 18.054 1.00 96.31 417 ALA A C 1
ATOM 3341 O O . ALA A 1 417 ? -20.454 -19.464 19.018 1.00 96.31 417 ALA A O 1
ATOM 3342 N N . ALA A 1 418 ? -19.149 -21.103 18.216 1.00 97.31 418 ALA A N 1
ATOM 3343 C CA . ALA A 1 418 ? -18.657 -21.543 19.517 1.00 97.31 418 ALA A CA 1
ATOM 3344 C C . ALA A 1 418 ? -17.700 -20.522 20.154 1.00 97.31 418 ALA A C 1
ATOM 3346 O O . ALA A 1 418 ? -17.769 -20.327 21.366 1.00 97.31 418 ALA A O 1
ATOM 3347 N N . ASP A 1 419 ? -16.891 -19.825 19.354 1.00 97.94 419 ASP A N 1
ATOM 3348 C CA . ASP A 1 419 ? -15.918 -18.839 19.833 1.00 97.94 419 ASP A CA 1
ATOM 3349 C C . ASP A 1 419 ? -16.622 -17.613 20.424 1.00 97.94 419 ASP A C 1
ATOM 3351 O O . ASP A 1 419 ? -16.312 -17.192 21.538 1.00 97.94 419 ASP A O 1
ATOM 3355 N N . TYR A 1 420 ? -17.677 -17.125 19.761 1.00 97.81 420 TYR A N 1
ATOM 3356 C CA . TYR A 1 420 ? -18.534 -16.059 20.298 1.00 97.81 420 TYR A CA 1
ATOM 3357 C C . TYR A 1 420 ? -19.200 -16.474 21.616 1.00 97.81 420 TYR A C 1
ATOM 3359 O O . TYR A 1 420 ? -19.257 -15.698 22.565 1.00 97.81 420 TYR A O 1
ATOM 3367 N N . LYS A 1 421 ? -19.678 -17.719 21.729 1.00 97.12 421 LYS A N 1
ATOM 3368 C CA . LYS A 1 421 ? -20.256 -18.225 22.989 1.00 97.12 421 LYS A CA 1
ATOM 3369 C C . LYS A 1 421 ? -19.209 -18.356 24.097 1.00 97.12 421 LYS A C 1
ATOM 3371 O O . LYS A 1 421 ? -19.532 -18.127 25.263 1.00 97.12 421 LYS A O 1
ATOM 3376 N N . ALA A 1 422 ? -17.972 -18.711 23.752 1.00 97.69 422 ALA A N 1
ATOM 3377 C CA . ALA A 1 422 ? -16.879 -18.850 24.708 1.00 97.69 422 ALA A CA 1
ATOM 3378 C C . ALA A 1 422 ? -16.527 -17.518 25.392 1.00 97.69 422 ALA A C 1
ATOM 3380 O O . ALA A 1 422 ? -16.080 -17.535 26.539 1.00 97.69 422 ALA A O 1
ATOM 3381 N N . VAL A 1 423 ? -16.817 -16.373 24.756 1.00 97.81 423 VAL A N 1
ATOM 3382 C CA . VAL A 1 423 ? -16.704 -15.038 25.375 1.00 97.81 423 VAL A CA 1
ATOM 3383 C C . VAL A 1 423 ? -17.483 -14.967 26.691 1.00 97.81 423 VAL A C 1
ATOM 3385 O O . VAL A 1 423 ? -16.968 -14.470 27.688 1.00 97.81 423 VAL A O 1
ATOM 3388 N N . VAL A 1 424 ? -18.695 -15.529 26.749 1.00 97.69 424 VAL A N 1
ATOM 3389 C CA . VAL A 1 424 ? -19.504 -15.534 27.981 1.00 97.69 424 VAL A CA 1
ATOM 3390 C C . VAL A 1 424 ? -18.819 -16.349 29.077 1.00 97.69 424 VAL A C 1
ATOM 3392 O O . VAL A 1 424 ? -18.704 -15.888 30.211 1.00 97.69 424 VAL A O 1
ATOM 3395 N N . ALA A 1 425 ? -18.330 -17.547 28.746 1.00 96.69 425 ALA A N 1
ATOM 3396 C CA . ALA A 1 425 ? -17.638 -18.408 29.704 1.00 96.69 425 ALA A CA 1
ATOM 3397 C C . ALA A 1 425 ? -16.358 -17.752 30.252 1.00 96.69 425 ALA A C 1
ATOM 3399 O O . ALA A 1 425 ? -16.049 -17.918 31.429 1.00 96.69 425 ALA A O 1
ATOM 3400 N N . TYR A 1 426 ? -15.663 -16.974 29.419 1.00 96.38 426 TYR A N 1
ATOM 3401 C CA . TYR A 1 426 ? -14.500 -16.180 29.807 1.00 96.38 426 TYR A CA 1
ATOM 3402 C C . TYR A 1 426 ? -14.863 -15.014 30.747 1.00 96.38 426 TYR A C 1
ATOM 3404 O O . TYR A 1 426 ? -14.210 -14.823 31.770 1.00 96.38 426 TYR A O 1
ATOM 3412 N N . MET A 1 427 ? -15.935 -14.271 30.451 1.00 97.00 427 MET A N 1
ATOM 3413 C CA . MET A 1 427 ? -16.296 -13.056 31.196 1.00 97.00 427 MET A CA 1
ATOM 3414 C C . MET A 1 427 ? -17.017 -13.317 32.528 1.00 97.00 427 MET A C 1
ATOM 3416 O O . MET A 1 427 ? -16.909 -12.521 33.463 1.00 97.00 427 MET A O 1
ATOM 3420 N N . MET A 1 428 ? -17.763 -14.418 32.650 1.00 96.56 428 MET A N 1
ATOM 3421 C CA . MET A 1 428 ? -18.578 -14.698 33.842 1.00 96.56 428 MET A CA 1
ATOM 3422 C C . MET A 1 428 ? -17.774 -14.813 35.156 1.00 96.56 428 MET A C 1
ATOM 3424 O O . MET A 1 428 ? -18.220 -14.253 36.163 1.00 96.56 428 MET A O 1
ATOM 3428 N N . PRO A 1 429 ? -16.604 -15.484 35.201 1.00 96.69 429 PRO A N 1
ATOM 3429 C CA . PRO A 1 429 ? -15.752 -15.479 36.390 1.00 96.69 429 PRO A CA 1
ATOM 3430 C C . PRO A 1 429 ? -15.310 -14.070 36.808 1.00 96.69 429 PRO A C 1
ATOM 3432 O O . PRO A 1 429 ? -15.359 -13.750 37.994 1.00 96.69 429 PRO A O 1
ATOM 3435 N N . LEU A 1 430 ? -14.953 -13.208 35.848 1.00 96.38 430 LEU A N 1
ATOM 3436 C CA . LEU A 1 430 ? -14.540 -11.824 36.115 1.00 96.38 430 LEU A CA 1
ATOM 3437 C C . LEU A 1 430 ? -15.694 -11.002 36.704 1.00 96.38 430 LEU A C 1
ATOM 3439 O O . LEU A 1 430 ? -15.513 -10.313 37.707 1.00 96.38 430 LEU A O 1
ATOM 3443 N N . GLN A 1 431 ? -16.906 -11.150 36.157 1.00 96.12 431 GLN A N 1
ATOM 3444 C CA . GLN A 1 431 ? -18.104 -10.510 36.710 1.00 96.12 431 GLN A CA 1
ATOM 3445 C C . GLN A 1 431 ? -18.357 -10.914 38.170 1.00 96.12 431 GLN A C 1
ATOM 3447 O O . GLN A 1 431 ? -18.735 -10.084 38.994 1.00 96.12 431 GLN A O 1
ATOM 3452 N N . ARG A 1 432 ? -18.142 -12.187 38.514 1.00 96.81 432 ARG A N 1
ATOM 3453 C CA . ARG A 1 432 ? -18.314 -12.652 39.893 1.00 96.81 432 ARG A CA 1
ATOM 3454 C C . ARG A 1 432 ? -17.287 -12.025 40.835 1.00 96.81 432 ARG A C 1
ATOM 3456 O O . ARG A 1 432 ? -17.659 -11.552 41.905 1.00 96.81 432 ARG A O 1
ATOM 3463 N N . ILE A 1 433 ? -16.021 -11.989 40.423 1.00 96.12 433 ILE A N 1
ATOM 3464 C CA . ILE A 1 433 ? -14.932 -11.408 41.219 1.00 96.12 433 ILE A CA 1
ATOM 3465 C C . ILE A 1 433 ? -15.209 -9.931 41.530 1.00 96.12 433 ILE A C 1
ATOM 3467 O O . ILE A 1 433 ? -15.017 -9.492 42.668 1.00 96.12 433 ILE A O 1
ATOM 3471 N N . ILE A 1 434 ? -15.664 -9.152 40.543 1.00 96.56 434 ILE A N 1
ATOM 3472 C CA . ILE A 1 434 ? -15.911 -7.723 40.761 1.00 96.56 434 ILE A CA 1
ATOM 3473 C C . ILE A 1 434 ? -17.162 -7.465 41.606 1.00 96.56 434 ILE A C 1
ATOM 3475 O O . ILE A 1 434 ? -17.121 -6.614 42.491 1.00 96.56 434 ILE A O 1
ATOM 3479 N N . ALA A 1 435 ? -18.220 -8.264 41.448 1.00 95.00 435 ALA A N 1
ATOM 3480 C CA . ALA A 1 435 ? -19.428 -8.157 42.269 1.00 95.00 435 ALA A CA 1
ATOM 3481 C C . ALA A 1 435 ? -19.155 -8.422 43.766 1.00 95.00 435 ALA A C 1
ATOM 3483 O O . ALA A 1 435 ? -19.795 -7.828 44.640 1.00 95.00 435 ALA A O 1
ATOM 3484 N N . GLU A 1 436 ? -18.180 -9.283 44.072 1.00 95.88 436 GLU A N 1
ATOM 3485 C CA . GLU A 1 436 ? -17.710 -9.568 45.436 1.00 95.88 436 GLU A CA 1
ATOM 3486 C C . GLU A 1 436 ? -16.744 -8.487 45.977 1.00 95.88 436 GLU A C 1
ATOM 3488 O O . GLU A 1 436 ? -16.464 -8.448 47.174 1.00 95.88 436 GLU A O 1
ATOM 3493 N N . THR A 1 437 ? -16.256 -7.573 45.129 1.00 95.88 437 THR A N 1
ATOM 3494 C CA . THR A 1 437 ? -15.341 -6.486 45.522 1.00 95.88 437 THR A CA 1
ATOM 3495 C C . THR A 1 437 ? -16.126 -5.308 46.104 1.00 95.88 437 THR A C 1
ATOM 3497 O O . THR A 1 437 ? -16.993 -4.796 45.400 1.00 95.88 437 THR A O 1
ATOM 3500 N N . PRO A 1 438 ? -15.862 -4.841 47.341 1.00 95.38 438 PRO A N 1
ATOM 3501 C CA . PRO A 1 438 ? -16.626 -3.754 47.959 1.00 95.38 438 PRO A CA 1
ATOM 3502 C C . PRO A 1 438 ? -16.657 -2.476 47.103 1.00 95.38 438 PRO A C 1
ATOM 3504 O O . PRO A 1 438 ? -15.627 -2.118 46.529 1.00 95.38 438 PRO A O 1
ATOM 3507 N N . PRO A 1 439 ? -17.804 -1.777 47.009 1.00 96.00 439 PRO A N 1
ATOM 3508 C CA . PRO A 1 439 ? -17.882 -0.521 46.275 1.00 96.00 439 PRO A CA 1
ATOM 3509 C C . PRO A 1 439 ? -17.249 0.625 47.070 1.00 96.00 439 PRO A C 1
ATOM 3511 O O . PRO A 1 439 ? -17.376 0.704 48.293 1.00 96.00 439 PRO A O 1
ATOM 3514 N N . GLU A 1 440 ? -16.623 1.552 46.357 1.00 95.38 440 GLU A N 1
ATOM 3515 C CA . GLU A 1 440 ? -16.252 2.867 46.867 1.00 95.38 440 GLU A CA 1
ATOM 3516 C C . GLU A 1 440 ? -17.500 3.734 47.140 1.00 95.38 440 GLU A C 1
ATOM 3518 O O . GLU A 1 440 ? -18.596 3.414 46.667 1.00 95.38 440 GLU A O 1
ATOM 3523 N N . PRO A 1 441 ? -17.381 4.864 47.871 1.00 94.69 441 PRO A N 1
ATOM 3524 C CA . PRO A 1 441 ? -18.521 5.737 48.181 1.00 94.69 441 PRO A CA 1
ATOM 3525 C C . PRO A 1 441 ? -19.290 6.262 46.959 1.00 94.69 441 PRO A C 1
ATOM 3527 O O . PRO A 1 441 ? -20.468 6.591 47.066 1.00 94.69 441 PRO A O 1
ATOM 3530 N N . ASN A 1 442 ? -18.637 6.345 45.799 1.00 92.94 442 ASN A N 1
ATOM 3531 C CA . ASN A 1 442 ? -19.250 6.736 44.527 1.00 92.94 442 ASN A CA 1
ATOM 3532 C C . ASN A 1 442 ? -19.957 5.567 43.805 1.00 92.94 442 ASN A C 1
ATOM 3534 O O . ASN A 1 442 ? -20.553 5.789 42.757 1.00 92.94 442 ASN A O 1
ATOM 3538 N N . GLY A 1 443 ? -19.893 4.342 44.338 1.00 93.94 443 GLY A N 1
ATOM 3539 C CA . GLY A 1 443 ? -20.455 3.127 43.747 1.00 93.94 443 GLY A CA 1
ATOM 3540 C C . GLY A 1 443 ? -19.510 2.352 42.820 1.00 93.94 443 GLY A C 1
ATOM 3541 O O . GLY A 1 443 ? -19.894 1.279 42.354 1.00 93.94 443 GLY A O 1
ATOM 3542 N N . LEU A 1 444 ? -18.295 2.848 42.556 1.00 96.56 444 LEU A N 1
ATOM 3543 C CA . LEU A 1 444 ? -17.293 2.156 41.741 1.00 96.56 444 LEU A CA 1
ATOM 3544 C C . LEU A 1 444 ? -16.731 0.952 42.499 1.00 96.56 444 LEU A C 1
ATOM 3546 O O . LEU A 1 444 ? -16.240 1.083 43.617 1.00 96.56 444 LEU A O 1
ATOM 3550 N N . ARG A 1 445 ? -16.745 -0.220 41.873 1.00 97.75 445 ARG A N 1
ATOM 3551 C CA . ARG A 1 445 ? -15.977 -1.385 42.325 1.00 97.75 445 ARG A CA 1
ATOM 3552 C C . ARG A 1 445 ? -14.782 -1.509 41.408 1.00 97.75 445 ARG A C 1
ATOM 3554 O O . ARG A 1 445 ? -14.968 -1.518 40.196 1.00 97.75 445 ARG A O 1
ATOM 3561 N N . TRP A 1 446 ? -13.574 -1.615 41.944 1.00 96.62 446 TRP A N 1
ATOM 3562 C CA . TRP A 1 446 ? -12.399 -1.868 41.117 1.00 96.62 446 TRP A CA 1
ATOM 3563 C C . TRP A 1 446 ? -11.304 -2.600 41.890 1.00 96.62 446 TRP A C 1
ATOM 3565 O O . TRP A 1 446 ? -11.233 -2.525 43.117 1.00 96.62 446 TRP A O 1
ATOM 3575 N N . ARG A 1 447 ? -10.465 -3.346 41.169 1.00 96.00 447 ARG A N 1
ATOM 3576 C CA . ARG A 1 447 ? -9.272 -4.013 41.702 1.00 96.00 447 ARG A CA 1
ATOM 3577 C C . ARG A 1 447 ? -8.283 -4.351 40.593 1.00 96.00 447 ARG A C 1
ATOM 3579 O O . ARG A 1 447 ? -8.660 -4.469 39.430 1.00 96.00 447 ARG A O 1
ATOM 3586 N N . TYR A 1 448 ? -7.040 -4.608 40.982 1.00 95.19 448 TYR A N 1
ATOM 3587 C CA . TYR A 1 448 ? -6.056 -5.221 40.097 1.00 95.19 448 TYR A CA 1
ATOM 3588 C C . TYR A 1 448 ? -6.233 -6.742 40.033 1.00 95.19 448 TYR A C 1
ATOM 3590 O O . TYR A 1 448 ? -6.511 -7.395 41.048 1.00 95.19 448 TYR A O 1
ATOM 3598 N N . LEU A 1 449 ? -6.052 -7.291 38.835 1.00 92.81 449 LEU A N 1
ATOM 3599 C CA . LEU A 1 449 ? -6.013 -8.721 38.550 1.00 92.81 449 LEU A CA 1
ATOM 3600 C C . LEU A 1 449 ? -5.060 -8.950 37.373 1.00 92.81 449 LEU A C 1
ATOM 3602 O O . LEU A 1 449 ? -5.306 -8.420 36.298 1.00 92.81 449 LEU A O 1
ATOM 3606 N N . ASP A 1 450 ? -3.977 -9.700 37.582 1.00 86.88 450 ASP A N 1
ATOM 3607 C CA . ASP A 1 450 ? -3.023 -10.103 36.534 1.00 86.88 450 ASP A CA 1
ATOM 3608 C C . ASP A 1 450 ? -2.594 -8.957 35.596 1.00 86.88 450 ASP A C 1
ATOM 3610 O O . ASP A 1 450 ? -2.774 -9.009 34.382 1.00 86.88 450 ASP A O 1
ATOM 3614 N N . ASN A 1 451 ? -2.048 -7.883 36.180 1.00 86.62 451 ASN A N 1
ATOM 3615 C CA . ASN A 1 451 ? -1.633 -6.648 35.489 1.00 86.62 451 ASN A CA 1
ATOM 3616 C C . ASN A 1 451 ? -2.754 -5.888 34.756 1.00 86.62 451 ASN A C 1
ATOM 3618 O O . ASN A 1 451 ? -2.480 -4.921 34.052 1.00 86.62 451 ASN A O 1
ATOM 3622 N N . SER A 1 452 ? -4.009 -6.279 34.962 1.00 89.44 452 SER A N 1
ATOM 3623 C CA . SER A 1 452 ? -5.193 -5.619 34.420 1.00 89.44 452 SER A CA 1
ATOM 3624 C C . SER A 1 452 ? -5.992 -4.943 35.531 1.00 89.44 452 SER A C 1
ATOM 3626 O O . SER A 1 452 ? -5.886 -5.294 36.712 1.00 89.44 452 SER A O 1
ATOM 3628 N N . VAL A 1 453 ? -6.817 -3.969 35.151 1.00 93.19 453 VAL A N 1
ATOM 3629 C CA . VAL A 1 453 ? -7.789 -3.340 36.049 1.00 93.19 453 VAL A CA 1
ATOM 3630 C C . VAL A 1 453 ? -9.162 -3.915 35.742 1.00 93.19 453 VAL A C 1
ATOM 3632 O O . VAL A 1 453 ? -9.673 -3.768 34.637 1.00 93.19 453 VAL A O 1
ATOM 3635 N N . LEU A 1 454 ? -9.770 -4.551 36.738 1.00 95.75 454 LEU A N 1
ATOM 3636 C CA . LEU A 1 454 ? -11.153 -5.002 36.678 1.00 95.75 454 LEU A CA 1
ATOM 3637 C C . LEU A 1 454 ? -12.017 -3.990 37.422 1.00 95.75 454 LEU A C 1
ATOM 3639 O O . LEU A 1 454 ? -11.749 -3.717 38.592 1.00 95.75 454 LEU A O 1
ATOM 3643 N N . PHE A 1 455 ? -13.049 -3.456 36.771 1.00 96.38 455 PHE A N 1
ATOM 3644 C CA . PHE A 1 455 ? -13.959 -2.494 37.385 1.00 96.38 455 PHE A CA 1
ATOM 3645 C C . PHE A 1 455 ? -15.421 -2.720 36.989 1.00 96.38 455 PHE A C 1
ATOM 3647 O O . PHE A 1 455 ? -15.725 -3.283 35.940 1.00 96.38 455 PHE A O 1
ATOM 3654 N N . GLU A 1 456 ? -16.329 -2.276 37.852 1.00 96.56 456 GLU A N 1
ATOM 3655 C CA . GLU A 1 456 ? -17.773 -2.284 37.642 1.00 96.56 456 GLU A CA 1
ATOM 3656 C C . GLU A 1 456 ? -18.365 -0.980 38.175 1.00 96.56 456 GLU A C 1
ATOM 3658 O O . GLU A 1 456 ? -18.045 -0.523 39.275 1.00 96.56 456 GLU A O 1
ATOM 3663 N N . PHE A 1 457 ? -19.270 -0.398 37.394 1.00 95.06 457 PHE A N 1
ATOM 3664 C CA . PHE A 1 457 ? -20.077 0.739 37.801 1.00 95.06 457 PHE A CA 1
ATOM 3665 C C . PHE A 1 457 ? -21.520 0.515 37.357 1.00 95.06 457 PHE A C 1
ATOM 3667 O O . PHE A 1 457 ? -21.777 -0.057 36.298 1.00 95.06 457 PHE A O 1
ATOM 3674 N N . SER A 1 458 ? -22.471 0.961 38.171 1.00 93.31 458 SER A N 1
ATOM 3675 C CA . SER A 1 458 ? -23.900 0.855 37.882 1.00 93.31 458 SER A CA 1
ATOM 3676 C C . SER A 1 458 ? -24.572 2.200 38.097 1.00 93.31 458 SER A C 1
ATOM 3678 O O . SER A 1 458 ? -24.282 2.906 39.059 1.00 93.31 458 SER A O 1
ATOM 3680 N N . HIS A 1 459 ? -25.501 2.541 37.209 1.00 92.25 459 HIS A N 1
ATOM 3681 C CA . HIS A 1 459 ? -26.265 3.776 37.291 1.00 92.25 459 HIS A CA 1
ATOM 3682 C C . HIS A 1 459 ? -27.742 3.506 37.011 1.00 92.25 459 HIS A C 1
ATOM 3684 O O . HIS A 1 459 ? -28.084 2.820 36.047 1.00 92.25 459 HIS A O 1
ATOM 3690 N N . LEU A 1 460 ? -28.615 4.065 37.849 1.00 94.19 460 LEU A N 1
ATOM 3691 C CA . LEU A 1 460 ? -30.056 4.000 37.654 1.00 94.19 460 LEU A CA 1
ATOM 3692 C C . LEU A 1 460 ? -30.519 5.207 36.839 1.00 94.19 460 LEU A C 1
ATOM 3694 O O . LEU A 1 460 ? -30.487 6.342 37.308 1.00 94.19 460 LEU A O 1
ATOM 3698 N N . THR A 1 461 ? -30.994 4.956 35.624 1.00 92.69 461 THR A N 1
ATOM 3699 C CA . THR A 1 461 ? -31.606 5.986 34.781 1.00 92.69 461 THR A CA 1
ATOM 3700 C C . THR A 1 461 ? -33.128 5.955 34.950 1.00 92.69 461 THR A C 1
ATOM 3702 O O . THR A 1 461 ? -33.716 4.880 34.821 1.00 92.69 461 THR A O 1
ATOM 3705 N N . PRO A 1 462 ? -33.807 7.100 35.170 1.00 95.31 462 PRO A N 1
ATOM 3706 C CA . PRO A 1 462 ? -35.253 7.160 35.410 1.00 95.31 462 PRO A CA 1
ATOM 3707 C C . PRO A 1 462 ? -36.073 6.995 34.113 1.00 95.31 462 PRO A C 1
ATOM 3709 O O . PRO A 1 462 ? -36.921 7.818 33.769 1.00 95.31 462 PRO A O 1
ATOM 3712 N N . VAL A 1 463 ? -35.813 5.929 33.353 1.00 95.44 463 VAL A N 1
ATOM 3713 C CA . VAL A 1 463 ? -36.493 5.594 32.098 1.00 95.44 463 VAL A CA 1
ATOM 3714 C C . VAL A 1 463 ? -36.936 4.131 32.152 1.00 95.44 463 VAL A C 1
ATOM 3716 O O . VAL A 1 463 ? -36.111 3.252 32.392 1.00 95.44 463 VAL A O 1
ATOM 3719 N N . PRO A 1 464 ? -38.216 3.816 31.871 1.00 96.38 464 PRO A N 1
ATOM 3720 C CA . PRO A 1 464 ? -38.672 2.431 31.828 1.00 96.38 464 PRO A CA 1
ATOM 3721 C C . PRO A 1 464 ? -37.853 1.590 30.843 1.00 96.38 464 PRO A C 1
ATOM 3723 O O . PRO A 1 464 ? -37.714 1.977 29.681 1.00 96.38 464 PRO A O 1
ATOM 3726 N N . PHE A 1 465 ? -37.403 0.403 31.267 1.00 97.06 465 PHE A N 1
ATOM 3727 C CA . PHE A 1 465 ? -36.532 -0.487 30.482 1.00 97.06 465 PHE A CA 1
ATOM 3728 C C . PHE A 1 465 ? -36.982 -0.649 29.022 1.00 97.06 465 PHE A C 1
ATOM 3730 O O . PHE A 1 465 ? -36.198 -0.437 28.103 1.00 97.06 465 PHE A O 1
ATOM 3737 N N . ARG A 1 466 ? -38.273 -0.932 28.790 1.00 96.25 466 ARG A N 1
ATOM 3738 C CA . ARG A 1 466 ? -38.829 -1.093 27.433 1.00 96.25 466 ARG A CA 1
ATOM 3739 C C . ARG A 1 466 ? -38.700 0.164 26.569 1.00 96.25 466 ARG A C 1
ATOM 3741 O O . ARG A 1 466 ? -38.481 0.040 25.372 1.00 96.25 466 ARG A O 1
ATOM 3748 N N . LYS A 1 467 ? -38.850 1.359 27.155 1.00 96.69 467 LYS A N 1
ATOM 3749 C CA . LYS A 1 467 ? -38.673 2.632 26.436 1.00 96.69 467 LYS A CA 1
ATOM 3750 C C . LYS A 1 467 ? -37.199 2.887 26.131 1.00 96.69 467 LYS A C 1
ATOM 3752 O O . LYS A 1 467 ? -36.898 3.391 25.055 1.00 96.69 467 LYS A O 1
ATOM 3757 N N . PHE A 1 468 ? -36.309 2.520 27.053 1.00 96.00 468 PHE A N 1
ATOM 3758 C CA . PHE A 1 468 ? -34.866 2.660 26.883 1.00 96.00 468 PHE A CA 1
ATOM 3759 C C . PHE A 1 468 ? -34.350 1.778 25.738 1.00 96.00 468 PHE A C 1
ATOM 3761 O O . PHE A 1 468 ? -33.843 2.295 24.747 1.00 96.00 468 PHE A O 1
ATOM 3768 N N . VAL A 1 469 ? -34.585 0.464 25.798 1.00 96.12 469 VAL A N 1
ATOM 3769 C CA . VAL A 1 469 ? -34.067 -0.487 24.792 1.00 96.12 469 VAL A CA 1
ATOM 3770 C C . VAL A 1 469 ? -34.749 -0.393 23.424 1.00 96.12 469 VAL A C 1
ATOM 3772 O O . VAL A 1 469 ? -34.288 -1.001 22.466 1.00 96.12 469 VAL A O 1
ATOM 3775 N N . ALA A 1 470 ? -35.857 0.346 23.317 1.00 95.06 470 ALA A N 1
ATOM 3776 C CA . ALA A 1 470 ? -36.469 0.681 22.031 1.00 95.06 470 ALA A CA 1
ATOM 3777 C C . ALA A 1 470 ? -35.732 1.818 21.300 1.00 95.06 470 ALA A C 1
ATOM 3779 O O . ALA A 1 470 ? -35.962 2.020 20.111 1.00 95.06 470 ALA A O 1
ATOM 3780 N N . ARG A 1 471 ? -34.894 2.584 22.010 1.00 95.12 471 ARG A N 1
ATOM 3781 C CA . ARG A 1 471 ? -34.143 3.728 21.468 1.00 95.12 471 ARG A CA 1
ATOM 3782 C C . ARG A 1 471 ? -32.633 3.536 21.517 1.00 95.12 471 ARG A C 1
ATOM 3784 O O . ARG A 1 471 ? -31.932 4.154 20.727 1.00 95.12 471 ARG A O 1
ATOM 3791 N N . VAL A 1 472 ? -32.151 2.714 22.442 1.00 94.38 472 VAL A N 1
ATOM 3792 C CA . VAL A 1 472 ? -30.729 2.449 22.648 1.00 94.38 472 VAL A CA 1
ATOM 3793 C C . VAL A 1 472 ? -30.451 0.999 22.284 1.00 94.38 472 VAL A C 1
ATOM 3795 O O . VAL A 1 472 ? -30.945 0.080 22.943 1.00 94.38 472 VAL A O 1
ATOM 3798 N N . ASP A 1 473 ? -29.674 0.807 21.221 1.00 94.94 473 ASP A N 1
ATOM 3799 C CA . ASP A 1 473 ? -29.228 -0.516 20.803 1.00 94.94 473 ASP A CA 1
ATOM 3800 C C . ASP A 1 473 ? -28.007 -0.938 21.618 1.00 94.94 473 ASP A C 1
ATOM 3802 O O . ASP A 1 473 ? -26.984 -0.253 21.639 1.00 94.94 473 ASP A O 1
ATOM 3806 N N . ILE A 1 474 ? -28.112 -2.085 22.286 1.00 96.94 474 ILE A N 1
ATOM 3807 C CA . ILE A 1 474 ? -27.025 -2.598 23.115 1.00 96.94 474 ILE A CA 1
ATOM 3808 C C . ILE A 1 474 ? -25.803 -2.992 22.284 1.00 96.94 474 ILE A C 1
ATOM 3810 O O . ILE A 1 474 ? -24.688 -2.933 22.798 1.00 96.94 474 ILE A O 1
ATOM 3814 N N . THR A 1 475 ? -25.982 -3.323 21.001 1.00 96.81 475 THR A N 1
ATOM 3815 C CA . THR A 1 475 ? -24.862 -3.703 20.124 1.00 96.81 475 THR A CA 1
ATOM 3816 C C . THR A 1 475 ? -23.958 -2.527 19.764 1.00 96.81 475 THR A C 1
ATOM 3818 O O . THR A 1 475 ? -22.902 -2.725 19.178 1.00 96.81 475 THR A O 1
ATOM 3821 N N . ARG A 1 476 ? -24.361 -1.299 20.120 1.00 95.44 476 ARG A N 1
ATOM 3822 C CA . ARG A 1 476 ? -23.586 -0.067 19.927 1.00 95.44 476 ARG A CA 1
ATOM 3823 C C . ARG A 1 476 ? -23.037 0.506 21.231 1.00 95.44 476 ARG A C 1
ATOM 3825 O O . ARG A 1 476 ? -22.593 1.653 21.260 1.00 95.44 476 ARG A O 1
ATOM 3832 N N . SER A 1 477 ? -23.086 -0.256 22.325 1.00 94.19 477 SER A N 1
ATOM 3833 C CA . SER A 1 477 ? -22.655 0.232 23.646 1.00 94.19 477 SER A CA 1
ATOM 3834 C C . SER A 1 477 ? -21.189 0.669 23.642 1.00 94.19 477 SER A C 1
ATOM 3836 O O . SER A 1 477 ? -20.854 1.717 24.183 1.00 94.19 477 SER A O 1
ATOM 3838 N N . VAL A 1 478 ? -20.342 -0.111 22.973 1.00 92.06 478 VAL A N 1
ATOM 3839 C CA . VAL A 1 478 ? -18.898 0.100 22.815 1.00 92.06 478 VAL A CA 1
ATOM 3840 C C . VAL A 1 478 ? -18.609 1.374 22.002 1.00 92.06 478 VAL A C 1
ATOM 3842 O O . VAL A 1 478 ? -17.807 2.208 22.422 1.00 92.06 478 VAL A O 1
ATOM 3845 N N . GLN A 1 479 ? -19.369 1.591 20.925 1.00 92.06 479 GLN A N 1
ATOM 3846 C CA . GLN A 1 479 ? -19.320 2.780 20.055 1.00 92.06 479 GLN A CA 1
ATOM 3847 C C . GLN A 1 479 ? -19.858 4.056 20.714 1.00 92.06 479 GLN A C 1
ATOM 3849 O O . GLN A 1 479 ? -19.598 5.162 20.248 1.00 92.06 479 GLN A O 1
ATOM 3854 N N . SER A 1 480 ? -20.651 3.909 21.777 1.00 91.44 480 SER A N 1
ATOM 3855 C CA . SER A 1 480 ? -21.269 5.029 22.497 1.00 91.44 480 SER A CA 1
ATOM 3856 C C . SER A 1 480 ? -20.387 5.568 23.629 1.00 91.44 480 SER A C 1
ATOM 3858 O O . SER A 1 480 ? -20.792 6.490 24.334 1.00 91.44 480 SER A O 1
ATOM 3860 N N . MET A 1 481 ? -19.205 4.986 23.847 1.00 90.62 481 MET A N 1
ATOM 3861 C CA . MET A 1 481 ? -18.251 5.475 24.839 1.00 90.62 481 MET A CA 1
ATOM 3862 C C . MET A 1 481 ? -17.626 6.797 24.370 1.00 90.62 481 MET A C 1
ATOM 3864 O O . MET A 1 481 ? -17.279 6.943 23.203 1.00 90.62 481 MET A O 1
ATOM 3868 N N . ASN A 1 482 ? -17.436 7.751 25.288 1.00 87.88 482 ASN A N 1
ATOM 3869 C CA . ASN A 1 482 ? -17.010 9.124 24.959 1.00 87.88 482 ASN A CA 1
ATOM 3870 C C . ASN A 1 482 ? -15.697 9.227 24.170 1.00 87.88 482 ASN A C 1
ATOM 3872 O O . ASN A 1 482 ? -15.512 10.181 23.422 1.00 87.88 482 ASN A O 1
ATOM 3876 N N . ASP A 1 483 ? -14.789 8.274 24.369 1.00 92.44 483 ASP A N 1
ATOM 3877 C CA . ASP A 1 483 ? -13.462 8.283 23.755 1.00 92.44 483 ASP A CA 1
ATOM 3878 C C . ASP A 1 483 ? -13.374 7.368 22.529 1.00 92.44 483 ASP A C 1
ATOM 3880 O O . ASP A 1 483 ? -12.283 7.161 21.996 1.00 92.44 483 ASP A O 1
ATOM 3884 N N . TYR A 1 484 ? -14.508 6.819 22.080 1.00 92.12 484 TYR A N 1
ATOM 3885 C CA . TYR A 1 484 ? -14.597 6.075 20.832 1.00 92.12 484 TYR A CA 1
ATOM 3886 C C . TYR A 1 484 ? -14.416 7.033 19.656 1.00 92.12 484 TYR A C 1
ATOM 3888 O O . TYR A 1 484 ? -15.159 8.002 19.501 1.00 92.12 484 TYR A O 1
ATOM 3896 N N . ILE A 1 485 ? -13.423 6.757 18.817 1.00 90.88 485 ILE A N 1
ATOM 3897 C CA . ILE A 1 485 ? -13.080 7.589 17.658 1.00 90.88 485 ILE A CA 1
ATOM 3898 C C . ILE A 1 485 ? -13.131 6.811 16.347 1.00 90.88 485 ILE A C 1
ATOM 3900 O O . ILE A 1 485 ? -12.678 7.321 15.327 1.00 90.88 485 ILE A O 1
ATOM 3904 N N . GLY A 1 486 ? -13.668 5.593 16.345 1.00 90.69 486 GLY A N 1
ATOM 3905 C CA . GLY A 1 486 ? -13.932 4.846 15.121 1.00 90.69 486 GLY A CA 1
ATOM 3906 C C . GLY A 1 486 ? -13.571 3.371 15.203 1.00 90.69 486 GLY A C 1
ATOM 3907 O O . GLY A 1 486 ? -13.336 2.827 16.281 1.00 90.69 486 GLY A O 1
ATOM 3908 N N . GLY A 1 487 ? -13.544 2.728 14.042 1.00 89.62 487 GLY A N 1
ATOM 3909 C CA . GLY A 1 487 ? -13.475 1.281 13.915 1.00 89.62 487 GLY A CA 1
ATOM 3910 C C . GLY A 1 487 ? -14.476 0.738 12.897 1.00 89.62 487 GLY A C 1
ATOM 3911 O O . GLY A 1 487 ? -14.970 1.474 12.042 1.00 89.62 487 GLY A O 1
ATOM 3912 N N . ALA A 1 488 ? -14.785 -0.552 13.009 1.00 90.12 488 ALA A N 1
ATOM 3913 C CA . ALA A 1 488 ? -15.783 -1.229 12.186 1.00 90.12 488 ALA A CA 1
ATOM 3914 C C . ALA A 1 488 ? -16.523 -2.287 12.995 1.00 90.12 488 ALA A C 1
ATOM 3916 O O . ALA A 1 488 ? -15.907 -3.020 13.758 1.00 90.12 488 ALA A O 1
ATOM 3917 N N . SER A 1 489 ? -17.830 -2.409 12.766 1.00 92.56 489 SER A N 1
ATOM 3918 C CA . SER A 1 489 ? -18.687 -3.409 13.403 1.00 92.56 489 SER A CA 1
ATOM 3919 C C . SER A 1 489 ? -19.460 -4.187 12.344 1.00 92.56 489 SER A C 1
ATOM 3921 O O . SER A 1 489 ? -20.135 -3.606 11.488 1.00 92.56 489 SER A O 1
ATOM 3923 N N . VAL A 1 490 ? -19.341 -5.513 12.394 1.00 93.44 490 VAL A N 1
ATOM 3924 C CA . VAL A 1 490 ? -19.901 -6.443 11.413 1.00 93.44 490 VAL A CA 1
ATOM 3925 C C . VAL A 1 490 ? -20.821 -7.439 12.128 1.00 93.44 490 VAL A C 1
ATOM 3927 O O . VAL A 1 490 ? -20.354 -8.258 12.926 1.00 93.44 490 VAL A O 1
ATOM 3930 N N . PRO A 1 491 ? -22.141 -7.411 11.861 1.00 95.44 491 PRO A N 1
ATOM 3931 C CA . PRO A 1 491 ? -23.067 -8.412 12.382 1.00 95.44 491 PRO A CA 1
ATOM 3932 C C . PRO A 1 491 ? -22.817 -9.782 11.744 1.00 95.44 491 PRO A C 1
ATOM 3934 O O . PRO A 1 491 ? -22.906 -9.918 10.525 1.00 95.44 491 PRO A O 1
ATOM 3937 N N . ILE A 1 492 ? -22.590 -10.806 12.567 1.00 96.44 492 ILE A N 1
ATOM 3938 C CA . ILE A 1 492 ? -22.224 -12.160 12.115 1.00 96.44 492 ILE A CA 1
ATOM 3939 C C . ILE A 1 492 ? -23.430 -13.090 12.101 1.00 96.44 492 ILE A C 1
ATOM 3941 O O . ILE A 1 492 ? -23.641 -13.850 11.159 1.00 96.44 492 ILE A O 1
ATOM 3945 N N . ALA A 1 493 ? -24.262 -13.021 13.140 1.00 96.81 493 ALA A N 1
ATOM 3946 C CA . ALA A 1 493 ? -25.463 -13.836 13.230 1.00 96.81 493 ALA A CA 1
ATOM 3947 C C . ALA A 1 493 ? -26.612 -13.064 13.860 1.00 96.81 493 ALA A C 1
ATOM 3949 O O . ALA A 1 493 ? -26.418 -12.180 14.700 1.00 96.81 493 ALA A O 1
ATOM 3950 N N . ARG A 1 494 ? -27.828 -13.446 13.470 1.00 97.81 494 ARG A N 1
ATOM 3951 C CA . ARG A 1 494 ? -29.072 -12.901 14.003 1.00 97.81 494 ARG A CA 1
ATOM 3952 C C . ARG A 1 494 ? -29.956 -14.014 14.551 1.00 97.81 494 ARG A C 1
ATOM 3954 O O . ARG A 1 494 ? -29.924 -15.136 14.051 1.00 97.81 494 ARG A O 1
ATOM 3961 N N . ASP A 1 495 ? -30.741 -13.699 15.573 1.00 95.88 495 ASP A N 1
ATOM 3962 C CA . ASP A 1 495 ? -31.793 -14.582 16.065 1.00 95.88 495 ASP A CA 1
ATOM 3963 C C . ASP A 1 495 ? -32.983 -14.649 15.088 1.00 95.88 495 ASP A C 1
ATOM 3965 O O . ASP A 1 495 ? -33.045 -13.965 14.063 1.00 95.88 495 ASP A O 1
ATOM 3969 N N . ASN A 1 496 ? -33.976 -15.466 15.432 1.00 95.25 496 ASN A N 1
ATOM 3970 C CA . ASN A 1 496 ? -35.218 -15.617 14.670 1.00 95.25 496 ASN A CA 1
ATOM 3971 C C . ASN A 1 496 ? -36.085 -14.344 14.600 1.00 95.25 496 ASN A C 1
ATOM 3973 O O . ASN A 1 496 ? -37.044 -14.304 13.834 1.00 95.25 496 ASN A O 1
ATOM 3977 N N . LYS A 1 497 ? -35.768 -13.310 15.384 1.00 93.56 497 LYS A N 1
ATOM 3978 C CA . LYS A 1 497 ? -36.418 -11.993 15.367 1.00 93.56 497 LYS A CA 1
ATOM 3979 C C . LYS A 1 497 ? -35.564 -10.948 14.641 1.00 93.56 497 LYS A C 1
ATOM 3981 O O . LYS A 1 497 ? -35.902 -9.767 14.673 1.00 93.56 497 LYS A O 1
ATOM 3986 N N . GLY A 1 498 ? -34.470 -11.365 14.001 1.00 95.31 498 GLY A N 1
ATOM 3987 C CA . GLY A 1 498 ? -33.554 -10.497 13.270 1.00 95.31 498 GLY A CA 1
ATOM 3988 C C . GLY A 1 498 ? -32.608 -9.684 14.158 1.00 95.31 498 GLY A C 1
ATOM 3989 O O . GLY A 1 498 ? -31.893 -8.825 13.635 1.00 95.31 498 GLY A O 1
ATOM 3990 N N . LYS A 1 499 ? -32.563 -9.923 15.473 1.00 96.31 499 LYS A N 1
ATOM 3991 C CA . LYS A 1 499 ? -31.644 -9.227 16.383 1.00 96.31 499 LYS A CA 1
ATOM 3992 C C . LYS A 1 499 ? -30.256 -9.836 16.314 1.00 96.31 499 LYS A C 1
ATOM 3994 O O . LYS A 1 499 ? -30.130 -11.050 16.228 1.00 96.31 499 LYS A O 1
ATOM 3999 N N . ILE A 1 500 ? -29.222 -9.006 16.368 1.00 98.00 500 ILE A N 1
ATOM 4000 C CA . ILE A 1 500 ? -27.828 -9.452 16.282 1.00 98.00 500 ILE A CA 1
ATOM 4001 C C . ILE A 1 500 ? -27.469 -10.214 17.557 1.00 98.00 500 ILE A C 1
ATOM 4003 O O . ILE A 1 500 ? -27.651 -9.690 18.647 1.00 98.00 500 ILE A O 1
ATOM 4007 N N . ILE A 1 501 ? -26.964 -11.438 17.423 1.00 98.06 501 ILE A N 1
ATOM 4008 C CA . ILE A 1 501 ? -26.526 -12.266 18.559 1.00 98.06 501 ILE A CA 1
ATOM 4009 C C . ILE A 1 501 ? -25.015 -12.480 18.581 1.00 98.06 501 ILE A C 1
ATOM 4011 O O . ILE A 1 501 ? -24.464 -12.650 19.665 1.00 98.06 501 ILE A O 1
ATOM 4015 N N . TYR A 1 502 ? -24.362 -12.427 17.414 1.00 98.38 502 TYR A N 1
ATOM 4016 C CA . TYR A 1 502 ? -22.905 -12.435 17.261 1.00 98.38 502 TYR A CA 1
ATOM 4017 C C . TYR A 1 502 ? -22.490 -11.220 16.444 1.00 98.38 502 TYR A C 1
ATOM 4019 O O . TYR A 1 502 ? -23.077 -10.958 15.387 1.00 98.38 502 TYR A O 1
ATOM 4027 N N . GLN A 1 503 ? -21.481 -10.507 16.923 1.00 97.75 503 GLN A N 1
ATOM 4028 C CA . GLN A 1 503 ? -20.917 -9.333 16.273 1.00 97.75 503 GLN A CA 1
ATOM 4029 C C . GLN A 1 503 ? -19.394 -9.400 16.369 1.00 97.75 503 GLN A C 1
ATOM 4031 O O . GLN A 1 503 ? -18.846 -9.834 17.379 1.00 97.75 503 GLN A O 1
ATOM 4036 N N . ALA A 1 504 ? -18.724 -9.018 15.292 1.00 96.75 504 ALA A N 1
ATOM 4037 C CA . ALA A 1 504 ? -17.290 -8.801 15.265 1.00 96.75 504 ALA A CA 1
ATOM 4038 C C . ALA A 1 504 ? -17.050 -7.294 15.211 1.00 96.75 504 ALA A C 1
ATOM 4040 O O . ALA A 1 504 ? -17.703 -6.602 14.427 1.00 96.75 504 ALA A O 1
ATOM 4041 N N . GLU A 1 505 ? -16.140 -6.780 16.032 1.00 95.25 505 GLU A N 1
ATOM 4042 C CA . GLU A 1 505 ? -15.897 -5.340 16.089 1.00 95.25 505 GLU A CA 1
ATOM 4043 C C . GLU A 1 505 ? -14.412 -5.011 16.238 1.00 95.25 505 GLU A C 1
ATOM 4045 O O . GLU A 1 505 ? -13.708 -5.600 17.053 1.00 95.25 505 GLU A O 1
ATOM 4050 N N . ARG A 1 506 ? -13.929 -4.041 15.462 1.00 94.12 506 ARG A N 1
ATOM 4051 C CA . ARG A 1 506 ? -12.671 -3.341 15.707 1.00 94.12 506 ARG A CA 1
ATOM 4052 C C . ARG A 1 506 ? -13.006 -2.003 16.329 1.00 94.12 506 ARG A C 1
ATOM 4054 O O . ARG A 1 506 ? -13.792 -1.254 15.758 1.00 94.12 506 ARG A O 1
ATOM 4061 N N . ASN A 1 507 ? -12.385 -1.701 17.457 1.00 93.75 507 ASN A N 1
ATOM 4062 C CA . ASN A 1 507 ? -12.600 -0.470 18.195 1.00 93.75 507 ASN A CA 1
ATOM 4063 C C . ASN A 1 507 ? -11.321 0.346 18.242 1.00 93.75 507 ASN A C 1
ATOM 4065 O O . ASN A 1 507 ? -10.255 -0.190 18.552 1.00 93.75 507 ASN A O 1
ATOM 4069 N N . ILE A 1 508 ? -11.459 1.641 17.972 1.00 93.44 508 ILE A N 1
ATOM 4070 C CA . ILE A 1 508 ? -10.394 2.617 18.116 1.00 93.44 508 ILE A CA 1
ATOM 4071 C C . ILE A 1 508 ? -10.812 3.649 19.157 1.00 93.44 508 ILE A C 1
ATOM 4073 O O . ILE A 1 508 ? -11.765 4.403 18.949 1.00 93.44 508 ILE A O 1
ATOM 4077 N N . TYR A 1 509 ? -10.065 3.711 20.257 1.00 93.81 509 TYR A N 1
ATOM 4078 C CA . TYR A 1 509 ? -10.253 4.704 21.310 1.00 93.81 509 TYR A CA 1
ATOM 4079 C C . TYR A 1 509 ? -9.081 5.664 21.403 1.00 93.81 509 TYR A C 1
ATOM 4081 O O . TYR A 1 509 ? -7.944 5.340 21.046 1.00 93.81 509 TYR A O 1
ATOM 4089 N N . LEU A 1 510 ? -9.349 6.837 21.965 1.00 93.62 510 LEU A N 1
ATOM 4090 C CA . LEU A 1 510 ? -8.291 7.702 22.469 1.00 93.62 510 LEU A CA 1
ATOM 4091 C C . LEU A 1 510 ? -7.479 7.002 23.567 1.00 93.62 510 LEU A C 1
ATOM 4093 O O . LEU A 1 510 ? -8.014 6.116 24.242 1.00 93.62 510 LEU A O 1
ATOM 4097 N N . PRO A 1 511 ? -6.205 7.393 23.766 1.00 91.62 511 PRO A N 1
ATOM 4098 C CA . PRO A 1 511 ? -5.379 6.846 24.836 1.00 91.62 511 PRO A CA 1
ATOM 4099 C C . PRO A 1 511 ? -6.102 6.948 26.180 1.00 91.62 511 PRO A C 1
ATOM 4101 O O . PRO A 1 511 ? -6.722 7.967 26.472 1.00 91.62 511 PRO A O 1
ATOM 4104 N N . GLN A 1 512 ? -6.026 5.905 27.004 1.00 88.75 512 GLN A N 1
ATOM 4105 C CA . GLN A 1 512 ? -6.690 5.878 28.306 1.00 88.75 512 GLN A CA 1
ATOM 4106 C C . GLN A 1 512 ? -5.650 5.826 29.432 1.00 88.75 512 GLN A C 1
ATOM 4108 O O . GLN A 1 512 ? -4.870 4.875 29.482 1.00 88.75 512 GLN A O 1
ATOM 4113 N N . PRO A 1 513 ? -5.629 6.807 30.353 1.00 90.44 513 PRO A N 1
ATOM 4114 C CA . PRO A 1 513 ? -6.357 8.082 30.306 1.00 90.44 513 PRO A CA 1
ATOM 4115 C C . PRO A 1 513 ? -5.828 9.031 29.207 1.00 90.44 513 PRO A C 1
ATOM 4117 O O . PRO A 1 513 ? -4.660 8.969 28.836 1.00 90.44 513 PRO A O 1
ATOM 4120 N N . ASN A 1 514 ? -6.665 9.966 28.737 1.00 92.81 514 ASN A N 1
ATOM 4121 C CA . ASN A 1 514 ? -6.370 10.849 27.588 1.00 92.81 514 ASN A CA 1
ATOM 4122 C C . ASN A 1 514 ? -5.053 11.637 27.684 1.00 92.81 514 ASN A C 1
ATOM 4124 O O . ASN A 1 514 ? -4.400 11.877 26.670 1.00 92.81 514 ASN A O 1
ATOM 4128 N N . TRP A 1 515 ? -4.619 12.014 28.890 1.00 91.44 515 TRP A N 1
ATOM 4129 C CA . TRP A 1 515 ? -3.362 12.741 29.092 1.00 91.44 515 TRP A CA 1
ATOM 4130 C C . TRP A 1 515 ? -2.117 11.905 28.753 1.00 91.44 515 TRP A C 1
ATOM 4132 O O . TRP A 1 515 ? -1.046 12.472 28.542 1.00 91.44 515 TRP A O 1
ATOM 4142 N N . MET A 1 516 ? -2.245 10.577 28.627 1.00 91.31 516 MET A N 1
ATOM 4143 C CA . MET A 1 516 ? -1.156 9.696 28.193 1.00 91.31 516 MET A CA 1
ATOM 4144 C C . MET A 1 516 ? -0.613 10.067 26.812 1.00 91.31 516 MET A C 1
ATOM 4146 O O . MET A 1 516 ? 0.539 9.761 26.521 1.00 91.31 516 MET A O 1
ATOM 4150 N N . VAL A 1 517 ? -1.386 10.763 25.973 1.00 89.69 517 VAL A N 1
ATOM 4151 C CA . VAL A 1 517 ? -0.920 11.229 24.658 1.00 89.69 517 VAL A CA 1
ATOM 4152 C C . VAL A 1 517 ? 0.321 12.132 24.744 1.00 89.69 517 VAL A C 1
ATOM 4154 O O . VAL A 1 517 ? 1.176 12.079 23.867 1.00 89.69 517 VAL A O 1
ATOM 4157 N N . PHE A 1 518 ? 0.493 12.890 25.837 1.00 86.06 518 PHE A N 1
ATOM 4158 C CA . PHE A 1 518 ? 1.703 13.694 26.075 1.00 86.06 518 PHE A CA 1
ATOM 4159 C C . PHE A 1 518 ? 2.951 12.845 26.364 1.00 86.06 518 PHE A C 1
ATOM 4161 O O . PHE A 1 518 ? 4.069 13.349 26.310 1.00 86.06 518 PHE A O 1
ATOM 4168 N N . PHE A 1 519 ? 2.759 11.558 26.651 1.00 87.62 519 PHE A N 1
ATOM 4169 C CA . PHE A 1 519 ? 3.793 10.577 26.975 1.00 87.62 519 PHE A CA 1
ATOM 4170 C C . PHE A 1 519 ? 3.824 9.439 25.944 1.00 87.62 519 PHE A C 1
ATOM 4172 O O . PHE A 1 519 ? 4.141 8.300 26.280 1.00 87.62 519 PHE A O 1
ATOM 4179 N N . CYS A 1 520 ? 3.460 9.739 24.692 1.00 83.38 520 CYS A N 1
ATOM 4180 C CA . CYS A 1 520 ? 3.407 8.777 23.586 1.00 83.38 520 CYS A CA 1
ATOM 4181 C C . CYS A 1 520 ? 2.396 7.632 23.793 1.00 83.38 520 CYS A C 1
ATOM 4183 O O . CYS A 1 520 ? 2.546 6.550 23.220 1.00 83.38 520 CYS A O 1
ATOM 4185 N N . GLY A 1 521 ? 1.357 7.854 24.604 1.00 87.12 521 GLY A N 1
ATOM 4186 C CA . GLY A 1 521 ? 0.231 6.937 24.736 1.00 87.12 521 GLY A CA 1
ATOM 4187 C C . GLY A 1 521 ? -0.449 6.721 23.388 1.00 87.12 521 GLY A C 1
ATOM 4188 O O . GLY A 1 521 ? -0.859 7.676 22.729 1.00 87.12 521 GLY A O 1
ATOM 4189 N N . LYS A 1 522 ? -0.564 5.458 22.974 1.00 89.38 522 LYS A N 1
ATOM 4190 C CA . LYS A 1 522 ? -1.197 5.080 21.709 1.00 89.38 522 LYS A CA 1
ATOM 4191 C C . LYS A 1 522 ? -2.714 5.105 21.835 1.00 89.38 522 LYS A C 1
ATOM 4193 O O . LYS A 1 522 ? -3.267 4.843 22.902 1.00 89.38 522 LYS A O 1
ATOM 4198 N N . HIS A 1 523 ? -3.383 5.355 20.715 1.00 91.38 523 HIS A N 1
ATOM 4199 C CA . HIS A 1 523 ? -4.803 5.040 20.588 1.00 91.38 523 HIS A CA 1
ATOM 4200 C C . HIS A 1 523 ? -4.992 3.542 20.839 1.00 91.38 523 HIS A C 1
ATOM 4202 O O . HIS A 1 523 ? -4.176 2.742 20.372 1.00 91.38 523 HIS A O 1
ATOM 4208 N N . ILE A 1 524 ? -6.043 3.161 21.559 1.00 93.19 524 ILE A N 1
ATOM 4209 C CA . ILE A 1 524 ? -6.361 1.743 21.732 1.00 93.19 524 ILE A CA 1
ATOM 4210 C C . ILE A 1 524 ? -6.935 1.252 20.408 1.00 93.19 524 ILE A C 1
ATOM 4212 O O . ILE A 1 524 ? -7.905 1.839 19.950 1.00 93.19 524 ILE A O 1
ATOM 4216 N N . ASP A 1 525 ? -6.340 0.236 19.785 1.00 93.75 525 ASP A N 1
ATOM 4217 C CA . ASP A 1 525 ? -6.805 -0.344 18.518 1.00 93.75 525 ASP A CA 1
ATOM 4218 C C . ASP A 1 525 ? -6.882 -1.868 18.647 1.00 93.75 525 ASP A C 1
ATOM 4220 O O . ASP A 1 525 ? -5.866 -2.579 18.624 1.00 93.75 525 ASP A O 1
ATOM 4224 N N . VAL A 1 526 ? -8.103 -2.359 18.854 1.00 94.88 526 VAL A N 1
ATOM 4225 C CA . VAL A 1 526 ? -8.376 -3.747 19.238 1.00 94.88 526 VAL A CA 1
ATOM 4226 C C . VAL A 1 526 ? -9.522 -4.344 18.437 1.00 94.88 526 VAL A C 1
ATOM 4228 O O . VAL A 1 526 ? -10.529 -3.699 18.167 1.00 94.88 526 VAL A O 1
ATOM 4231 N N . CYS A 1 527 ? -9.368 -5.612 18.088 1.00 95.69 527 CYS A N 1
ATOM 4232 C CA . CYS A 1 527 ? -10.353 -6.452 17.425 1.00 95.69 527 CYS A CA 1
ATOM 4233 C C . CYS A 1 527 ? -11.014 -7.366 18.456 1.00 95.69 527 CYS A C 1
ATOM 4235 O O . CYS A 1 527 ? -10.321 -7.940 19.303 1.00 95.69 527 CYS A O 1
ATOM 4237 N N . LYS A 1 528 ? -12.334 -7.523 18.378 1.00 96.88 528 LYS A N 1
ATOM 4238 C CA . LYS A 1 528 ? -13.156 -8.181 19.390 1.00 96.88 528 LYS A CA 1
ATOM 4239 C C . LYS A 1 528 ? -14.194 -9.112 18.776 1.00 96.88 528 LYS A C 1
ATOM 4241 O O . LYS A 1 528 ? -14.739 -8.845 17.703 1.00 96.88 528 LYS A O 1
ATOM 4246 N N . LEU A 1 529 ? -14.500 -10.173 19.518 1.00 98.12 529 LEU A N 1
ATOM 4247 C CA . LEU A 1 529 ? -15.692 -10.995 19.316 1.00 98.12 529 LEU A CA 1
ATOM 4248 C C . LEU A 1 529 ? -16.728 -10.632 20.370 1.00 98.12 529 LEU A C 1
ATOM 4250 O O . LEU A 1 529 ? -16.393 -10.522 21.552 1.00 98.12 529 LEU A O 1
ATOM 4254 N N . GLU A 1 530 ? -17.983 -10.511 19.952 1.00 98.31 530 GLU A N 1
ATOM 4255 C CA . GLU A 1 530 ? -19.068 -10.063 20.812 1.00 98.31 530 GLU A CA 1
ATOM 4256 C C . GLU A 1 530 ? -20.265 -11.012 20.786 1.00 98.31 530 GLU A C 1
ATOM 4258 O O . GLU A 1 530 ? -20.725 -11.466 19.734 1.00 98.31 530 GLU A O 1
ATOM 4263 N N . PHE A 1 531 ? -20.800 -11.281 21.974 1.00 98.50 531 PHE A N 1
ATOM 4264 C CA . PHE A 1 531 ? -22.002 -12.076 22.183 1.00 98.50 531 PHE A CA 1
ATOM 4265 C C . PHE A 1 531 ? -23.088 -11.217 22.819 1.00 98.50 531 PHE A C 1
ATOM 4267 O O . PHE A 1 531 ? -22.862 -10.582 23.851 1.00 98.50 531 PHE A O 1
ATOM 4274 N N . ILE A 1 532 ? -24.287 -11.241 22.238 1.00 98.44 532 ILE A N 1
ATOM 4275 C CA . ILE A 1 532 ? -25.417 -10.435 22.692 1.00 98.44 532 ILE A CA 1
ATOM 4276 C C . ILE A 1 532 ? -26.550 -11.338 23.181 1.00 98.44 532 ILE A C 1
ATOM 4278 O O . ILE A 1 532 ? -27.017 -12.239 22.484 1.00 98.44 532 ILE A O 1
ATOM 4282 N N . GLU A 1 533 ? -27.024 -11.067 24.395 1.00 97.88 533 GLU A N 1
ATOM 4283 C CA . GLU A 1 533 ? -28.138 -11.756 25.036 1.00 97.88 533 GLU A CA 1
ATOM 4284 C C . GLU A 1 533 ? -29.333 -10.811 25.209 1.00 97.88 533 GLU A C 1
ATOM 4286 O O . GLU A 1 533 ? -29.229 -9.752 25.832 1.00 97.88 533 GLU A O 1
ATOM 4291 N N . TYR A 1 534 ? -30.508 -11.228 24.733 1.00 97.75 534 TYR A N 1
ATOM 4292 C CA . TYR A 1 534 ? -31.764 -10.505 24.937 1.00 97.75 534 TYR A CA 1
ATOM 4293 C C . TYR A 1 534 ? -32.718 -11.302 25.830 1.00 97.75 534 TYR A C 1
ATOM 4295 O O . TYR A 1 534 ? -33.235 -12.348 25.440 1.00 97.75 534 TYR A O 1
ATOM 4303 N N . LYS A 1 535 ? -33.025 -10.764 27.011 1.00 96.69 535 LYS A N 1
ATOM 4304 C CA . LYS A 1 535 ? -34.045 -11.262 27.945 1.00 96.69 535 LYS A CA 1
ATOM 4305 C C . LYS A 1 535 ? -35.160 -10.221 28.134 1.00 96.69 535 LYS A C 1
ATOM 4307 O O . LYS A 1 535 ? -34.949 -9.032 27.905 1.00 96.69 535 LYS A O 1
ATOM 4312 N N . PRO A 1 536 ? -36.363 -10.619 28.597 1.00 95.38 536 PRO A N 1
ATOM 4313 C CA . PRO A 1 536 ? -37.508 -9.705 28.717 1.00 95.38 536 PRO A CA 1
ATOM 4314 C C . PRO A 1 536 ? -37.285 -8.472 29.607 1.00 95.38 536 PRO A C 1
ATOM 4316 O O . PRO A 1 536 ? -37.947 -7.452 29.412 1.00 95.38 536 PRO A O 1
ATOM 4319 N N . ARG A 1 537 ? -36.389 -8.579 30.595 1.00 97.00 537 ARG A N 1
ATOM 4320 C CA . ARG A 1 537 ? -36.050 -7.515 31.555 1.00 97.00 537 ARG A CA 1
ATOM 4321 C C . ARG A 1 537 ? -34.564 -7.156 31.561 1.00 97.00 537 ARG A C 1
ATOM 4323 O O . ARG A 1 537 ? -34.149 -6.377 32.414 1.00 97.00 537 ARG A O 1
ATOM 4330 N N . SER A 1 538 ? -33.770 -7.727 30.658 1.00 97.69 538 SER A N 1
ATOM 4331 C CA . SER A 1 538 ? -32.356 -7.387 30.549 1.00 97.69 538 SER A CA 1
ATOM 4332 C C . SER A 1 538 ? -31.804 -7.659 29.160 1.00 97.69 538 SER A C 1
ATOM 4334 O O . SER A 1 538 ? -32.101 -8.682 28.556 1.00 97.69 538 SER A O 1
ATOM 4336 N N . HIS A 1 539 ? -30.986 -6.754 28.649 1.00 98.25 539 HIS A N 1
ATOM 4337 C CA . HIS A 1 539 ? -30.146 -6.998 27.485 1.00 98.25 539 HIS A CA 1
ATOM 4338 C C . HIS A 1 539 ? -28.690 -6.963 27.957 1.00 98.25 539 HIS A C 1
ATOM 4340 O O . HIS A 1 539 ? -28.343 -6.114 28.781 1.00 98.25 539 HIS A O 1
ATOM 4346 N N . LYS A 1 540 ? -27.847 -7.872 27.464 1.00 98.06 540 LYS A N 1
ATOM 4347 C CA . LYS A 1 540 ? -26.412 -7.905 27.772 1.00 98.06 540 LYS A CA 1
ATOM 4348 C C . LYS A 1 540 ? -25.581 -8.040 26.508 1.00 98.06 540 LYS A C 1
ATOM 4350 O O . LYS A 1 540 ? -25.969 -8.774 25.607 1.00 98.06 540 LYS A O 1
ATOM 4355 N N . ILE A 1 541 ? -24.432 -7.384 26.483 1.00 98.38 541 ILE A N 1
ATOM 4356 C CA . ILE A 1 541 ? -23.364 -7.625 25.514 1.00 98.38 541 ILE A CA 1
ATOM 4357 C C . ILE A 1 541 ? -22.100 -8.004 26.279 1.00 98.38 541 ILE A C 1
ATOM 4359 O O . ILE A 1 541 ? -21.802 -7.404 27.310 1.00 98.38 541 ILE A O 1
ATOM 4363 N N . PHE A 1 542 ? -21.400 -9.016 25.781 1.00 98.50 542 PHE A N 1
ATOM 4364 C CA . PHE A 1 542 ? -20.107 -9.479 26.267 1.00 98.50 542 PHE A CA 1
ATOM 4365 C C . PHE A 1 542 ? -19.122 -9.363 25.118 1.00 98.50 542 PHE A C 1
ATOM 4367 O O . PHE A 1 542 ? -19.468 -9.754 24.004 1.00 98.50 542 PHE A O 1
ATOM 4374 N N . TRP A 1 543 ? -17.908 -8.903 25.384 1.00 98.25 543 TRP A N 1
ATOM 4375 C CA . TRP A 1 543 ? -16.863 -8.874 24.370 1.00 98.25 543 TRP A CA 1
ATOM 4376 C C . TRP A 1 543 ? -15.528 -9.342 24.923 1.00 98.25 543 TRP A C 1
ATOM 4378 O O . TRP A 1 543 ? -15.236 -9.191 26.112 1.00 98.25 543 TRP A O 1
ATOM 4388 N N . ARG A 1 544 ? -14.718 -9.901 24.026 1.00 97.31 544 ARG A N 1
ATOM 4389 C CA . ARG A 1 544 ? -13.333 -10.277 24.292 1.00 97.31 544 ARG A CA 1
ATOM 4390 C C . ARG A 1 544 ? -12.444 -9.845 23.138 1.00 97.31 544 ARG A C 1
ATOM 4392 O O . ARG A 1 544 ? -12.767 -10.086 21.975 1.00 97.31 544 ARG A O 1
ATOM 4399 N N . THR A 1 545 ? -11.312 -9.265 23.492 1.00 96.44 545 THR A N 1
ATOM 4400 C CA . THR A 1 545 ? -10.231 -8.881 22.598 1.00 96.44 545 THR A CA 1
ATOM 4401 C C . THR A 1 545 ? -9.532 -10.130 22.080 1.00 96.44 545 THR A C 1
ATOM 4403 O O . THR A 1 545 ? -9.142 -11.012 22.845 1.00 96.44 545 THR A O 1
ATOM 4406 N N . ILE A 1 546 ? -9.386 -10.213 20.761 1.00 95.88 546 ILE A N 1
ATOM 4407 C CA . ILE A 1 546 ? -8.678 -11.304 20.078 1.00 95.88 546 ILE A CA 1
ATOM 4408 C C . ILE A 1 546 ? -7.331 -10.852 19.514 1.00 95.88 546 ILE A C 1
ATOM 4410 O O . ILE A 1 546 ? -6.432 -11.671 19.342 1.00 95.88 546 ILE A O 1
ATOM 4414 N N . LYS A 1 547 ? -7.185 -9.557 19.211 1.00 92.62 547 LYS A N 1
ATOM 4415 C CA . LYS A 1 547 ? -5.980 -8.990 18.600 1.00 92.62 547 LYS A CA 1
ATOM 4416 C C . LYS A 1 547 ? -5.919 -7.488 18.851 1.00 92.62 547 LYS A C 1
ATOM 4418 O O . LYS A 1 547 ? -6.932 -6.812 18.699 1.00 92.62 547 LYS A O 1
ATOM 4423 N N . SER A 1 548 ? -4.734 -6.956 19.140 1.00 90.56 548 SER A N 1
ATOM 4424 C CA . SER A 1 548 ? -4.454 -5.521 19.025 1.00 90.56 548 SER A CA 1
ATOM 4425 C C . SER A 1 548 ? -3.576 -5.271 17.808 1.00 90.56 548 SER A C 1
ATOM 4427 O O . SER A 1 548 ? -2.524 -5.891 17.659 1.00 90.56 548 SER A O 1
ATOM 4429 N N . LEU A 1 549 ? -4.016 -4.384 16.915 1.00 83.25 549 LEU A N 1
ATOM 4430 C CA . LEU A 1 549 ? -3.333 -4.157 15.635 1.00 83.25 549 LEU A CA 1
ATOM 4431 C C . LEU A 1 549 ? -2.111 -3.246 15.760 1.00 83.25 549 LEU A C 1
ATOM 4433 O O . LEU A 1 549 ? -1.214 -3.316 14.925 1.00 83.25 549 LEU A O 1
ATOM 4437 N N . ASN A 1 550 ? -2.047 -2.432 16.812 1.00 84.75 550 ASN A N 1
ATOM 4438 C CA . ASN A 1 550 ? -0.916 -1.549 17.114 1.00 84.75 550 ASN A CA 1
ATOM 4439 C C . ASN A 1 550 ? -0.226 -1.886 18.454 1.00 84.75 550 ASN A C 1
ATOM 4441 O O . ASN A 1 550 ? 0.607 -1.101 18.938 1.00 84.75 550 ASN A O 1
ATOM 4445 N N . SER A 1 551 ? -0.591 -3.032 19.045 1.00 87.88 551 SER A N 1
ATOM 4446 C CA . SER A 1 551 ? -0.142 -3.502 20.360 1.00 87.88 551 SER A CA 1
ATOM 4447 C C . SER A 1 551 ? -0.381 -2.473 21.473 1.00 87.88 551 SER A C 1
ATOM 4449 O O . SER A 1 551 ? 0.487 -2.243 22.312 1.00 87.88 551 SER A O 1
ATOM 4451 N N . SER A 1 552 ? -1.524 -1.783 21.441 1.00 89.62 552 SER A N 1
ATOM 4452 C CA . SER A 1 552 ? -1.912 -0.799 22.458 1.00 89.62 552 SER A CA 1
ATOM 4453 C C . SER A 1 552 ? -2.444 -1.430 23.739 1.00 89.62 552 SER A C 1
ATOM 4455 O O . SER A 1 552 ? -2.392 -0.795 24.787 1.00 89.62 552 SER A O 1
ATOM 4457 N N . ALA A 1 553 ? -3.030 -2.624 23.638 1.00 89.50 553 ALA A N 1
ATOM 4458 C CA . ALA A 1 553 ? -3.685 -3.300 24.748 1.00 89.50 553 ALA A CA 1
ATOM 4459 C C . ALA A 1 553 ? -3.698 -4.814 24.527 1.00 89.50 553 ALA A C 1
ATOM 4461 O O . ALA A 1 553 ? -4.009 -5.277 23.430 1.00 89.50 553 ALA A O 1
ATOM 4462 N N . ASP A 1 554 ? -3.416 -5.566 25.588 1.00 88.62 554 ASP A N 1
ATOM 4463 C CA . ASP A 1 554 ? -3.604 -7.020 25.605 1.00 88.62 554 ASP A CA 1
ATOM 4464 C C . ASP A 1 554 ? -5.052 -7.388 25.963 1.00 88.62 554 ASP A C 1
ATOM 4466 O O . ASP A 1 554 ? -5.588 -8.375 25.460 1.00 88.62 554 ASP A O 1
ATOM 4470 N N . PHE A 1 555 ? -5.697 -6.557 26.792 1.00 90.06 555 PHE A N 1
ATOM 4471 C CA . PHE A 1 555 ? -7.064 -6.744 27.273 1.00 90.06 555 PHE A CA 1
ATOM 4472 C C . PHE A 1 555 ? -7.854 -5.436 27.160 1.00 90.06 555 PHE A C 1
ATOM 4474 O O . PHE A 1 555 ? -7.465 -4.410 27.714 1.00 90.06 555 PHE A O 1
ATOM 4481 N N . ASP A 1 556 ? -8.985 -5.494 26.466 1.00 93.88 556 ASP A N 1
ATOM 4482 C CA . ASP A 1 556 ? -10.027 -4.461 26.432 1.00 93.88 556 ASP A CA 1
ATOM 4483 C C . ASP A 1 556 ? -11.395 -5.164 26.406 1.00 93.88 556 ASP A C 1
ATOM 4485 O O . ASP A 1 556 ? -12.176 -5.098 25.449 1.00 93.88 556 ASP A O 1
ATOM 4489 N N . ASP A 1 557 ? -11.629 -5.939 27.462 1.00 95.56 557 ASP A N 1
ATOM 4490 C CA . ASP A 1 557 ? -12.698 -6.928 27.583 1.00 95.56 557 ASP A CA 1
ATOM 4491 C C . ASP A 1 557 ? -13.787 -6.421 28.525 1.00 95.56 557 ASP A C 1
ATOM 4493 O O . ASP A 1 557 ? -13.523 -5.622 29.425 1.00 95.56 557 ASP A O 1
ATOM 4497 N N . GLY A 1 558 ? -15.030 -6.867 28.353 1.00 96.31 558 GLY A N 1
ATOM 4498 C CA . GLY A 1 558 ? -16.085 -6.306 29.184 1.00 96.31 558 GLY A CA 1
ATOM 4499 C C . GLY A 1 558 ? -17.492 -6.807 28.938 1.00 96.31 558 GLY A C 1
ATOM 4500 O O . GLY A 1 558 ? -17.766 -7.684 28.115 1.00 96.31 558 GLY A O 1
ATOM 4501 N N . ILE A 1 559 ? -18.384 -6.256 29.760 1.00 97.88 559 ILE A N 1
ATOM 4502 C CA . ILE A 1 559 ? -19.815 -6.531 29.759 1.00 97.88 559 ILE A CA 1
ATOM 4503 C C . ILE A 1 559 ? -20.549 -5.200 29.895 1.00 97.88 559 ILE A C 1
ATOM 4505 O O . ILE A 1 559 ? -20.264 -4.426 30.806 1.00 97.88 559 ILE A O 1
ATOM 4509 N N . VAL A 1 560 ? -21.564 -4.972 29.062 1.00 97.50 560 VAL A N 1
ATOM 4510 C CA . VAL A 1 560 ? -22.582 -3.940 29.313 1.00 97.50 560 VAL A CA 1
ATOM 4511 C C . VAL A 1 560 ? -23.920 -4.625 29.527 1.00 97.50 560 VAL A C 1
ATOM 4513 O O . VAL A 1 560 ? -24.303 -5.531 28.788 1.00 97.50 560 VAL A O 1
ATOM 4516 N N . THR A 1 561 ? -24.634 -4.201 30.569 1.00 97.56 561 THR A N 1
ATOM 4517 C CA . THR A 1 561 ? -25.964 -4.710 30.906 1.00 97.56 561 THR A CA 1
ATOM 4518 C C . THR A 1 561 ? -26.956 -3.560 30.978 1.00 97.56 561 THR A C 1
ATOM 4520 O O . THR A 1 561 ? -26.796 -2.645 31.778 1.00 97.56 561 THR A O 1
ATOM 4523 N N . PHE A 1 562 ? -28.035 -3.655 30.206 1.00 97.69 562 PHE A N 1
ATOM 4524 C CA . PHE A 1 562 ? -29.255 -2.893 30.452 1.00 97.69 562 PHE A CA 1
ATOM 4525 C C . PHE A 1 562 ? -30.217 -3.801 31.207 1.00 97.69 562 PHE A C 1
ATOM 4527 O O . PHE A 1 562 ? -30.524 -4.888 30.720 1.00 97.69 562 PHE A O 1
ATOM 4534 N N . ALA A 1 563 ? -30.712 -3.389 32.370 1.00 97.12 563 ALA A N 1
ATOM 4535 C CA . ALA A 1 563 ? -31.662 -4.177 33.150 1.00 97.12 563 ALA A CA 1
ATOM 4536 C C . ALA A 1 563 ? -32.774 -3.293 33.718 1.00 97.12 563 ALA A C 1
ATOM 4538 O O . ALA A 1 563 ? -32.557 -2.125 34.026 1.00 97.12 563 ALA A O 1
ATOM 4539 N N . ALA A 1 564 ? -33.979 -3.851 33.835 1.00 94.75 564 ALA A N 1
ATOM 4540 C CA . ALA A 1 564 ? -35.038 -3.224 34.613 1.00 94.75 564 ALA A CA 1
ATOM 4541 C C . ALA A 1 564 ? -34.680 -3.285 36.102 1.00 94.75 564 ALA A C 1
ATOM 4543 O O . ALA A 1 564 ? -34.268 -4.345 36.577 1.00 94.75 564 ALA A O 1
ATOM 4544 N N . GLU A 1 565 ? -34.893 -2.184 36.823 1.00 88.25 565 GLU A N 1
ATOM 4545 C CA . GLU A 1 565 ? -34.838 -2.184 38.286 1.00 88.25 565 GLU A CA 1
ATOM 4546 C C . GLU A 1 565 ? -35.820 -3.231 38.844 1.00 88.25 565 GLU A C 1
ATOM 4548 O O . GLU A 1 565 ? -36.868 -3.495 38.231 1.00 88.25 565 GLU A O 1
ATOM 4553 N N . GLY A 1 566 ? -35.395 -3.911 39.913 1.00 72.62 566 GLY A N 1
ATOM 4554 C CA . GLY A 1 566 ? -36.076 -5.058 40.522 1.00 72.62 566 GLY A CA 1
ATOM 4555 C C . GLY A 1 566 ? -37.487 -4.742 40.975 1.00 72.62 566 GLY A C 1
ATOM 4556 O O . GLY A 1 566 ? -37.655 -3.706 41.648 1.00 72.62 566 GLY A O 1
#

Foldseek 3Di:
DDDDDDDDDDDDPDDDDDPFWEKEKFFDPDPPLLVSLVVRCVVNCVVVLLVVLCVVVVHDLCPAAEEEEWALLDFAAPFLLTFDVLSVLSVQVVSVVVPNQNYAYEWAQAPCVVWWPQRDQVSSCVRNPNPQAHPVGRGYYYDHFLPQWDQLPFDCLAPCHRHTTHCSQSVRSAYEQEYEWWQDLQFQTDFRLLSCLRRGHHVSNVVCLVLVEDSLRVSLRCCVRRNHQKYKYPVQWHAAAQQTSQDGDTDGRRMMMMIRDRLVSLCLSCLLLVHHLCSGVNSVSNCVVPNDTPGYYYHDDSHHRPPGHIRDPLSNVLQNLLVVQSVSNSLVRLQRHDHDCVSIPTPDPVSVVSNVVCCVQQPDCVVDVVSVVVSSVVSVVNSVVSLVVVLCCLVPNVVPAAARERRLPDDPVVDDPVNLVVLCVVCVVLVVVQVPADADPQQKGWDDDPNDIRIDHDDDDPDALVRCCVPDPQLCVLVPDPFWRYWDKDQDDADPVRHGFKMKIWTWGAFVVSNCSVVVQDTFTFIWIKGWDDDPFKIKIWIWTDDTPVPNDPTPTDMDMRGGDD

pLDDT: mean 91.28, std 11.76, range [30.64, 98.88]